Protein 3GNL (pdb70)

Sequence (460 aa):
EEQLSKRLEKVASYITKNERIADIGSDHAYLPCFAVKNQTASFAIAGEVVDGPFQSSAQKQVRSSGLTEEQIDVRKGNGLAVIEKKDAIDTIVIAGGGTLIRTILEEGAAKLAGVTKLILQPNNIAAWQLREWSEQNNWLITSEAILREDNKVYEIVLAPSEKPVTWTKQEIFFGPCLLKEQSAIFKSKKWRRHEANTWQNIIQTISNNQQPVSTENQAKIRELEHKIALVEDVLKEGQLSKRLEKVASYITKNERIADIGSDHAYLPCFAVKNQTASFAIAGEVVDGPFQSSAQKQVRSSSGLTEQIDVRKGNGLAVIEKKDAIDTIVIAGGGTTLIRTILEEGAAKLAGVTKLILQPNIAAWQLREWSEQNNWLITSEAILREDNKVYEIVLAPSEKPVTTWTKQEIFFGPCLLKEQSAIFKSSKWRRHEANNTWQNIIQTISNNQQPVSTTENQAKIRELEHKKIALVEDVLK

Foldseek 3Di:
DDDDDPVLVVLLVPQACQFEEEEAQDDLCPSVLVCCVVRSHQAYEYEHADDPSLVSNVVSCVVSVNCVRYHYDHDDQCPSADPVSLGAEYEYADALVSNLVSCVVNVVRCVNHFKYKYKHLYQQLSVVVVCQVQQWDDDDKDWDADPNGIIIMMTGHDPDHDDDDVLCSVQNPHCLVVVDPRSLVVLVVVLVVLVVVLVVQVVPPPHDPVRVVVNVVSVVSNVSSCVSVVHD/DDDPVLVVLLVPQACLFEEEEAQDDLCPSVLVCCVVSSHQAYEYEHADPPSQVSSVVSCVVSVNVVRYHYYHHDQCPSADVVSLGAEYEYEDALVSNLVSCVVCVVRCVNHFKYKYKHQYPQLSVVVVCQVQQWDDDDKDWDADPRGIIIMMTGHDPDHDDDDPLCSVQNPHCLVVVDPVSLVVLVVVLVVLVVVLVVQVVDPDRDPVVVVVNVVSVVSNVSSVVSVD

Structure (mmCIF, N/CA/C/O backbone):
data_3GNL
#
_entry.id   3GNL
#
_cell.length_a   65.273
_cell.length_b   84.802
_cell.length_c   91.168
_cell.angle_alpha   90.000
_cell.angle_beta   90.000
_cell.angle_gamma   90.000
#
_symmetry.space_group_name_H-M   'P 21 21 21'
#
loop_
_entity.id
_entity.type
_entity.pdbx_description
1 polymer 'uncharacterized protein, DUF633, LMOf2365_1472'
2 water water
#
loop_
_atom_site.group_PDB
_atom_site.id
_atom_site.type_symbol
_atom_site.label_atom_id
_atom_site.label_alt_id
_atom_site.label_comp_id
_atom_site.label_asym_id
_atom_site.label_entity_id
_atom_site.label_seq_id
_atom_site.pdbx_PDB_ins_code
_atom_site.Cartn_x
_atom_site.Cartn_y
_atom_site.Cartn_z
_atom_site.occupancy
_atom_site.B_iso_or_equiv
_atom_site.auth_seq_id
_atom_site.auth_comp_id
_atom_site.auth_asym_id
_atom_site.auth_atom_id
_atom_site.pdbx_PDB_model_num
ATOM 1 N N . GLU A 1 5 ? 26.045 53.212 -11.327 1.00 53.45 9 GLU A N 1
ATOM 2 C CA . GLU A 1 5 ? 26.728 53.526 -10.033 1.00 53.27 9 GLU A CA 1
ATOM 3 C C . GLU A 1 5 ? 26.934 52.246 -9.224 1.00 51.21 9 GLU A C 1
ATOM 4 O O . GLU A 1 5 ? 26.042 51.396 -9.158 1.00 52.21 9 GLU A O 1
ATOM 10 N N . GLU A 1 6 ? 28.108 52.110 -8.611 1.00 47.55 10 GLU A N 1
ATOM 11 C CA . GLU A 1 6 ? 28.374 50.983 -7.718 1.00 43.79 10 GLU A CA 1
ATOM 12 C C . GLU A 1 6 ? 27.767 51.234 -6.325 1.00 40.89 10 GLU A C 1
ATOM 13 O O . GLU A 1 6 ? 27.669 52.383 -5.858 1.00 39.77 10 GLU A O 1
ATOM 19 N N . GLN A 1 7 ? 27.373 50.156 -5.666 1.00 36.26 11 GLN A N 1
ATOM 20 C CA . GLN A 1 7 ? 26.910 50.204 -4.285 1.00 34.14 11 GLN A CA 1
ATOM 21 C C . GLN A 1 7 ? 28.101 50.525 -3.336 1.00 30.35 11 GLN A C 1
ATOM 22 O O . GLN A 1 7 ? 29.220 50.069 -3.563 1.00 28.69 11 GLN A O 1
ATOM 28 N N . LEU A 1 8 ? 27.867 51.322 -2.291 1.00 29.52 12 LEU A N 1
ATOM 29 C CA . LEU A 1 8 ? 28.943 51.595 -1.327 1.00 27.08 12 LEU A CA 1
ATOM 30 C C . LEU A 1 8 ? 29.273 50.351 -0.518 1.00 26.38 12 LEU A C 1
ATOM 31 O O . LEU A 1 8 ? 28.408 49.481 -0.308 1.00 26.16 12 LEU A O 1
ATOM 36 N N . SER A 1 9 ? 30.508 50.275 -0.006 1.00 23.64 13 SER A N 1
ATOM 37 C CA . SER A 1 9 ? 30.824 49.292 1.018 1.00 23.56 13 SER A CA 1
ATOM 38 C C . SER A 1 9 ? 29.929 49.514 2.254 1.00 23.13 13 SER A C 1
ATOM 39 O O . SER A 1 9 ? 29.411 50.624 2.451 1.00 24.03 13 SER A O 1
ATOM 42 N N . LYS A 1 10 ? 29.773 48.482 3.082 1.00 24.40 14 LYS A N 1
ATOM 43 C CA . LYS A 1 10 ? 28.967 48.620 4.300 1.00 25.59 14 LYS A CA 1
ATOM 44 C C . LYS A 1 10 ? 29.569 49.687 5.202 1.00 23.28 14 LYS A C 1
ATOM 45 O O . LYS A 1 10 ? 28.860 50.425 5.881 1.00 24.67 14 LYS A O 1
ATOM 51 N N . ARG A 1 11 ? 30.892 49.753 5.218 1.00 22.71 15 ARG A N 1
ATOM 52 C CA . ARG A 1 11 ? 31.606 50.774 6.001 1.00 20.71 15 ARG A CA 1
ATOM 53 C C . ARG A 1 11 ? 31.225 52.181 5.530 1.00 20.54 15 ARG A C 1
ATOM 54 O O . ARG A 1 11 ? 30.869 53.064 6.349 1.00 20.04 15 ARG A O 1
ATOM 62 N N . LEU A 1 12 ? 31.348 52.424 4.229 1.00 20.77 16 LEU A N 1
ATOM 63 C CA . LEU A 1 12 ? 31.037 53.759 3.722 1.00 19.72 16 LEU A CA 1
ATOM 64 C C . LEU A 1 12 ? 29.562 54.061 3.734 1.00 19.95 16 LEU A C 1
ATOM 65 O O . LEU A 1 12 ? 29.204 55.216 3.916 1.00 21.01 16 LEU A O 1
ATOM 70 N N . GLU A 1 13 ? 28.718 53.040 3.607 1.00 21.89 17 GLU A N 1
ATOM 71 C CA . GLU A 1 13 ? 27.282 53.206 3.696 1.00 23.27 17 GLU A CA 1
ATOM 72 C C . GLU A 1 13 ? 26.932 53.663 5.120 1.00 22.99 17 GLU A C 1
ATOM 73 O O . GLU A 1 13 ? 26.110 54.593 5.309 1.00 23.11 17 GLU A O 1
ATOM 79 N N . LYS A 1 14 ? 27.597 53.073 6.107 1.00 20.62 18 LYS A N 1
ATOM 80 C CA . LYS A 1 14 ? 27.313 53.468 7.488 1.00 21.84 18 LYS A CA 1
ATOM 81 C C . LYS A 1 14 ? 27.740 54.891 7.728 1.00 20.59 18 LYS A C 1
ATOM 82 O O . LYS A 1 14 ? 27.027 55.659 8.353 1.00 20.55 18 LYS A O 1
ATOM 88 N N . VAL A 1 15 ? 28.933 55.264 7.223 1.00 19.99 19 VAL A N 1
ATOM 89 C CA . VAL A 1 15 ? 29.413 56.614 7.358 1.00 18.70 19 VAL A CA 1
ATOM 90 C C . VAL A 1 15 ? 28.394 57.614 6.731 1.00 18.09 19 VAL A C 1
ATOM 91 O O . VAL A 1 15 ? 28.040 58.622 7.364 1.00 21.18 19 VAL A O 1
ATOM 95 N N . ALA A 1 16 ? 27.973 57.313 5.497 1.00 19.86 20 ALA A N 1
ATOM 96 C CA . ALA A 1 16 ? 27.015 58.136 4.729 1.00 21.29 20 ALA A CA 1
ATOM 97 C C . ALA A 1 16 ? 25.676 58.247 5.434 1.00 23.37 20 ALA A C 1
ATOM 98 O O . ALA A 1 16 ? 24.989 59.261 5.266 1.00 22.21 20 ALA A O 1
ATOM 100 N N . SER A 1 17 ? 25.339 57.232 6.235 1.00 22.31 21 SER A N 1
ATOM 101 C CA . SER A 1 17 ? 24.001 57.207 6.868 1.00 22.96 21 SER A CA 1
ATOM 102 C C . SER A 1 17 ? 23.842 58.348 7.879 1.00 23.85 21 SER A C 1
ATOM 103 O O . SER A 1 17 ? 22.722 58.641 8.301 1.00 25.00 21 SER A O 1
ATOM 106 N N . TYR A 1 18 ? 24.946 58.965 8.290 1.00 21.86 22 TYR A N 1
ATOM 107 C CA . TYR A 1 18 ? 24.945 60.078 9.226 1.00 22.88 22 TYR A CA 1
ATOM 108 C C . TYR A 1 18 ? 24.862 61.428 8.549 1.00 22.56 22 TYR A C 1
ATOM 109 O O . TYR A 1 18 ? 24.861 62.447 9.218 1.00 25.72 22 TYR A O 1
ATOM 118 N N . ILE A 1 19 ? 24.755 61.421 7.218 1.00 22.48 23 ILE A N 1
ATOM 119 C CA . ILE A 1 19 ? 24.576 62.684 6.455 1.00 23.48 23 ILE A CA 1
ATOM 120 C C . ILE A 1 19 ? 23.101 62.681 6.100 1.00 23.33 23 ILE A C 1
ATOM 121 O O . ILE A 1 19 ? 22.657 61.816 5.399 1.00 24.21 23 ILE A O 1
ATOM 126 N N . THR A 1 20 ? 22.325 63.637 6.629 1.00 26.46 24 THR A N 1
ATOM 127 C CA . THR A 1 20 ? 20.869 63.491 6.593 1.00 29.45 24 THR A CA 1
ATOM 128 C C . THR A 1 20 ? 20.087 64.739 6.199 1.00 30.25 24 THR A C 1
ATOM 129 O O . THR A 1 20 ? 18.902 64.646 5.884 1.00 33.48 24 THR A O 1
ATOM 133 N N . LYS A 1 21 ? 20.722 65.886 6.259 1.00 28.10 25 LYS A N 1
ATOM 134 C CA . LYS A 1 21 ? 19.964 67.149 6.260 1.00 30.77 25 LYS A CA 1
ATOM 135 C C . LYS A 1 21 ? 20.231 68.007 5.027 1.00 30.57 25 LYS A C 1
ATOM 136 O O . LYS A 1 21 ? 20.274 69.250 5.119 1.00 32.48 25 LYS A O 1
ATOM 142 N N . ASN A 1 22 ? 20.442 67.355 3.883 1.00 29.31 26 ASN A N 1
ATOM 143 C CA . ASN A 1 22 ? 20.780 68.097 2.652 1.00 30.52 26 ASN A CA 1
ATOM 144 C C . ASN A 1 22 ? 21.939 69.097 2.943 1.00 30.82 26 ASN A C 1
ATOM 145 O O . ASN A 1 22 ? 21.860 70.289 2.671 1.00 32.41 26 ASN A O 1
ATOM 150 N N . GLU A 1 23 ? 23.031 68.554 3.491 1.00 29.89 27 GLU A N 1
ATOM 151 C CA . GLU A 1 23 ? 24.187 69.298 4.029 1.00 28.07 27 GLU A CA 1
ATOM 152 C C . GLU A 1 23 ? 25.273 69.643 2.995 1.00 26.17 27 GLU A C 1
ATOM 153 O O . GLU A 1 23 ? 25.362 68.989 1.958 1.00 26.58 27 GLU A O 1
ATOM 159 N N . ARG A 1 24 ? 26.080 70.660 3.283 1.00 24.74 28 ARG A N 1
ATOM 160 C CA . ARG A 1 24 ? 27.315 70.932 2.542 1.00 23.42 28 ARG A CA 1
ATOM 161 C C . ARG A 1 24 ? 28.446 70.164 3.246 1.00 24.15 28 ARG A C 1
ATOM 162 O O . ARG A 1 24 ? 28.757 70.418 4.436 1.00 24.08 28 ARG A O 1
ATOM 170 N N . ILE A 1 25 ? 28.993 69.187 2.543 1.00 21.40 29 ILE A N 1
ATOM 171 C CA . ILE A 1 25 ? 29.974 68.271 3.197 1.00 22.83 29 ILE A CA 1
ATOM 172 C C . ILE A 1 25 ? 31.375 68.393 2.628 1.00 24.18 29 ILE A C 1
ATOM 173 O O . ILE A 1 25 ? 31.573 68.817 1.488 1.00 23.23 29 ILE A O 1
ATOM 178 N N . ALA A 1 26 ? 32.371 68.019 3.419 1.00 22.16 30 ALA A N 1
ATOM 179 C CA . ALA A 1 26 ? 33.720 67.814 2.910 1.00 22.62 30 ALA A CA 1
ATOM 180 C C . ALA A 1 26 ? 34.227 66.446 3.330 1.00 22.34 30 ALA A C 1
ATOM 181 O 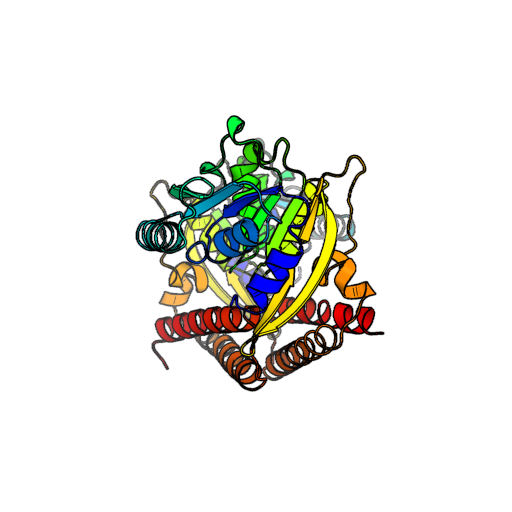O . ALA A 1 26 ? 34.255 66.145 4.527 1.00 22.58 30 ALA A O 1
ATOM 183 N N . ASP A 1 27 ? 34.607 65.638 2.340 1.00 20.14 31 ASP A N 1
ATOM 184 C CA . ASP A 1 27 ? 35.125 64.302 2.543 1.00 19.87 31 ASP A CA 1
ATOM 185 C C . ASP A 1 27 ? 36.643 64.318 2.337 1.00 20.08 31 ASP A C 1
ATOM 186 O O . ASP A 1 27 ? 37.127 64.359 1.197 1.00 20.69 31 ASP A O 1
ATOM 191 N N . ILE A 1 28 ? 37.363 64.219 3.444 1.00 18.38 32 ILE A N 1
ATOM 192 C CA . ILE A 1 28 ? 38.813 64.355 3.451 1.00 18.97 32 ILE A CA 1
ATOM 193 C C . ILE A 1 28 ? 39.485 63.033 3.158 1.00 19.06 32 ILE A C 1
ATOM 194 O O . ILE A 1 28 ? 39.251 62.050 3.883 1.00 20.34 32 ILE A O 1
ATOM 199 N N . GLY A 1 29 ? 40.352 62.979 2.158 1.00 20.43 33 GLY A N 1
ATOM 200 C CA . GLY A 1 29 ? 40.885 61.682 1.742 1.00 20.54 33 GLY A CA 1
ATOM 201 C C . GLY A 1 29 ? 39.804 60.778 1.204 1.00 18.75 33 GLY A C 1
ATOM 202 O O . GLY A 1 29 ? 39.742 59.557 1.501 1.00 20.35 33 GLY A O 1
ATOM 203 N N . SER A 1 30 ? 38.940 61.347 0.375 1.00 18.68 34 SER A N 1
ATOM 204 C CA . SER A 1 30 ? 37.762 60.618 -0.111 1.00 20.10 34 SER A CA 1
ATOM 205 C C . SER A 1 30 ? 38.144 59.374 -0.896 1.00 22.61 34 SER A C 1
ATOM 206 O O . SER A 1 30 ? 39.065 59.403 -1.740 1.00 23.26 34 SER A O 1
ATOM 209 N N . ASP A 1 31 ? 37.440 58.280 -0.648 1.00 19.70 35 ASP A N 1
ATOM 210 C CA . ASP A 1 31 ? 37.659 57.056 -1.379 1.00 19.13 35 ASP A CA 1
ATOM 211 C C . ASP A 1 31 ? 36.972 57.160 -2.740 1.00 22.45 35 ASP A C 1
ATOM 212 O O . ASP A 1 31 ? 35.774 56.873 -2.822 1.00 20.81 35 ASP A O 1
ATOM 217 N N . HIS A 1 32 ? 37.697 57.562 -3.798 1.00 21.56 36 HIS A N 1
ATOM 218 C CA . HIS A 1 32 ? 37.122 57.742 -5.143 1.00 23.50 36 HIS A CA 1
ATOM 219 C C . HIS A 1 32 ? 35.912 58.687 -5.248 1.00 21.97 36 HIS A C 1
ATOM 220 O O . HIS A 1 32 ? 35.237 58.701 -6.282 1.00 23.20 36 HIS A O 1
ATOM 227 N N . ALA A 1 33 ? 35.687 59.524 -4.226 1.00 18.54 37 ALA A N 1
ATOM 228 C CA . ALA A 1 33 ? 34.497 60.366 -4.162 1.00 20.22 37 ALA A CA 1
ATOM 229 C C . ALA A 1 33 ? 33.224 59.510 -4.191 1.00 20.63 37 ALA A C 1
ATOM 230 O O . ALA A 1 33 ? 32.166 60.071 -4.525 1.00 17.94 37 ALA A O 1
ATOM 232 N N . TYR A 1 34 ? 33.301 58.217 -3.872 1.00 19.84 38 TYR A N 1
ATOM 233 C CA . TYR A 1 34 ? 32.096 57.375 -3.892 1.00 19.54 38 TYR A CA 1
ATOM 234 C C . TYR A 1 34 ? 31.054 57.937 -2.930 1.00 19.37 38 TYR A C 1
ATOM 235 O O . TYR A 1 34 ? 29.848 58.059 -3.295 1.00 19.18 38 TYR A O 1
ATOM 244 N N . LEU A 1 35 ? 31.487 58.247 -1.710 1.00 19.30 39 LEU A N 1
ATOM 245 C CA . LEU A 1 35 ? 30.552 58.754 -0.703 1.00 19.52 39 LEU A CA 1
ATOM 246 C C . LEU A 1 35 ? 29.920 60.102 -1.083 1.00 19.15 39 LEU A C 1
ATOM 247 O O . LEU A 1 35 ? 28.689 60.226 -1.024 1.00 18.29 39 LEU A O 1
ATOM 252 N N . PRO A 1 36 ? 30.706 61.092 -1.530 1.00 18.66 40 PRO A N 1
ATOM 253 C CA . PRO A 1 36 ? 30.125 62.357 -2.009 1.00 19.42 40 PRO A CA 1
ATOM 254 C C . PRO A 1 36 ? 29.156 62.137 -3.129 1.00 19.75 40 PRO A C 1
ATOM 255 O O . PRO A 1 36 ? 28.080 62.758 -3.143 1.00 20.21 40 PRO A O 1
ATOM 259 N N . CYS A 1 37 ? 29.465 61.250 -4.067 1.00 18.84 41 CYS A N 1
ATOM 260 C CA . CYS A 1 37 ? 28.531 61.024 -5.184 1.00 20.96 41 CYS A CA 1
ATOM 261 C C . CYS A 1 37 ? 27.245 60.417 -4.660 1.00 21.56 41 CYS A C 1
ATOM 262 O O . CYS A 1 37 ? 26.170 60.845 -5.069 1.00 21.74 41 CYS A O 1
ATOM 265 N N . PHE A 1 38 ? 27.363 59.436 -3.776 1.00 21.66 42 PHE A N 1
ATOM 266 C CA . PHE A 1 38 ? 26.180 58.744 -3.221 1.00 21.12 42 PHE A CA 1
ATOM 267 C C . PHE A 1 38 ? 25.300 59.751 -2.464 1.00 23.57 42 PHE A C 1
ATOM 268 O O . PHE A 1 38 ? 24.070 59.718 -2.623 1.00 25.43 42 PHE A O 1
ATOM 276 N N . ALA A 1 39 ? 25.908 60.656 -1.710 1.00 21.44 43 ALA A N 1
ATOM 277 C CA . ALA A 1 39 ? 25.164 61.551 -0.849 1.00 21.44 43 ALA A CA 1
ATOM 278 C C . ALA A 1 39 ? 24.540 62.689 -1.650 1.00 24.03 43 ALA A C 1
ATOM 279 O O . ALA A 1 39 ? 23.434 63.176 -1.330 1.00 23.64 43 ALA A O 1
ATOM 281 N N . VAL A 1 40 ? 25.219 63.136 -2.698 1.00 22.69 44 VAL A N 1
ATOM 282 C CA . VAL A 1 40 ? 24.619 64.175 -3.547 1.00 23.19 44 VAL A CA 1
ATOM 283 C C . VAL A 1 40 ? 23.450 63.563 -4.331 1.00 25.86 44 VAL A C 1
ATOM 284 O O . VAL A 1 40 ? 22.358 64.159 -4.410 1.00 26.00 44 VAL A O 1
ATOM 288 N N . LYS A 1 41 ? 23.655 62.369 -4.862 1.00 25.77 45 LYS A N 1
ATOM 289 C CA . LYS A 1 41 ? 22.681 61.712 -5.726 1.00 30.11 45 LYS A CA 1
ATOM 290 C C . LYS A 1 41 ? 21.395 61.451 -4.978 1.00 30.23 45 LYS A C 1
ATOM 291 O O . LYS A 1 41 ? 20.293 61.692 -5.499 1.00 30.64 45 LYS A O 1
ATOM 297 N N . ASN A 1 42 ? 21.537 60.974 -3.757 1.00 28.77 46 ASN A N 1
ATOM 298 C CA . ASN A 1 42 ? 20.359 60.598 -3.019 1.00 29.83 46 ASN A CA 1
ATOM 299 C C . ASN A 1 42 ? 19.758 61.769 -2.240 1.00 30.58 46 ASN A C 1
ATOM 300 O O . ASN A 1 42 ? 18.754 61.580 -1.542 1.00 31.80 46 ASN A O 1
ATOM 305 N N . GLN A 1 43 ? 20.345 62.960 -2.428 1.00 29.88 47 GLN A N 1
ATOM 306 C CA . GLN A 1 43 ? 19.935 64.267 -1.915 1.00 31.40 47 GLN A CA 1
ATOM 307 C C . GLN A 1 43 ? 20.203 64.563 -0.466 1.00 30.02 47 GLN A C 1
ATOM 308 O O . GLN A 1 43 ? 19.875 65.625 0.050 1.00 31.86 47 GLN A O 1
ATOM 314 N N . THR A 1 44 ? 20.865 63.639 0.192 1.00 30.12 48 THR A N 1
ATOM 315 C CA . THR A 1 44 ? 21.195 63.873 1.561 1.00 29.47 48 THR A CA 1
ATOM 316 C C . THR A 1 44 ? 22.296 64.926 1.671 1.00 27.36 48 THR A C 1
ATOM 317 O O . THR A 1 44 ? 22.432 65.516 2.707 1.00 28.67 48 THR A O 1
ATOM 321 N N . ALA A 1 45 ? 23.097 65.167 0.612 1.00 26.52 49 ALA A N 1
ATOM 322 C CA . ALA A 1 45 ? 24.021 66.320 0.587 1.00 25.39 49 ALA A CA 1
ATOM 323 C C . ALA A 1 45 ? 23.737 67.227 -0.630 1.00 26.55 49 ALA A C 1
ATOM 324 O O . ALA A 1 45 ? 23.396 66.728 -1.685 1.00 27.66 49 ALA A O 1
ATOM 326 N N . SER A 1 46 ? 23.902 68.528 -0.457 1.00 26.75 50 SER A N 1
ATOM 327 C CA . SER A 1 46 ? 23.628 69.488 -1.543 1.00 26.88 50 SER A CA 1
ATOM 328 C C . SER A 1 46 ? 24.884 69.918 -2.282 1.00 27.99 50 SER A C 1
ATOM 329 O O . SER A 1 46 ? 24.801 70.437 -3.407 1.00 27.77 50 SER A O 1
ATOM 332 N N . PHE A 1 47 ? 26.051 69.693 -1.665 1.00 25.95 51 PHE A N 1
ATOM 333 C CA . PHE A 1 47 ? 27.329 70.113 -2.189 1.00 24.26 51 PHE A CA 1
ATOM 334 C C . PHE A 1 47 ? 28.365 69.269 -1.450 1.00 24.62 51 PHE A C 1
ATOM 335 O O . PHE A 1 47 ? 28.156 68.967 -0.268 1.00 24.69 51 PHE A O 1
ATOM 343 N N . ALA A 1 48 ? 29.444 68.880 -2.134 1.00 22.77 52 ALA A N 1
ATOM 344 C CA . ALA A 1 48 ? 30.576 68.220 -1.483 1.00 21.89 52 ALA A CA 1
ATOM 345 C C . ALA A 1 48 ? 31.905 68.714 -2.004 1.00 23.02 52 ALA A C 1
ATOM 346 O O . ALA A 1 48 ? 32.053 68.963 -3.203 1.00 23.50 52 ALA A O 1
ATOM 348 N N . ILE A 1 49 ? 32.884 68.801 -1.117 1.00 21.93 53 ILE A N 1
ATOM 349 C CA . ILE A 1 49 ? 34.311 68.848 -1.471 1.00 22.81 53 ILE A CA 1
ATOM 350 C C . ILE A 1 49 ? 34.850 67.430 -1.287 1.00 21.77 53 ILE A C 1
ATOM 351 O O . ILE A 1 49 ? 34.623 66.820 -0.228 1.00 22.52 53 ILE A O 1
ATOM 356 N N . ALA A 1 50 ? 35.510 66.898 -2.303 1.00 21.45 54 ALA A N 1
ATOM 357 C CA . ALA A 1 50 ? 36.263 65.659 -2.145 1.00 20.41 54 ALA A CA 1
ATOM 358 C C . ALA A 1 50 ? 37.745 65.998 -2.111 1.00 23.09 54 ALA A C 1
ATOM 359 O O . ALA A 1 50 ? 38.322 66.392 -3.134 1.00 22.97 54 ALA A O 1
ATOM 361 N N . GLY A 1 51 ? 38.369 65.860 -0.937 1.00 21.49 55 GLY A N 1
ATOM 362 C CA . GLY A 1 51 ? 39.799 66.201 -0.787 1.00 21.96 55 GLY A CA 1
ATOM 363 C C . GLY A 1 51 ? 40.717 65.028 -1.051 1.00 22.71 55 GLY A C 1
ATOM 364 O O . GLY A 1 51 ? 40.405 63.902 -0.720 1.00 22.33 55 GLY A O 1
ATOM 365 N N . GLU A 1 52 ? 41.869 65.250 -1.686 1.00 21.06 56 GLU A N 1
ATOM 366 C CA . GLU A 1 52 ? 42.850 64.208 -1.899 1.00 22.78 56 GLU A CA 1
ATOM 367 C C . GLU A 1 52 ? 44.210 64.837 -1.744 1.00 25.44 56 GLU A C 1
ATOM 368 O O . GLU A 1 52 ? 44.361 66.012 -2.040 1.00 26.47 56 GLU A O 1
ATOM 374 N N . VAL A 1 53 ? 45.199 64.068 -1.267 1.00 25.04 57 VAL A N 1
ATOM 375 C CA . VAL A 1 53 ? 46.531 64.641 -1.073 1.00 27.51 57 VAL A CA 1
ATOM 376 C C . VAL A 1 53 ? 47.521 64.332 -2.203 1.00 26.02 57 VAL A C 1
ATOM 377 O O . VAL A 1 53 ? 48.425 65.127 -2.445 1.00 31.72 57 VAL A O 1
ATOM 381 N N . VAL A 1 54 ? 47.350 63.245 -2.937 1.00 26.27 58 VAL A N 1
ATOM 382 C CA . VAL A 1 54 ? 48.286 62.862 -4.005 1.00 28.02 58 VAL A CA 1
ATOM 383 C C . VAL A 1 54 ? 47.602 62.466 -5.340 1.00 29.91 58 VAL A C 1
ATOM 384 O O . VAL A 1 54 ? 46.379 62.258 -5.377 1.00 28.22 58 VAL A O 1
ATOM 388 N N . ASP A 1 55 ? 48.379 62.306 -6.412 1.00 29.93 59 ASP A N 1
ATOM 389 C CA . ASP A 1 55 ? 47.828 62.146 -7.785 1.00 32.18 59 ASP A CA 1
ATOM 390 C C . ASP A 1 55 ? 46.852 61.052 -8.150 1.00 32.49 59 ASP A C 1
ATOM 391 O O . ASP A 1 55 ? 45.813 61.357 -8.790 1.00 33.95 59 ASP A O 1
ATOM 396 N N . GLY A 1 56 ? 47.190 59.812 -7.828 1.00 30.52 60 GLY A N 1
ATOM 397 C CA . GLY A 1 56 ? 46.383 58.652 -8.160 1.00 28.31 60 GLY A CA 1
ATOM 398 C C . GLY A 1 56 ? 44.976 58.898 -7.642 1.00 27.01 60 GLY A C 1
ATOM 399 O O . GLY A 1 56 ? 44.048 59.013 -8.429 1.00 27.25 60 GLY A O 1
ATOM 400 N N . PRO A 1 57 ? 44.834 59.062 -6.318 1.00 24.95 61 PRO A N 1
ATOM 401 C CA . PRO A 1 57 ? 43.473 59.304 -5.781 1.00 25.37 61 PRO A CA 1
ATOM 402 C C . PRO A 1 57 ? 42.812 60.624 -6.213 1.00 25.94 61 PRO A C 1
ATOM 403 O O . PRO A 1 57 ? 41.578 60.720 -6.324 1.00 22.97 61 PRO A O 1
ATOM 407 N N . PHE A 1 58 ? 43.554 61.675 -6.463 1.00 24.86 62 PHE A N 1
ATOM 408 C CA . PHE A 1 58 ? 42.953 62.912 -6.922 1.00 24.58 62 PHE A CA 1
ATOM 409 C C . PHE A 1 58 ? 42.323 62.621 -8.302 1.00 26.27 62 PHE A C 1
ATOM 410 O O . PHE A 1 58 ? 41.140 62.935 -8.527 1.00 23.40 62 PHE A O 1
ATOM 418 N N . GLN A 1 59 ? 43.073 61.992 -9.208 1.00 25.62 63 GLN A N 1
ATOM 419 C CA . GLN A 1 59 ? 42.523 61.652 -10.533 1.00 26.41 63 GLN A CA 1
ATOM 420 C C . GLN A 1 59 ? 41.365 60.689 -10.552 1.00 26.02 63 GLN A C 1
ATOM 421 O O . GLN A 1 59 ? 40.401 60.889 -11.303 1.00 23.84 63 GLN A O 1
ATOM 427 N N . SER A 1 60 ? 41.425 59.664 -9.712 1.00 24.60 64 SER A N 1
ATOM 428 C CA A SER A 1 60 ? 40.365 58.676 -9.580 0.70 26.34 64 SER A CA 1
ATOM 429 C CA B SER A 1 60 ? 40.334 58.714 -9.681 0.30 23.99 64 SER A CA 1
ATOM 430 C C . SER A 1 60 ? 39.086 59.373 -9.107 1.00 24.50 64 SER A C 1
ATOM 431 O O . SER A 1 60 ? 37.978 59.065 -9.574 1.00 24.64 64 SER A O 1
ATOM 436 N N . ALA A 1 61 ? 39.228 60.311 -8.152 1.00 23.12 65 ALA A N 1
ATOM 437 C CA . ALA A 1 61 ? 38.038 61.010 -7.632 1.00 22.19 65 ALA A CA 1
ATOM 438 C C . ALA A 1 61 ? 37.454 61.962 -8.667 1.00 23.62 65 ALA A C 1
ATOM 439 O O . ALA A 1 61 ? 36.220 62.011 -8.830 1.00 21.97 65 ALA A O 1
ATOM 441 N N . GLN A 1 62 ? 38.316 62.691 -9.391 1.00 24.99 66 GLN A N 1
ATOM 442 C CA . GLN A 1 62 ? 37.853 63.557 -10.486 1.00 26.66 66 GLN A CA 1
ATOM 443 C C . GLN A 1 62 ? 37.062 62.759 -11.510 1.00 26.88 66 GLN A C 1
ATOM 444 O O . GLN A 1 62 ? 35.984 63.226 -11.954 1.00 26.19 66 GLN A O 1
ATOM 450 N N . LYS A 1 63 ? 37.557 61.571 -11.849 1.00 26.29 67 LYS A N 1
ATOM 451 C CA . LYS A 1 63 ? 36.913 60.745 -12.888 1.00 27.81 67 LYS A CA 1
ATOM 452 C C . LYS A 1 63 ? 35.594 60.186 -12.420 1.00 27.71 67 LYS A C 1
ATOM 453 O O . LYS A 1 63 ? 34.658 60.141 -13.190 1.00 28.40 67 LYS A O 1
ATOM 459 N N . GLN A 1 64 ? 35.491 59.817 -11.148 1.00 26.26 68 GLN A N 1
ATOM 460 C CA . GLN A 1 64 ? 34.221 59.312 -10.634 1.00 26.36 68 GLN A CA 1
ATOM 461 C C . GLN A 1 64 ? 33.163 60.419 -10.646 1.00 24.67 68 GLN A C 1
ATOM 462 O O . GLN A 1 64 ? 31.989 60.156 -11.009 1.00 25.05 68 GLN A O 1
ATOM 468 N N . VAL A 1 65 ? 33.546 61.637 -10.277 1.00 24.70 69 VAL A N 1
ATOM 469 C CA . VAL A 1 65 ? 32.627 62.780 -10.198 1.00 23.62 69 VAL A CA 1
ATOM 470 C C . VAL A 1 65 ? 32.121 63.074 -11.629 1.00 25.57 69 VAL A C 1
ATOM 471 O O . VAL A 1 65 ? 30.913 63.271 -11.822 1.00 25.31 69 VAL A O 1
ATOM 475 N N . ARG A 1 66 ? 33.031 63.064 -12.609 1.00 26.08 70 ARG A N 1
ATOM 476 C CA . ARG A 1 66 ? 32.636 63.292 -14.002 1.00 28.58 70 ARG A CA 1
ATOM 477 C C . ARG A 1 66 ? 31.706 62.196 -14.510 1.00 29.92 70 ARG A C 1
ATOM 478 O O . ARG A 1 66 ? 30.647 62.485 -15.099 1.00 30.65 70 ARG A O 1
ATOM 481 N N . SER A 1 67 ? 32.057 60.952 -14.240 1.00 31.63 71 SER A N 1
ATOM 482 C CA . SER A 1 67 ? 31.265 59.786 -14.604 1.00 34.54 71 SER A CA 1
ATOM 483 C C . SER A 1 67 ? 29.853 59.801 -13.996 1.00 34.42 71 SER A C 1
ATOM 484 O O . SER A 1 67 ? 28.939 59.191 -14.538 1.00 34.60 71 SER A O 1
ATOM 487 N N . SER A 1 68 ? 29.702 60.464 -12.855 1.00 32.42 72 SER A N 1
ATOM 488 C CA . SER A 1 68 ? 28.421 60.549 -12.158 1.00 32.78 72 SER A CA 1
ATOM 489 C C . SER A 1 68 ? 27.602 61.734 -12.641 1.00 31.93 72 SER A C 1
ATOM 490 O O . SER A 1 68 ? 26.441 61.876 -12.260 1.00 33.95 72 SER A O 1
ATOM 493 N N . GLY A 1 69 ? 28.200 62.606 -13.448 1.00 31.04 73 GLY A N 1
ATOM 494 C CA . GLY A 1 69 ? 27.530 63.827 -13.883 1.00 29.07 73 GLY A CA 1
ATOM 495 C C . GLY A 1 69 ? 27.320 64.815 -12.756 1.00 29.20 73 GLY A C 1
ATOM 496 O O . GLY A 1 69 ? 26.380 65.621 -12.765 1.00 30.11 73 GLY A O 1
ATOM 497 N N . LEU A 1 70 ? 28.230 64.777 -11.780 1.00 28.82 74 LEU A N 1
ATOM 498 C CA . LEU A 1 70 ? 28.092 65.592 -10.594 1.00 28.45 74 LEU A CA 1
ATOM 499 C C . LEU A 1 70 ? 29.107 66.717 -10.470 1.00 29.66 74 LEU A C 1
ATOM 500 O O . LEU A 1 70 ? 29.293 67.287 -9.386 1.00 29.23 74 LEU A O 1
ATOM 505 N N . THR A 1 71 ? 29.755 67.081 -11.578 1.00 30.82 75 THR A N 1
ATOM 506 C CA . THR A 1 71 ? 30.752 68.140 -11.488 1.00 32.62 75 THR A CA 1
ATOM 507 C C . THR A 1 71 ? 30.212 69.481 -10.974 1.00 33.25 75 THR A C 1
ATOM 508 O O . THR A 1 71 ? 30.994 70.265 -10.415 1.00 34.23 75 THR A O 1
ATOM 512 N N . GLU A 1 72 ? 28.906 69.754 -11.142 1.00 34.29 76 GLU A N 1
ATOM 513 C CA A GLU A 1 72 ? 28.321 71.015 -10.669 0.50 34.07 76 GLU A CA 1
ATOM 514 C CA B GLU A 1 72 ? 28.316 71.009 -10.668 0.50 33.74 76 GLU A CA 1
ATOM 515 C C . GLU A 1 72 ? 28.083 71.036 -9.157 1.00 33.45 76 GLU A C 1
ATOM 516 O O . GLU A 1 72 ? 27.988 72.111 -8.558 1.00 33.50 76 GLU A O 1
ATOM 527 N N . GLN A 1 73 ? 28.009 69.848 -8.543 1.00 30.81 77 GLN A N 1
ATOM 528 C CA . GLN A 1 73 ? 27.729 69.758 -7.094 1.00 29.06 77 GLN A CA 1
ATOM 529 C C . GLN A 1 73 ? 28.911 69.311 -6.231 1.00 26.94 77 GLN A C 1
ATOM 530 O O . GLN A 1 73 ? 28.829 69.397 -5.008 1.00 27.97 77 GLN A O 1
ATOM 536 N N . ILE A 1 74 ? 29.987 68.848 -6.870 1.00 24.53 78 ILE A N 1
ATOM 537 C CA . ILE A 1 74 ? 31.144 68.295 -6.159 1.00 22.78 78 ILE A CA 1
ATOM 538 C C . ILE A 1 74 ? 32.440 68.825 -6.718 1.00 23.99 78 ILE A C 1
ATOM 539 O O . ILE A 1 74 ? 32.726 68.684 -7.930 1.00 25.30 78 ILE A O 1
ATOM 544 N N . ASP A 1 75 ? 33.199 69.457 -5.838 1.00 24.89 79 ASP A N 1
ATOM 545 C CA . ASP A 1 75 ? 34.498 69.985 -6.160 1.00 25.57 79 ASP A CA 1
ATOM 546 C C . ASP A 1 75 ? 35.518 68.972 -5.672 1.00 26.21 79 ASP A C 1
ATOM 547 O O . ASP A 1 75 ? 35.518 68.590 -4.496 1.00 27.57 79 ASP A O 1
ATOM 552 N N . VAL A 1 76 ? 36.367 68.516 -6.567 1.00 26.11 80 VAL A N 1
ATOM 553 C CA . VAL A 1 76 ? 37.490 67.686 -6.172 1.00 24.57 80 VAL A CA 1
ATOM 554 C C . VAL A 1 76 ? 38.700 68.578 -6.052 1.00 28.57 80 VAL A C 1
ATOM 555 O O . VAL A 1 76 ? 39.063 69.295 -6.999 1.00 27.20 80 VAL A O 1
ATOM 559 N N . ARG A 1 77 ? 39.322 68.549 -4.879 1.00 27.59 81 ARG A N 1
ATOM 560 C CA . ARG A 1 77 ? 40.444 69.409 -4.596 1.00 26.61 81 ARG A CA 1
ATOM 561 C C . ARG A 1 77 ? 41.665 68.664 -4.045 1.00 28.71 81 ARG A C 1
ATOM 562 O O . ARG A 1 77 ? 41.530 67.746 -3.219 1.00 28.03 81 ARG A O 1
ATOM 570 N N . LYS A 1 78 ? 42.848 69.051 -4.515 1.00 28.60 82 LYS A N 1
ATOM 571 C CA . LYS A 1 78 ? 44.121 68.531 -4.006 1.00 31.29 82 LYS A CA 1
ATOM 572 C C . LYS A 1 78 ? 44.633 69.383 -2.842 1.00 33.14 82 LYS A C 1
ATOM 573 O O . LYS A 1 78 ? 44.756 70.610 -2.951 1.00 32.88 82 LYS A O 1
ATOM 579 N N . GLY A 1 79 ? 44.926 68.719 -1.723 1.00 32.25 83 GLY A N 1
ATOM 580 C CA . GLY A 1 79 ? 45.412 69.386 -0.539 1.00 31.62 83 GLY A CA 1
ATOM 581 C C . GLY A 1 79 ? 45.644 68.400 0.593 1.00 32.66 83 GLY A C 1
ATOM 582 O O . GLY A 1 79 ? 45.064 67.292 0.616 1.00 32.26 83 GLY A O 1
ATOM 583 N N . ASN A 1 80 ? 46.494 68.815 1.529 1.00 31.96 84 ASN A N 1
ATOM 584 C CA . ASN A 1 80 ? 46.749 68.075 2.750 1.00 32.86 84 ASN A CA 1
ATOM 585 C C . ASN A 1 80 ? 45.668 68.349 3.798 1.00 31.51 84 ASN A C 1
ATOM 586 O O . ASN A 1 80 ? 45.480 69.471 4.248 1.00 30.41 84 ASN A O 1
ATOM 591 N N . GLY A 1 81 ? 44.905 67.328 4.173 1.00 30.46 85 GLY A N 1
ATOM 592 C CA . GLY A 1 81 ? 43.960 67.496 5.270 1.00 29.13 85 GLY A CA 1
ATOM 593 C C . GLY A 1 81 ? 42.873 68.526 4.999 1.00 29.37 85 GLY A C 1
ATOM 594 O O . GLY A 1 81 ? 42.247 68.493 3.948 1.00 29.83 85 GLY A O 1
ATOM 595 N N . LEU A 1 82 ? 42.637 69.417 5.951 1.00 28.78 86 LEU A N 1
ATOM 596 C CA . LEU A 1 82 ? 41.585 70.444 5.807 1.00 29.32 86 LEU A CA 1
ATOM 597 C C . LEU A 1 82 ? 42.002 71.673 4.973 1.00 30.16 86 LEU A C 1
ATOM 598 O O . LEU A 1 82 ? 41.201 72.605 4.899 1.00 32.11 86 LEU A O 1
ATOM 603 N N . ALA A 1 83 ? 43.192 71.628 4.364 1.00 32.08 87 ALA A N 1
ATOM 604 C CA . ALA A 1 83 ? 43.689 72.677 3.417 1.00 32.13 87 ALA A CA 1
ATOM 605 C C . ALA A 1 83 ? 42.741 72.802 2.212 1.00 33.19 87 ALA A C 1
ATOM 606 O O . ALA A 1 83 ? 42.745 73.818 1.501 1.00 33.98 87 ALA A O 1
ATOM 608 N N . VAL A 1 84 ? 41.907 71.793 1.995 1.00 30.75 88 VAL A N 1
ATOM 609 C CA . VAL A 1 84 ? 40.997 71.835 0.859 1.00 30.57 88 VAL A CA 1
ATOM 610 C C . VAL A 1 84 ? 39.718 72.604 1.176 1.00 31.21 88 VAL A C 1
ATOM 611 O O . VAL A 1 84 ? 38.915 72.852 0.280 1.00 33.30 88 VAL A O 1
ATOM 615 N N . ILE A 1 85 ? 39.525 72.994 2.427 1.00 31.43 89 ILE A N 1
ATOM 616 C CA . ILE A 1 85 ? 38.325 73.705 2.857 1.00 31.32 89 ILE A CA 1
ATOM 617 C C . ILE A 1 85 ? 38.622 75.193 2.966 1.00 33.15 89 ILE A C 1
ATOM 618 O O . ILE A 1 85 ? 39.693 75.592 3.412 1.00 33.70 89 ILE A O 1
ATOM 623 N N . GLU A 1 86 ? 37.657 76.007 2.559 1.00 35.73 90 GLU A N 1
ATOM 624 C CA . GLU A 1 86 ? 37.787 77.447 2.731 1.00 38.10 90 GLU A CA 1
ATOM 625 C C . GLU A 1 86 ? 36.550 77.971 3.457 1.00 37.25 90 GLU A C 1
ATOM 626 O O . GLU A 1 86 ? 35.464 77.373 3.372 1.00 35.63 90 GLU A O 1
ATOM 632 N N . LYS A 1 87 ? 36.714 79.076 4.196 1.00 38.65 91 LYS A N 1
ATOM 633 C CA . LYS A 1 87 ? 35.596 79.686 4.940 1.00 38.78 91 LYS A CA 1
ATOM 634 C C . LYS A 1 87 ? 34.357 79.902 4.072 1.00 39.58 91 LYS A C 1
ATOM 635 O O . LYS A 1 87 ? 33.240 79.591 4.500 1.00 39.86 91 LYS A O 1
ATOM 637 N N . LYS A 1 88 ? 34.558 80.399 2.841 1.00 40.96 92 LYS A N 1
ATOM 638 C CA . LYS A 1 88 ? 33.437 80.694 1.933 1.00 41.15 92 LYS A CA 1
ATOM 639 C C . LYS A 1 88 ? 32.684 79.450 1.452 1.00 39.53 92 LYS A C 1
ATOM 640 O O . LYS A 1 88 ? 31.555 79.554 0.961 1.00 40.12 92 LYS A O 1
ATOM 646 N N . ASP A 1 89 ? 33.275 78.270 1.646 1.00 37.39 93 ASP A N 1
ATOM 647 C CA . ASP A 1 89 ? 32.585 77.025 1.306 1.00 33.95 93 ASP A CA 1
ATOM 648 C C . ASP A 1 89 ? 31.399 76.716 2.210 1.00 30.33 93 ASP A C 1
ATOM 649 O O . ASP A 1 89 ? 30.540 75.959 1.822 1.00 29.71 93 ASP A O 1
ATOM 654 N N . ALA A 1 90 ? 31.340 77.327 3.401 1.00 30.87 94 ALA A N 1
ATOM 655 C CA . ALA A 1 90 ? 30.212 77.124 4.304 1.00 30.21 94 ALA A CA 1
ATOM 656 C C . ALA A 1 90 ? 29.890 75.631 4.511 1.00 28.23 94 ALA A C 1
ATOM 657 O O . ALA A 1 90 ? 28.762 75.178 4.333 1.00 29.18 94 ALA A O 1
ATOM 659 N N . ILE A 1 91 ? 30.911 74.867 4.888 1.00 28.44 95 ILE A N 1
ATOM 660 C CA . ILE A 1 91 ? 30.748 73.424 5.110 1.00 27.26 95 ILE A CA 1
ATOM 661 C C . ILE A 1 91 ? 30.051 73.123 6.445 1.00 23.40 95 ILE A C 1
ATOM 662 O O . ILE A 1 91 ? 30.413 73.718 7.468 1.00 27.74 95 ILE A O 1
ATOM 667 N N . ASP A 1 92 ? 29.046 72.251 6.417 1.00 24.96 96 ASP A N 1
ATOM 668 C CA . ASP A 1 92 ? 28.258 71.873 7.590 1.00 23.83 96 ASP A CA 1
ATOM 669 C C . ASP A 1 92 ? 28.833 70.622 8.268 1.00 26.39 96 ASP A C 1
ATOM 670 O O . ASP A 1 92 ? 28.850 70.530 9.516 1.00 25.59 96 ASP A O 1
ATOM 675 N N . THR A 1 93 ? 29.299 69.693 7.438 1.00 24.41 97 THR A N 1
ATOM 676 C CA . THR A 1 93 ? 29.712 68.362 7.892 1.00 23.07 97 THR A CA 1
ATOM 677 C C . THR A 1 93 ? 31.069 68.000 7.301 1.00 23.75 97 THR A C 1
ATOM 678 O O . THR A 1 93 ? 31.262 68.136 6.103 1.00 22.62 97 THR A O 1
ATOM 682 N N . ILE A 1 94 ? 31.998 67.469 8.111 1.00 22.32 98 ILE A N 1
ATOM 683 C CA . ILE A 1 94 ? 33.253 66.953 7.575 1.00 21.60 98 ILE A CA 1
ATOM 684 C C . ILE A 1 94 ? 33.334 65.461 7.868 1.00 21.61 98 ILE A C 1
ATOM 685 O O . ILE A 1 94 ? 33.024 65.050 9.013 1.00 21.31 98 ILE A O 1
ATOM 690 N N . VAL A 1 95 ? 33.655 64.686 6.814 1.00 19.17 99 VAL A N 1
ATOM 691 C CA . VAL A 1 95 ? 33.873 63.231 6.911 1.00 19.74 99 VAL A CA 1
ATOM 692 C C . VAL A 1 95 ? 35.348 62.965 6.806 1.00 19.12 99 VAL A C 1
ATOM 693 O O . VAL A 1 95 ? 35.993 63.481 5.917 1.00 19.92 99 VAL A O 1
ATOM 697 N N . ILE A 1 96 ? 35.908 62.194 7.751 1.00 19.32 100 ILE A N 1
ATOM 698 C CA . ILE A 1 96 ? 37.321 61.741 7.629 1.00 19.64 100 ILE A CA 1
ATOM 699 C C . ILE A 1 96 ? 37.291 60.246 7.962 1.00 18.22 100 ILE A C 1
ATOM 700 O O . ILE A 1 96 ? 37.073 59.876 9.139 1.00 20.63 100 ILE A O 1
ATOM 705 N N . ALA A 1 97 ? 37.485 59.420 6.937 1.00 18.1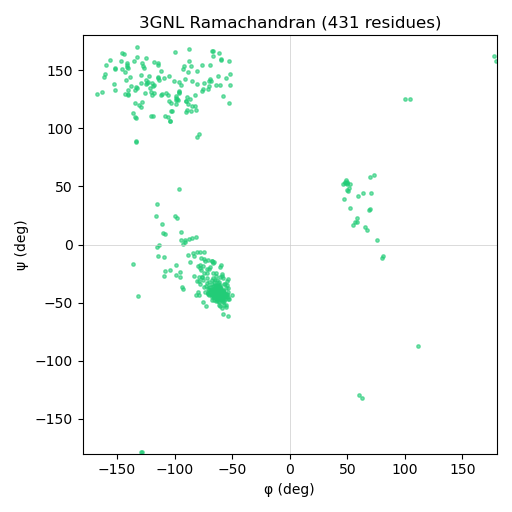0 101 ALA A N 1
ATOM 706 C CA . ALA A 1 97 ? 37.374 57.955 7.049 1.00 18.41 101 ALA A CA 1
ATOM 707 C C . ALA A 1 97 ? 38.618 57.280 6.477 1.00 19.67 101 ALA A C 1
ATOM 708 O O . ALA A 1 97 ? 39.327 57.872 5.679 1.00 20.42 101 ALA A O 1
ATOM 710 N N . GLY A 1 98 ? 38.878 56.051 6.936 1.00 20.15 102 GLY A N 1
ATOM 711 C CA . GLY A 1 98 ? 39.890 55.188 6.321 1.00 20.83 102 GLY A CA 1
ATOM 712 C C . GLY A 1 98 ? 41.314 55.604 6.600 1.00 23.36 102 GLY A C 1
ATOM 713 O O . GLY A 1 98 ? 42.184 55.395 5.775 1.00 24.22 102 GLY A O 1
ATOM 722 N N . GLY A 1 100 ? 44.301 56.289 10.080 1.00 23.24 104 GLY A N 1
ATOM 723 C CA . GLY A 1 100 ? 44.510 56.051 11.504 1.00 22.35 104 GLY A CA 1
ATOM 724 C C . GLY A 1 100 ? 44.030 57.205 12.364 1.00 21.19 104 GLY A C 1
ATOM 725 O O . GLY A 1 100 ? 44.082 58.372 11.931 1.00 22.07 104 GLY A O 1
ATOM 726 N N . GLY A 1 101 ? 43.625 56.872 13.583 1.00 22.18 105 GLY A N 1
ATOM 727 C CA . GLY A 1 101 ? 43.156 57.869 14.576 1.00 22.31 105 GLY A CA 1
ATOM 728 C C . GLY A 1 101 ? 44.122 58.992 14.834 1.00 23.69 105 GLY A C 1
ATOM 729 O O . GLY A 1 101 ? 43.678 60.117 15.010 1.00 23.61 105 GLY A O 1
ATOM 730 N N . THR A 1 102 ? 45.432 58.704 14.920 1.00 24.30 106 THR A N 1
ATOM 731 C CA . THR A 1 102 ? 46.438 59.737 15.164 1.00 27.45 106 THR A CA 1
ATOM 732 C C . THR A 1 102 ? 46.474 60.731 13.989 1.00 26.71 106 THR A C 1
ATOM 733 O O . THR A 1 102 ? 46.515 61.942 14.208 1.00 26.76 106 THR A O 1
ATOM 737 N N . LEU A 1 103 ? 46.423 60.206 12.762 1.00 27.00 107 LEU A N 1
ATOM 738 C CA . LEU A 1 103 ? 46.462 61.027 11.537 1.00 26.67 107 LEU A CA 1
ATOM 739 C C . LEU A 1 103 ? 45.237 61.930 11.474 1.00 24.48 107 LEU A C 1
ATOM 740 O O . LEU A 1 103 ? 45.353 63.110 11.121 1.00 24.30 107 LEU A O 1
ATOM 745 N N . ILE A 1 104 ? 44.076 61.355 11.786 1.00 22.88 108 ILE A N 1
ATOM 746 C CA . ILE A 1 104 ? 42.832 62.121 11.820 1.00 20.95 108 ILE A CA 1
ATOM 747 C C . ILE A 1 104 ? 42.896 63.208 12.864 1.00 22.93 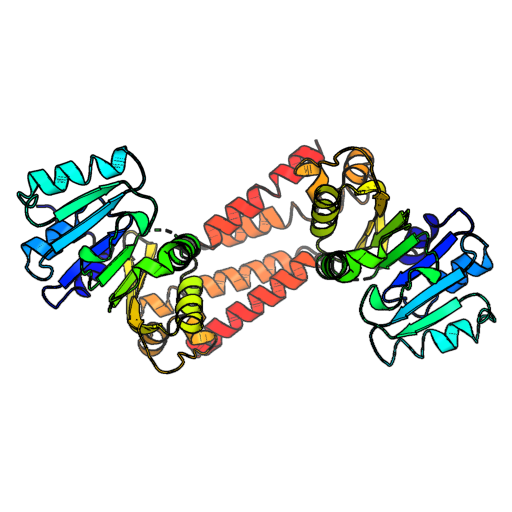108 ILE A C 1
ATOM 748 O O . ILE A 1 104 ? 42.498 64.338 12.611 1.00 23.66 108 ILE A O 1
ATOM 753 N N . ARG A 1 105 ? 43.418 62.869 14.037 1.00 23.04 109 ARG A N 1
ATOM 754 C CA . ARG A 1 105 ? 43.556 63.839 15.103 1.00 24.58 109 ARG A CA 1
ATOM 755 C C . ARG A 1 105 ? 44.429 64.992 14.609 1.00 24.92 109 ARG A C 1
ATOM 756 O O . ARG A 1 105 ? 44.076 66.169 14.826 1.00 25.96 109 ARG A O 1
ATOM 764 N N . THR A 1 106 ? 45.562 64.651 13.984 1.00 24.90 110 THR A N 1
ATOM 765 C CA . THR A 1 106 ? 46.536 65.649 13.452 1.00 27.25 110 THR A CA 1
ATOM 766 C C . THR A 1 106 ? 45.836 66.560 12.438 1.00 27.46 110 THR A C 1
ATOM 767 O O . THR A 1 106 ? 45.973 67.790 12.507 1.00 29.07 110 THR A O 1
ATOM 771 N N . ILE A 1 107 ? 45.028 65.953 11.568 1.00 24.55 111 ILE A N 1
ATOM 772 C CA . ILE A 1 107 ? 44.268 66.699 10.565 1.00 24.15 111 ILE A CA 1
ATOM 773 C C . ILE A 1 107 ? 43.339 67.703 11.243 1.00 23.47 111 ILE A C 1
ATOM 774 O O . ILE A 1 107 ? 43.241 68.866 10.802 1.00 26.50 111 ILE A O 1
ATOM 779 N N . LEU A 1 108 ? 42.632 67.268 12.277 1.00 23.15 112 LEU A N 1
ATOM 780 C CA . LEU A 1 108 ? 41.725 68.135 13.042 1.00 21.86 112 LEU A CA 1
ATOM 781 C C . LEU A 1 108 ? 42.427 69.264 13.801 1.00 26.40 112 LEU A C 1
ATOM 782 O O . LEU A 1 108 ? 41.905 70.393 13.851 1.00 26.98 112 LEU A O 1
ATOM 787 N N . GLU A 1 109 ? 43.585 68.960 14.382 1.00 28.40 113 GLU A N 1
ATOM 788 C CA . GLU A 1 109 ? 44.369 69.960 15.117 1.00 30.68 113 GLU A CA 1
ATOM 789 C C . GLU A 1 109 ? 45.050 70.961 14.183 1.00 31.64 113 GLU A C 1
ATOM 790 O O . GLU A 1 109 ? 44.867 72.170 14.353 1.00 34.75 113 GLU A O 1
ATOM 796 N N . GLU A 1 110 ? 45.800 70.495 13.188 1.00 31.66 114 GLU A N 1
ATOM 797 C CA . GLU A 1 110 ? 46.427 71.416 12.221 1.00 32.04 114 GLU A CA 1
ATOM 798 C C . GLU A 1 110 ? 45.381 72.216 11.455 1.00 33.05 114 GLU A C 1
ATOM 799 O O . GLU A 1 110 ? 45.622 73.369 11.100 1.00 33.27 114 GLU A O 1
ATOM 805 N N . GLY A 1 111 ? 44.220 71.621 11.212 1.00 31.47 115 GLY A N 1
ATOM 806 C CA . GLY A 1 111 ? 43.175 72.285 10.438 1.00 31.70 115 GLY A CA 1
ATOM 807 C C . GLY A 1 111 ? 42.122 72.930 11.301 1.00 30.17 115 GLY A C 1
ATOM 808 O O . GLY A 1 111 ? 40.993 73.148 10.867 1.00 32.61 115 GLY A O 1
ATOM 809 N N . ALA A 1 112 ? 42.471 73.242 12.549 1.00 31.20 116 ALA A N 1
ATOM 810 C CA . ALA A 1 112 ? 41.499 73.739 13.519 1.00 29.93 116 ALA A CA 1
ATOM 811 C C . ALA A 1 112 ? 40.671 74.962 13.060 1.00 30.60 116 ALA A C 1
ATOM 812 O O . ALA A 1 112 ? 39.468 75.070 13.352 1.00 30.17 116 ALA A O 1
ATOM 814 N N . ALA A 1 113 ? 41.328 75.856 12.325 1.00 31.99 117 ALA A N 1
ATOM 815 C CA . ALA A 1 113 ? 40.680 77.069 11.803 1.00 33.00 117 ALA A CA 1
ATOM 816 C C . ALA A 1 113 ? 39.518 76.708 10.885 1.00 33.51 117 ALA A C 1
ATOM 817 O O . ALA A 1 113 ? 38.469 77.386 10.855 1.00 33.19 117 ALA A O 1
ATOM 819 N N . LYS A 1 114 ? 39.699 75.617 10.153 1.00 32.23 118 LYS A N 1
ATOM 820 C CA . LYS A 1 114 ? 38.734 75.205 9.161 1.00 31.81 118 LYS A CA 1
ATOM 821 C C . LYS A 1 114 ? 37.485 74.598 9.771 1.00 30.13 118 LYS A C 1
ATOM 822 O O . LYS A 1 114 ? 36.529 74.309 9.069 1.00 32.28 118 LYS A O 1
ATOM 828 N N . LEU A 1 115 ? 37.488 74.407 11.091 1.00 30.27 119 LEU A N 1
ATOM 829 C CA . LEU A 1 115 ? 36.314 73.921 11.796 1.00 29.74 119 LEU A CA 1
ATOM 830 C C . LEU A 1 115 ? 35.276 75.021 12.085 1.00 30.79 119 LEU A C 1
ATOM 831 O O . LEU A 1 115 ? 34.192 74.733 12.543 1.00 31.66 119 LEU A O 1
ATOM 836 N N . ALA A 1 116 ? 35.631 76.271 11.793 1.00 32.83 120 ALA A N 1
ATOM 837 C CA . ALA A 1 116 ? 34.707 77.412 11.921 1.00 32.78 120 ALA A CA 1
ATOM 838 C C . ALA A 1 116 ? 33.388 77.153 11.176 1.00 32.60 120 ALA A C 1
ATOM 839 O O . ALA A 1 116 ? 33.384 76.872 9.975 1.00 32.11 120 ALA A O 1
ATOM 841 N N . GLY A 1 117 ? 32.285 77.203 11.902 1.00 31.37 121 GLY A N 1
ATOM 842 C CA . GLY A 1 117 ? 30.984 76.993 11.325 1.00 32.13 121 GLY A CA 1
ATOM 843 C C . GLY A 1 117 ? 30.531 75.566 11.064 1.00 30.73 121 GLY A C 1
ATOM 844 O O . GLY A 1 117 ? 29.348 75.331 10.825 1.00 30.77 121 GLY A O 1
ATOM 845 N N . VAL A 1 118 ? 31.468 74.604 11.164 1.00 29.98 122 VAL A N 1
ATOM 846 C CA . VAL A 1 118 ? 31.137 73.175 10.990 1.00 29.21 122 VAL A CA 1
ATOM 847 C C . VAL A 1 118 ? 30.327 72.652 12.185 1.00 27.78 122 VAL A C 1
ATOM 848 O O . VAL A 1 118 ? 30.693 72.931 13.347 1.00 29.55 122 VAL A O 1
ATOM 852 N N . THR A 1 119 ? 29.254 71.913 11.921 1.00 26.27 123 THR A N 1
ATOM 853 C CA . THR A 1 119 ? 28.364 71.438 12.997 1.00 27.51 123 THR A CA 1
ATOM 854 C C . THR A 1 119 ? 28.320 69.897 13.180 1.00 26.30 123 THR A C 1
ATOM 855 O O . THR A 1 119 ? 27.605 69.357 14.051 1.00 26.27 123 THR A O 1
ATOM 859 N N . LYS A 1 120 ? 29.045 69.182 12.320 1.00 24.13 124 LYS A N 1
ATOM 860 C CA . LYS A 1 120 ? 29.031 67.722 12.405 1.00 23.28 124 LYS A CA 1
ATOM 861 C C . LYS A 1 120 ? 30.336 67.176 11.878 1.00 23.80 124 LYS A C 1
ATOM 862 O O . LYS A 1 120 ? 30.826 67.608 10.826 1.00 23.03 124 LYS A O 1
ATOM 868 N N . LEU A 1 121 ? 30.947 66.244 12.626 1.00 22.24 125 LEU A N 1
ATOM 869 C CA . LEU A 1 121 ? 32.097 65.479 12.113 1.00 21.99 125 LEU A CA 1
ATOM 870 C C . LEU A 1 121 ? 31.663 64.034 12.119 1.00 20.56 125 LEU A C 1
ATOM 871 O O . LEU A 1 121 ? 31.047 63.553 13.074 1.00 21.42 125 LEU A O 1
ATOM 876 N N . ILE A 1 122 ? 31.987 63.335 11.035 1.00 18.86 126 ILE A N 1
ATOM 877 C CA . ILE A 1 122 ? 31.762 61.886 10.970 1.00 19.64 126 ILE A CA 1
ATOM 878 C C . ILE A 1 122 ? 33.135 61.237 10.738 1.00 19.40 126 ILE A C 1
ATOM 879 O O . ILE A 1 122 ? 33.786 61.453 9.670 1.00 19.82 126 ILE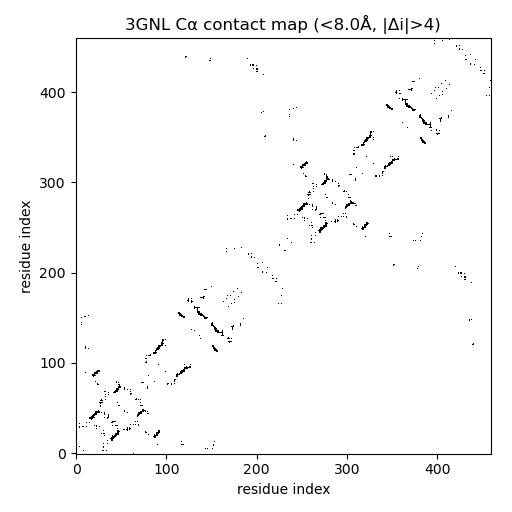 A O 1
ATOM 884 N N . LEU A 1 123 ? 33.646 60.536 11.761 1.00 19.22 127 LEU A N 1
ATOM 885 C CA . LEU A 1 123 ? 35.059 60.096 11.686 1.00 18.64 127 LEU A CA 1
ATOM 886 C C . LEU A 1 123 ? 35.072 58.575 11.749 1.00 18.99 127 LEU A C 1
ATOM 887 O O . LEU A 1 123 ? 34.312 57.957 12.511 1.00 18.99 127 LEU A O 1
ATOM 892 N N . GLN A 1 124 ? 35.933 57.970 10.925 1.00 18.30 128 GLN A N 1
ATOM 893 C CA . GLN A 1 124 ? 36.019 56.516 10.908 1.00 19.78 128 GLN A CA 1
ATOM 894 C C . GLN A 1 124 ? 37.503 56.165 10.953 1.00 18.01 128 GLN A C 1
ATOM 895 O O . GLN A 1 124 ? 38.123 56.016 9.924 1.00 18.60 128 GLN A O 1
ATOM 901 N N . PRO A 1 125 ? 38.051 56.021 12.168 1.00 19.28 129 PRO A N 1
ATOM 902 C CA . PRO A 1 125 ? 39.482 55.676 12.303 1.00 19.06 129 PRO A CA 1
ATOM 903 C C . PRO A 1 125 ? 39.722 54.168 12.212 1.00 20.96 129 PRO A C 1
ATOM 904 O O . PRO A 1 125 ? 38.927 53.379 12.725 1.00 25.08 129 PRO A O 1
ATOM 908 N N . ASN A 1 126 ? 40.805 53.808 11.549 1.00 20.43 130 ASN A N 1
ATOM 909 C CA A ASN A 1 126 ? 41.172 52.403 11.325 0.70 22.40 130 ASN A CA 1
ATOM 910 C CA B ASN A 1 126 ? 41.097 52.384 11.385 0.30 22.02 130 ASN A CA 1
ATOM 911 C C . ASN A 1 126 ? 42.005 51.849 12.487 1.00 23.79 130 ASN A C 1
ATOM 912 O O . ASN A 1 126 ? 42.265 50.659 12.531 1.00 25.52 130 ASN A O 1
ATOM 921 N N . ILE A 1 127 ? 42.466 52.727 13.374 1.00 21.91 131 ILE A N 1
ATOM 922 C CA . ILE A 1 127 ? 43.311 52.359 14.537 1.00 22.78 131 ILE A CA 1
ATOM 923 C C . ILE A 1 127 ? 43.177 53.489 15.528 1.00 23.40 131 ILE A C 1
ATOM 924 O O . ILE A 1 127 ? 42.903 54.641 15.127 1.00 22.70 131 ILE A O 1
ATOM 929 N N . ALA A 1 128 ? 43.390 53.187 16.805 1.00 21.86 132 ALA A N 1
ATOM 930 C CA . ALA A 1 128 ? 43.473 54.218 17.845 1.00 22.46 132 ALA A CA 1
ATOM 931 C C . ALA A 1 128 ? 42.272 55.212 17.842 1.00 19.91 132 ALA A C 1
ATOM 932 O O . ALA A 1 128 ? 42.487 56.448 17.898 1.00 20.39 132 ALA A O 1
ATOM 934 N N . ALA A 1 129 ? 41.078 54.647 17.802 1.00 20.72 133 ALA A N 1
ATOM 935 C CA . ALA A 1 129 ? 39.845 55.447 17.881 1.00 20.59 133 ALA A CA 1
ATOM 936 C C . ALA A 1 129 ? 39.878 56.311 19.155 1.00 22.00 133 ALA A C 1
ATOM 937 O O . ALA A 1 129 ? 39.426 57.465 19.154 1.00 20.55 133 ALA A O 1
ATOM 939 N N 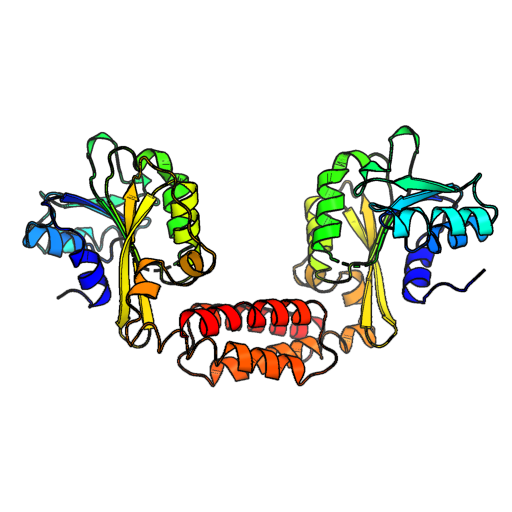. TRP A 1 130 ? 40.413 55.775 20.251 1.00 18.94 134 TRP A N 1
ATOM 940 C CA . TRP A 1 130 ? 40.454 56.503 21.505 1.00 21.37 134 TRP A CA 1
ATOM 941 C C . TRP A 1 130 ? 41.111 57.882 21.357 1.00 20.56 134 TRP A C 1
ATOM 942 O O . TRP A 1 130 ? 40.755 58.804 22.114 1.00 21.60 134 TRP A O 1
ATOM 953 N N . GLN A 1 131 ? 42.045 58.051 20.423 1.00 19.48 135 GLN A N 1
ATOM 954 C CA . GLN A 1 131 ? 42.730 59.327 20.202 1.00 22.00 135 GLN A CA 1
ATOM 955 C C . GLN A 1 131 ? 41.707 60.398 19.835 1.00 21.04 135 GLN A C 1
ATOM 956 O O . GLN A 1 131 ? 41.837 61.552 20.244 1.00 21.48 135 GLN A O 1
ATOM 962 N N . LEU A 1 132 ? 40.706 60.016 19.068 1.00 20.58 136 LEU A N 1
ATOM 963 C CA . LEU A 1 132 ? 39.690 60.977 18.652 1.00 19.72 136 LEU A CA 1
ATOM 964 C C . LEU A 1 132 ? 38.678 61.251 19.763 1.00 19.07 136 LEU A C 1
ATOM 965 O O . LEU A 1 132 ? 38.096 62.347 19.857 1.00 18.40 136 LEU A O 1
ATOM 970 N N . ARG A 1 133 ? 38.449 60.287 20.655 1.00 18.59 137 ARG A N 1
ATOM 971 C CA . ARG A 1 133 ? 37.581 60.536 21.796 1.00 18.67 137 ARG A CA 1
ATOM 972 C C . ARG A 1 133 ? 38.272 61.453 22.781 1.00 20.57 137 ARG A C 1
ATOM 973 O O . ARG A 1 133 ? 37.598 62.300 23.377 1.00 20.76 137 ARG A O 1
ATOM 981 N N . GLU A 1 134 ? 39.608 61.354 22.896 1.00 19.62 138 GLU A N 1
ATOM 982 C CA . GLU A 1 134 ? 40.374 62.300 23.707 1.00 22.19 138 GLU A CA 1
ATOM 983 C C . GLU A 1 134 ? 40.295 63.669 23.093 1.00 22.22 138 GLU A C 1
ATOM 984 O O . GLU A 1 134 ? 40.066 64.635 23.833 1.00 21.95 138 GLU A O 1
ATOM 990 N N . TRP A 1 135 ? 40.471 63.754 21.772 1.00 20.02 139 TRP A N 1
ATOM 991 C CA . TRP A 1 135 ? 40.350 65.029 21.082 1.00 20.28 139 TRP A CA 1
ATOM 992 C C . TRP A 1 135 ? 38.983 65.629 21.369 1.00 19.04 139 TRP A C 1
ATOM 993 O O . TRP A 1 135 ? 38.869 66.842 21.590 1.00 19.97 139 TRP A O 1
ATOM 1004 N N . SER A 1 136 ? 37.934 64.823 21.337 1.00 19.72 140 SER A N 1
ATOM 1005 C CA . SER A 1 136 ? 36.578 65.317 21.574 1.00 19.68 140 SER A CA 1
ATOM 1006 C C . SER A 1 136 ? 36.469 65.974 22.951 1.00 21.35 140 SER A C 1
ATOM 1007 O O . SER A 1 136 ? 35.890 67.056 23.089 1.00 21.48 140 SER A O 1
ATOM 1010 N N . GLU A 1 137 ? 37.057 65.352 23.963 1.00 20.13 141 GLU A N 1
ATOM 1011 C CA . GLU A 1 137 ? 37.078 65.923 25.289 1.00 20.35 141 GLU A CA 1
ATOM 1012 C C . GLU A 1 137 ? 37.913 67.208 25.331 1.00 19.76 141 GLU A C 1
ATOM 1013 O O . GLU A 1 137 ? 37.418 68.197 25.903 1.00 21.84 141 GLU A O 1
ATOM 1019 N N . GLN A 1 138 ? 39.126 67.220 24.773 1.00 22.49 142 GLN A N 1
ATOM 1020 C CA . GLN A 1 138 ? 40.012 68.417 24.797 1.00 23.69 142 GLN A CA 1
ATOM 1021 C C . GLN A 1 138 ? 39.417 69.595 24.059 1.00 25.21 142 GLN A C 1
ATOM 1022 O O . GLN A 1 138 ? 39.678 70.742 24.417 1.00 27.02 142 GLN A O 1
ATOM 1028 N N . ASN A 1 139 ? 38.614 69.316 23.037 1.00 23.40 143 ASN A N 1
ATOM 1029 C CA . ASN A 1 139 ? 38.073 70.421 22.241 1.00 22.86 143 ASN A CA 1
ATOM 1030 C C . ASN A 1 139 ? 36.570 70.654 22.406 1.00 24.16 143 ASN A C 1
ATOM 1031 O O . ASN A 1 139 ? 35.976 71.437 21.666 1.00 25.51 143 ASN A O 1
ATOM 1036 N N . ASN A 1 140 ? 35.945 69.997 23.382 1.00 23.35 144 ASN A N 1
ATOM 1037 C CA . ASN A 1 140 ? 34.506 70.124 23.613 1.00 22.43 144 ASN A CA 1
ATOM 1038 C C . ASN A 1 140 ? 33.629 69.886 22.388 1.00 26.17 144 ASN A C 1
ATOM 1039 O O . ASN A 1 140 ? 32.746 70.686 22.063 1.00 25.42 144 ASN A O 1
ATOM 1044 N N . TRP A 1 141 ? 33.867 68.749 21.734 1.00 23.14 145 TRP A N 1
ATOM 1045 C CA . TRP A 1 141 ? 32.909 68.181 20.802 1.00 23.63 145 TRP A CA 1
ATOM 1046 C C . TRP A 1 141 ? 32.208 66.982 21.427 1.00 22.34 145 TRP A C 1
ATOM 1047 O O . TRP A 1 141 ? 32.883 66.012 21.863 1.00 24.11 145 TRP A O 1
ATOM 1058 N N . LEU A 1 142 ? 30.891 66.996 21.504 1.00 21.31 146 LEU A N 1
ATOM 1059 C CA . LEU A 1 142 ? 30.147 65.864 21.986 1.00 23.88 146 LEU A CA 1
ATOM 1060 C C . LEU A 1 142 ? 30.098 64.729 20.960 1.00 24.18 146 LEU A C 1
ATOM 1061 O O . LEU A 1 142 ? 29.908 64.964 19.764 1.00 23.25 146 LEU A O 1
ATOM 1066 N N . ILE A 1 143 ? 30.250 63.485 21.411 1.00 21.73 147 ILE A N 1
ATOM 1067 C CA . ILE A 1 143 ? 29.914 62.341 20.585 1.00 21.28 147 ILE A CA 1
ATOM 1068 C C . ILE A 1 143 ? 28.403 62.070 20.667 1.00 23.98 147 ILE A C 1
ATOM 1069 O O . ILE A 1 143 ? 27.828 61.847 21.755 1.00 24.92 147 ILE A O 1
ATOM 1074 N N . THR A 1 144 ? 27.723 62.154 19.513 1.00 23.15 148 THR A N 1
ATOM 1075 C CA . THR A 1 144 ? 26.286 61.991 19.470 1.00 23.65 148 THR A CA 1
ATOM 1076 C C . THR A 1 144 ? 25.789 60.680 18.936 1.00 22.61 148 THR A C 1
ATOM 1077 O O . THR A 1 144 ? 24.695 60.267 19.256 1.00 23.30 148 THR A O 1
ATOM 1081 N N . SER A 1 145 ? 26.622 59.984 18.154 1.00 20.47 149 SER A N 1
ATOM 1082 C CA . SER A 1 145 ? 26.280 58.670 17.645 1.00 21.52 149 SER A CA 1
ATOM 1083 C C . SER A 1 145 ? 27.598 57.936 17.451 1.00 17.63 149 SER A C 1
ATOM 1084 O O . SER A 1 145 ? 28.623 58.562 17.235 1.00 19.71 149 SER A O 1
ATOM 1087 N N . GLU A 1 146 ? 27.498 56.598 17.565 1.00 19.34 150 GLU A N 1
ATOM 1088 C CA . GLU A 1 146 ? 28.612 55.711 17.138 1.00 17.71 150 GLU A CA 1
ATOM 1089 C C . GLU A 1 146 ? 28.060 54.432 16.601 1.00 18.70 150 GLU A C 1
ATOM 1090 O O . GLU A 1 146 ? 26.926 54.007 16.903 1.00 21.25 150 GLU A O 1
ATOM 1096 N N . ALA A 1 147 ? 28.897 53.790 15.795 1.00 18.66 151 ALA A N 1
ATOM 1097 C CA . ALA A 1 147 ? 28.576 52.490 15.258 1.00 18.85 151 ALA A CA 1
ATOM 1098 C C . ALA A 1 147 ? 29.831 51.640 15.250 1.00 18.56 151 ALA A C 1
ATOM 1099 O O . ALA A 1 147 ? 30.942 52.157 15.157 1.00 20.43 151 ALA A O 1
ATOM 1101 N N . ILE A 1 148 ? 29.611 50.340 15.298 1.00 20.04 152 ILE A N 1
ATOM 1102 C CA . ILE A 1 148 ? 30.699 49.357 15.163 1.00 19.92 152 ILE A CA 1
ATOM 1103 C C . ILE A 1 148 ? 30.195 48.308 14.210 1.00 22.05 152 ILE A C 1
ATOM 1104 O O . ILE A 1 148 ? 29.047 47.863 14.325 1.00 23.91 152 ILE A O 1
ATOM 1109 N N . LEU A 1 149 ? 31.026 47.947 13.230 1.00 21.54 153 LEU A N 1
ATOM 1110 C CA . LEU A 1 149 ? 30.585 46.956 12.262 1.00 24.09 153 LEU A CA 1
ATOM 1111 C C . LEU A 1 149 ? 31.758 46.086 11.871 1.00 23.21 153 LEU A C 1
ATOM 1112 O O . LEU A 1 149 ? 32.933 46.427 12.133 1.00 22.56 153 LEU A O 1
ATOM 1117 N N . ARG A 1 150 ? 31.453 44.951 11.261 1.00 25.96 154 ARG A N 1
ATOM 1118 C CA . ARG A 1 150 ? 32.507 44.078 10.748 1.00 27.62 154 ARG A CA 1
ATOM 1119 C C . ARG A 1 150 ? 32.297 43.937 9.235 1.00 28.17 154 ARG A C 1
ATOM 1120 O O . ARG A 1 150 ? 31.194 43.673 8.777 1.00 29.70 154 ARG A O 1
ATOM 1128 N N . GLU A 1 151 ? 33.338 44.176 8.458 1.00 28.62 155 GLU A N 1
ATOM 1129 C CA . GLU A 1 151 ? 33.276 43.968 7.014 1.00 29.60 155 GLU A CA 1
ATOM 1130 C C . GLU A 1 151 ? 34.606 43.356 6.573 1.00 31.53 155 GLU A C 1
ATOM 1131 O O . GLU A 1 151 ? 35.675 43.833 6.962 1.00 31.17 155 GLU A O 1
ATOM 1137 N N . ASP A 1 152 ? 34.532 42.305 5.755 1.00 34.04 156 ASP A N 1
ATOM 1138 C CA . ASP A 1 152 ? 35.736 41.537 5.314 1.00 36.44 156 ASP A CA 1
ATOM 1139 C C . ASP A 1 152 ? 36.629 41.105 6.503 1.00 36.22 156 ASP A C 1
ATOM 1140 O O . ASP A 1 152 ? 37.860 41.269 6.477 1.00 36.76 156 ASP A O 1
ATOM 1145 N N . ASN A 1 153 ? 35.999 40.573 7.548 1.00 37.44 157 ASN A N 1
ATOM 1146 C CA . ASN A 1 153 ? 36.678 40.192 8.800 1.00 37.83 157 ASN A CA 1
ATOM 1147 C C . ASN A 1 153 ? 37.552 41.283 9.451 1.00 36.67 157 ASN A C 1
ATOM 1148 O O . ASN A 1 153 ? 38.572 40.995 10.080 1.00 36.70 157 ASN A O 1
ATOM 1153 N N . LYS A 1 154 ? 37.167 42.551 9.287 1.00 33.47 158 LYS A N 1
ATOM 1154 C CA . LYS A 1 154 ? 37.837 43.634 10.007 1.00 31.67 158 LYS A CA 1
ATOM 1155 C C . LYS A 1 154 ? 36.756 44.387 10.761 1.00 28.32 158 LYS A C 1
ATOM 1156 O O . LYS A 1 154 ? 35.654 44.552 10.237 1.00 27.09 158 LYS A O 1
ATOM 1162 N N . VAL A 1 155 ? 37.058 44.820 11.981 1.00 26.16 159 VAL A N 1
ATOM 1163 C CA . VAL A 1 155 ? 36.063 45.600 12.764 1.00 25.27 159 VAL A CA 1
ATOM 1164 C C . VAL A 1 155 ? 36.342 47.101 12.594 1.00 25.66 159 VAL A C 1
ATOM 1165 O O . VAL A 1 155 ? 37.469 47.534 12.782 1.00 26.23 159 VAL A O 1
ATOM 1169 N N . TYR A 1 156 ? 35.305 47.896 12.289 1.00 22.85 160 TYR A N 1
ATOM 1170 C CA . TYR A 1 156 ? 35.459 49.324 12.090 1.00 22.20 160 TYR A CA 1
ATOM 1171 C C . TYR A 1 156 ? 34.533 50.060 13.037 1.00 20.80 160 TYR A C 1
ATOM 1172 O O . TYR A 1 156 ? 33.356 49.718 13.180 1.00 21.76 160 TYR A O 1
ATOM 1181 N N . GLU A 1 157 ? 35.042 51.133 13.604 1.00 20.97 161 GLU A N 1
ATOM 1182 C CA . GLU A 1 157 ? 34.256 52.038 14.451 1.00 20.93 161 GLU A CA 1
ATOM 1183 C C . GLU A 1 157 ? 34.038 53.359 13.729 1.00 20.91 161 GLU A C 1
ATOM 1184 O O . GLU A 1 157 ? 34.934 53.847 13.010 1.00 19.65 161 GLU A O 1
ATOM 1190 N N . ILE A 1 158 ? 32.843 53.918 13.941 1.00 19.65 162 ILE A N 1
ATOM 1191 C CA . ILE A 1 158 ? 32.453 55.237 13.357 1.00 19.10 162 ILE A CA 1
ATOM 1192 C C . ILE A 1 158 ? 31.952 56.080 14.520 1.00 19.84 162 ILE A C 1
ATOM 1193 O O . ILE A 1 158 ? 31.303 55.576 15.439 1.00 20.20 162 ILE A O 1
ATOM 1206 N N . VAL A 1 160 ? 30.238 60.091 15.479 1.00 19.95 164 VAL A N 1
ATOM 1207 C CA . VAL A 1 160 ? 29.683 61.335 14.942 1.00 21.79 164 VAL A CA 1
ATOM 1208 C C . VAL A 1 160 ? 29.738 62.336 16.051 1.00 22.23 164 VAL A C 1
ATOM 1209 O O . VAL A 1 160 ? 29.377 61.992 17.193 1.00 22.29 164 VAL A O 1
ATOM 1213 N N . LEU A 1 161 ? 30.251 63.525 15.757 1.00 20.49 165 LEU A N 1
ATOM 1214 C CA . LEU A 1 161 ? 30.457 64.544 16.795 1.00 22.77 165 LEU A CA 1
ATOM 1215 C C . LEU A 1 161 ? 29.770 65.838 16.443 1.00 23.62 165 LEU A C 1
ATOM 1216 O O . LEU A 1 161 ? 29.558 66.127 15.265 1.00 26.51 165 LEU A O 1
ATOM 1221 N N . ALA A 1 162 ? 29.548 66.686 17.445 1.00 25.51 166 ALA A N 1
ATOM 1222 C CA . ALA A 1 162 ? 28.978 68.028 17.215 1.00 26.44 166 ALA A CA 1
ATOM 1223 C C . ALA A 1 162 ? 29.628 68.970 18.238 1.00 27.68 166 ALA A C 1
ATOM 1224 O O . ALA A 1 162 ? 29.972 68.525 19.344 1.00 27.60 166 ALA A O 1
ATOM 1226 N N . PRO A 1 163 ? 29.772 70.275 17.921 1.00 27.56 167 PRO A N 1
ATOM 1227 C CA . PRO A 1 163 ? 30.309 71.205 18.917 1.00 27.97 167 PRO A CA 1
ATOM 1228 C C . PRO A 1 163 ? 29.417 71.295 20.155 1.00 26.69 167 PRO A C 1
ATOM 1229 O O . PRO A 1 163 ? 28.192 71.171 20.073 1.00 28.40 167 PRO A O 1
ATOM 1233 N N . SER A 1 164 ? 30.050 71.467 21.304 1.00 26.74 168 SER A N 1
ATOM 1234 C CA . SER A 1 164 ? 29.364 71.641 22.562 1.00 27.14 168 SER A CA 1
ATOM 1235 C C . SER A 1 164 ? 29.870 72.932 23.227 1.00 27.99 168 SER A C 1
ATOM 1236 O O . SER A 1 164 ? 31.073 73.164 23.328 1.00 28.37 168 SER A O 1
ATOM 1239 N N . GLU A 1 165 ? 28.952 73.800 23.662 1.00 28.73 169 GLU A N 1
ATOM 1240 C CA . GLU A 1 165 ? 29.422 74.952 24.444 1.00 29.56 169 GLU A CA 1
ATOM 1241 C C . GLU A 1 165 ? 29.749 74.607 25.896 1.00 30.76 169 GLU A C 1
ATOM 1242 O O . GLU A 1 165 ? 30.503 75.322 26.549 1.00 33.04 169 GLU A O 1
ATOM 1248 N N . LYS A 1 166 ? 29.205 73.490 26.367 1.00 29.33 170 LYS A N 1
ATOM 1249 C CA . LYS A 1 166 ? 29.419 72.960 27.712 1.00 29.89 170 LYS A CA 1
ATOM 1250 C C . LYS A 1 166 ? 30.661 72.051 27.683 1.00 28.96 170 LYS A C 1
ATOM 1251 O O . LYS A 1 166 ? 30.927 71.435 26.636 1.00 26.77 170 LYS A O 1
ATOM 1257 N N . PRO A 1 167 ? 31.420 71.975 28.796 1.00 27.18 171 PRO A N 1
ATOM 1258 C CA . PRO A 1 167 ? 32.535 71.026 28.841 1.00 25.61 171 PRO A CA 1
ATOM 1259 C C . PRO A 1 167 ? 32.040 69.630 28.442 1.00 23.01 171 PRO A C 1
ATOM 1260 O O . PRO A 1 167 ? 30.975 69.178 28.846 1.00 23.46 171 PRO A O 1
ATOM 1264 N N . VAL A 1 168 ? 32.862 68.967 27.623 1.00 20.76 172 VAL A N 1
ATOM 1265 C CA . VAL A 1 168 ? 32.730 67.535 27.390 1.00 20.77 172 VAL A CA 1
ATOM 1266 C C . VAL A 1 168 ? 33.725 66.843 28.298 1.00 17.91 172 VAL A C 1
ATOM 1267 O O . VAL A 1 168 ? 34.919 67.166 28.296 1.00 21.82 172 VAL A O 1
ATOM 1271 N N . THR A 1 169 ? 33.183 65.923 29.084 1.00 17.06 173 THR A N 1
ATOM 1272 C CA . THR A 1 169 ? 34.013 65.171 30.074 1.00 17.79 173 THR A CA 1
ATOM 1273 C C . THR A 1 169 ? 33.653 63.697 30.029 1.00 17.43 173 THR A C 1
ATOM 1274 O O . THR A 1 169 ? 32.537 63.312 30.399 1.00 18.47 173 THR A O 1
ATOM 1278 N N . TRP A 1 170 ? 34.596 62.862 29.569 1.00 17.78 174 TRP A N 1
ATOM 1279 C CA . TRP A 1 170 ? 34.298 61.439 29.446 1.00 17.79 174 TRP A CA 1
ATOM 1280 C C . TRP A 1 170 ? 34.859 60.666 30.628 1.00 18.17 174 TRP A C 1
ATOM 1281 O O . TRP A 1 170 ? 35.646 61.188 31.366 1.00 19.93 174 TRP A O 1
ATOM 1292 N N . THR A 1 171 ? 34.414 59.427 30.796 1.00 15.97 175 THR A N 1
ATOM 1293 C CA . THR A 1 171 ? 35.168 58.523 31.668 1.00 17.15 175 THR A CA 1
ATOM 1294 C C . THR A 1 171 ? 36.253 57.839 30.809 1.00 18.65 175 THR A C 1
ATOM 1295 O O . THR A 1 171 ? 36.186 57.830 29.574 1.00 17.23 175 THR A O 1
ATOM 1299 N N . LYS A 1 172 ? 37.196 57.169 31.445 1.00 18.56 176 LYS A N 1
ATOM 1300 C CA . LYS A 1 172 ? 38.233 56.493 30.673 1.00 19.32 176 LYS A CA 1
ATOM 1301 C C . LYS A 1 172 ? 37.613 55.350 29.851 1.00 19.26 176 LYS A C 1
ATOM 1302 O O . LYS A 1 172 ? 38.085 55.075 28.746 1.00 19.44 176 LYS A O 1
ATOM 1308 N N . GLN A 1 173 ? 36.563 54.724 30.372 1.00 17.43 177 GLN A N 1
ATOM 1309 C CA . GLN A 1 173 ? 35.865 53.679 29.618 1.00 19.28 177 GLN A CA 1
ATOM 1310 C C . GLN A 1 173 ? 35.214 54.276 28.375 1.00 18.50 177 GLN A C 1
ATOM 1311 O O . GLN A 1 173 ? 35.281 53.705 27.278 1.00 17.81 177 GLN A O 1
ATOM 1317 N N . GLU A 1 174 ? 34.585 55.442 28.517 1.00 17.58 178 GLU A N 1
ATOM 1318 C CA . GLU A 1 174 ? 33.969 56.081 27.348 1.00 17.13 178 GLU A CA 1
ATOM 1319 C C . GLU A 1 174 ? 35.023 56.428 26.304 1.00 18.11 178 GLU A C 1
ATOM 1320 O O . GLU A 1 174 ? 34.784 56.295 25.094 1.00 18.49 178 GLU A O 1
ATOM 1326 N N . ILE A 1 175 ? 36.189 56.928 26.708 1.00 16.30 179 ILE A N 1
ATOM 1327 C CA . ILE A 1 175 ? 37.265 57.200 25.737 1.00 17.92 179 ILE A CA 1
ATOM 1328 C C . ILE A 1 175 ? 37.751 55.909 25.030 1.00 17.62 179 ILE A C 1
ATOM 1329 O O . ILE A 1 175 ? 37.994 55.901 23.816 1.00 18.14 179 ILE A O 1
ATOM 1334 N N . PHE A 1 176 ? 37.954 54.838 25.792 1.00 18.19 180 PHE A N 1
ATOM 1335 C CA . PHE A 1 176 ? 38.554 53.619 25.227 1.00 18.50 180 PHE A CA 1
ATOM 1336 C C . PHE A 1 176 ? 37.569 52.868 24.370 1.00 17.55 180 PHE A C 1
ATOM 1337 O O . PHE A 1 176 ? 37.998 52.293 23.358 1.00 18.63 180 PHE A O 1
ATOM 1345 N N . PHE A 1 177 ? 36.294 52.841 24.741 1.00 16.67 181 PHE A N 1
ATOM 1346 C CA . PHE A 1 177 ? 35.276 51.992 24.140 1.00 16.19 181 PHE A CA 1
ATOM 1347 C C . PHE A 1 177 ? 34.222 52.708 23.290 1.00 17.82 181 PHE A C 1
ATOM 1348 O O . PHE A 1 177 ? 33.583 52.092 22.406 1.00 18.99 181 PHE A O 1
ATOM 1356 N N . GLY A 1 178 ? 34.004 53.970 23.639 1.00 18.69 182 GLY A N 1
ATOM 1357 C CA . GLY A 1 178 ? 32.963 54.763 22.974 1.00 18.85 182 GLY A CA 1
ATOM 1358 C C . GLY A 1 178 ? 31.769 54.892 23.888 1.00 19.25 182 GLY A C 1
ATOM 1359 O O . GLY A 1 178 ? 31.155 53.899 24.294 1.00 18.87 182 GLY A O 1
ATOM 1360 N N . PRO A 1 179 ? 31.332 56.137 24.157 1.00 19.98 183 PRO A N 1
ATOM 1361 C CA . PRO A 1 179 ? 30.181 56.282 25.047 1.00 19.81 183 PRO A CA 1
ATOM 1362 C C . PRO A 1 179 ? 28.870 55.689 24.529 1.00 21.54 183 PRO A C 1
ATOM 1363 O O . PRO A 1 179 ? 28.087 55.192 25.315 1.00 23.74 183 PRO A O 1
ATOM 1367 N N . CYS A 1 180 ? 28.638 55.743 23.220 1.00 20.69 184 CYS A N 1
ATOM 1368 C CA . CYS A 1 180 ? 27.444 55.152 22.644 1.00 21.55 184 CYS A CA 1
ATOM 1369 C C . CYS A 1 180 ? 27.611 53.659 22.501 1.00 20.94 184 CYS A C 1
ATOM 1370 O O . CYS A 1 180 ? 26.682 52.898 22.772 1.00 23.37 184 CYS A O 1
ATOM 1373 N N . LEU A 1 181 ? 28.806 53.232 22.083 1.00 21.20 185 LEU A N 1
ATOM 1374 C CA . LEU A 1 181 ? 29.045 51.820 21.870 1.00 19.89 185 LEU A CA 1
ATOM 1375 C C . LEU A 1 181 ? 28.947 51.036 23.170 1.00 21.22 185 LEU A C 1
ATOM 1376 O O . LEU A 1 181 ? 28.452 49.897 23.202 1.00 21.39 185 LEU A O 1
ATOM 1381 N N . LEU A 1 182 ? 29.401 51.650 24.248 1.00 21.50 186 LEU A N 1
ATOM 1382 C CA . LEU A 1 182 ? 29.337 50.857 25.484 1.00 25.21 186 LEU A CA 1
ATOM 1383 C C . LEU A 1 182 ? 27.932 50.775 26.104 1.00 28.79 186 LEU A C 1
ATOM 1384 O O . LEU A 1 182 ? 27.673 49.863 26.866 1.00 28.47 186 LEU A O 1
ATOM 1389 N N . LYS A 1 183 ? 27.051 51.716 25.776 1.00 28.47 187 LYS A N 1
ATOM 1390 C CA . LYS A 1 183 ? 25.626 51.595 26.128 1.00 30.79 187 LYS A CA 1
ATOM 1391 C C . LYS A 1 183 ? 24.914 50.504 25.307 1.00 30.01 187 LYS A C 1
ATOM 1392 O O . LYS A 1 183 ? 24.128 49.715 25.829 1.00 32.04 187 LYS A O 1
ATOM 1398 N N . GLU A 1 184 ? 25.220 50.467 24.019 1.00 27.71 188 GLU A N 1
ATOM 1399 C CA . GLU A 1 184 ? 24.622 49.549 23.075 1.00 28.13 188 GLU A CA 1
ATOM 1400 C C . GLU A 1 184 ? 25.032 48.093 23.337 1.00 26.52 188 GLU A C 1
ATOM 1401 O O . GLU A 1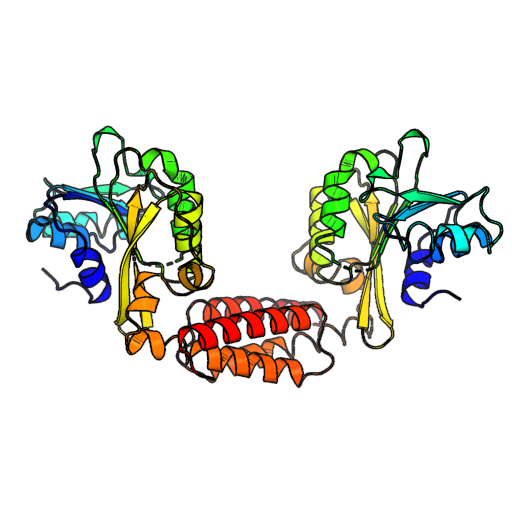 184 ? 24.197 47.191 23.250 1.00 28.16 188 GLU A O 1
ATOM 1407 N N . GLN A 1 185 ? 26.326 47.878 23.638 1.00 25.11 189 GLN A N 1
ATOM 1408 C CA . GLN A 1 185 ? 26.852 46.528 23.853 1.00 27.29 189 GLN A CA 1
ATOM 1409 C C . GLN A 1 185 ? 26.410 45.551 22.741 1.00 24.38 189 GLN A C 1
ATOM 1410 O O . GLN A 1 185 ? 25.884 44.461 23.031 1.00 25.88 189 GLN A O 1
ATOM 1416 N N . SER A 1 186 ? 26.626 45.888 21.468 1.00 21.46 190 SER A N 1
ATOM 1417 C CA . SER A 1 186 ? 26.261 44.968 20.397 1.00 21.58 190 SER A CA 1
ATOM 1418 C C . SER A 1 186 ? 27.102 43.688 20.405 1.00 22.37 190 SER A C 1
ATOM 1419 O O . SER A 1 186 ? 28.132 43.622 21.094 1.00 21.46 190 SER A O 1
ATOM 1422 N N . ALA A 1 187 ? 26.682 42.671 19.664 1.00 22.70 191 ALA A N 1
ATOM 1423 C CA . ALA A 1 187 ? 27.406 41.412 19.653 1.00 23.27 191 ALA A CA 1
ATOM 1424 C C . ALA A 1 187 ? 28.807 41.629 19.075 1.00 21.77 191 ALA A C 1
ATOM 1425 O O . ALA A 1 187 ? 29.736 40.964 19.512 1.00 22.85 191 ALA A O 1
ATOM 1427 N N . ILE A 1 188 ? 28.944 42.530 18.093 1.00 21.90 192 ILE A N 1
ATOM 1428 C CA . ILE A 1 188 ? 30.263 42.816 17.522 1.00 18.77 192 ILE A CA 1
ATOM 1429 C C . ILE A 1 188 ? 31.160 43.521 18.548 1.00 18.12 192 ILE A C 1
ATOM 1430 O O . ILE A 1 188 ? 32.344 43.197 18.685 1.00 18.92 192 ILE A O 1
ATOM 1435 N N . PHE A 1 189 ? 30.599 44.477 19.260 1.00 18.69 193 PHE A N 1
ATOM 1436 C CA . PHE A 1 189 ? 31.323 45.132 20.337 1.00 18.25 193 PHE A CA 1
ATOM 1437 C C . PHE A 1 189 ? 31.841 44.114 21.352 1.00 17.83 193 PHE A C 1
ATOM 1438 O O . PHE A 1 189 ? 33.034 44.140 21.699 1.00 17.89 193 PHE A O 1
ATOM 1446 N N . LYS A 1 190 ? 30.972 43.246 21.855 1.00 19.34 194 LYS A N 1
ATOM 1447 C CA . LYS A 1 190 ? 31.365 42.307 22.894 1.00 19.19 194 LYS A CA 1
ATOM 1448 C C . LYS A 1 190 ? 32.407 41.323 22.348 1.00 19.45 194 LYS A C 1
ATOM 1449 O O . LYS A 1 190 ? 33.360 41.011 23.071 1.00 20.28 194 LYS A O 1
ATOM 1455 N N . SER A 1 191 ? 32.227 40.856 21.111 1.00 18.85 195 SER A N 1
ATOM 1456 C CA . SER A 1 191 ? 33.178 39.874 20.574 1.00 20.07 195 SER A CA 1
ATOM 1457 C C . SER A 1 191 ? 34.552 40.513 20.327 1.00 19.74 195 SER A C 1
ATOM 1458 O O . SER A 1 191 ? 35.599 39.895 20.614 1.00 21.23 195 SER A O 1
ATOM 1461 N N A LYS A 1 192 ? 34.562 41.739 19.802 0.50 18.62 196 LYS A N 1
ATOM 1462 N N B LYS A 1 192 ? 34.542 41.737 19.809 0.50 18.26 196 LYS A N 1
ATOM 1463 C CA A LYS A 1 192 ? 35.823 42.458 19.556 0.50 19.20 196 LYS A CA 1
ATOM 1464 C CA B LYS A 1 192 ? 35.764 42.503 19.567 0.50 18.71 196 LYS A CA 1
ATOM 1465 C C A LYS A 1 192 ? 36.622 42.597 20.853 0.50 19.24 196 LYS A C 1
ATOM 1466 C C B LYS A 1 192 ? 36.602 42.612 20.835 0.50 18.94 196 LYS A C 1
ATOM 1467 O O A LYS A 1 192 ? 37.805 42.263 20.910 0.50 18.70 196 LYS A O 1
ATOM 1468 O O B LYS A 1 192 ? 37.789 42.282 20.849 0.50 18.75 196 LYS A O 1
ATOM 1479 N N . TRP A 1 193 ? 35.979 43.084 21.906 1.00 18.05 197 TRP A N 1
ATOM 1480 C CA . TRP A 1 193 ? 36.728 43.374 23.128 1.00 17.70 197 TRP A CA 1
ATOM 1481 C C . TRP A 1 193 ? 37.125 42.120 23.925 1.00 17.95 197 TRP A C 1
ATOM 1482 O O . TRP A 1 193 ? 38.198 42.095 24.531 1.00 17.66 197 TRP A O 1
ATOM 1493 N N A ARG A 1 194 ? 36.298 41.078 23.885 0.50 17.64 198 ARG A N 1
ATOM 1494 N N B ARG A 1 194 ? 36.281 41.089 23.873 0.50 18.24 198 ARG A N 1
ATOM 1495 C CA A ARG A 1 194 ? 36.713 39.818 24.502 0.50 18.70 198 ARG A CA 1
ATOM 1496 C CA B ARG A 1 194 ? 36.645 39.783 24.428 0.50 19.92 198 ARG A CA 1
ATOM 1497 C C A ARG A 1 194 ? 37.915 39.231 23.743 0.50 18.59 198 ARG A C 1
ATOM 1498 C C B ARG A 1 194 ? 37.903 39.256 23.740 0.50 19.27 198 ARG A C 1
ATOM 1499 O O A ARG A 1 194 ? 38.838 38.692 24.357 0.50 20.69 198 ARG A O 1
ATOM 1500 O O B ARG A 1 194 ? 38.838 38.778 24.392 0.50 21.23 198 ARG A O 1
ATOM 1515 N N . HIS A 1 195 ? 37.908 39.369 22.415 1.00 17.96 199 HIS A N 1
ATOM 1516 C CA . HIS A 1 195 ? 39.045 38.917 21.581 1.00 18.03 199 HIS A CA 1
ATOM 1517 C C . HIS A 1 195 ? 40.316 39.625 21.960 1.00 19.65 199 HIS A C 1
ATOM 1518 O O . HIS A 1 195 ? 41.362 38.988 22.167 1.00 18.93 199 HIS A O 1
ATOM 1525 N N . GLU A 1 196 ? 40.252 40.956 22.065 1.00 18.91 200 GLU A N 1
ATOM 1526 C CA . GLU A 1 196 ? 41.467 41.704 22.396 1.00 19.35 200 GLU A CA 1
ATOM 1527 C C . GLU A 1 196 ? 41.968 41.370 23.788 1.00 19.44 200 GLU A C 1
ATOM 1528 O O . GLU A 1 196 ? 43.180 41.261 23.989 1.00 18.88 200 GLU A O 1
ATOM 1534 N N . ALA A 1 197 ? 41.071 41.263 24.766 1.00 18.43 201 ALA A N 1
ATOM 1535 C CA . ALA A 1 197 ? 41.429 40.953 26.147 1.00 18.65 201 ALA A CA 1
ATOM 1536 C C . ALA A 1 197 ? 42.058 39.553 26.238 1.00 18.82 201 ALA A C 1
ATOM 1537 O O . ALA A 1 197 ? 42.989 39.365 27.017 1.00 19.25 201 ALA A O 1
ATOM 1539 N N . ASN A 1 198 ? 41.576 38.621 25.425 1.00 18.74 202 ASN A N 1
ATOM 1540 C CA . ASN A 1 198 ? 42.186 37.285 25.464 1.00 19.27 202 ASN A CA 1
ATOM 1541 C C . ASN A 1 198 ? 43.620 37.394 24.961 1.00 17.21 202 ASN A C 1
ATOM 1542 O O . ASN A 1 198 ? 44.516 36.800 25.560 1.00 19.14 202 ASN A O 1
ATOM 1547 N N . THR A 1 199 ? 43.859 38.160 23.890 1.00 16.34 203 THR A N 1
ATOM 1548 C CA . THR A 1 199 ? 45.230 38.371 23.451 1.00 16.76 203 THR A CA 1
ATOM 1549 C C . THR A 1 199 ? 46.105 39.043 24.518 1.00 16.81 203 THR A C 1
ATOM 1550 O O . THR A 1 199 ? 47.217 38.618 24.758 1.00 16.87 203 THR A O 1
ATOM 1554 N N . TRP A 1 200 ? 45.613 40.090 25.167 1.00 18.04 204 TRP A N 1
ATOM 1555 C CA . TRP A 1 200 ? 46.394 40.745 26.211 1.00 17.68 204 TRP A CA 1
ATOM 1556 C C . TRP A 1 200 ? 46.753 39.786 27.366 1.00 17.42 204 TRP A C 1
ATOM 1557 O O . TRP A 1 200 ? 47.908 39.813 27.804 1.00 17.59 204 TRP A O 1
ATOM 1568 N N . GLN A 1 201 ? 45.820 38.928 27.797 1.00 18.79 205 GLN A N 1
ATOM 1569 C CA . GLN A 1 201 ? 46.089 37.945 28.869 1.00 19.45 205 GLN A CA 1
ATOM 1570 C C . GLN A 1 201 ? 47.128 36.984 28.372 1.00 18.75 205 GLN A C 1
ATOM 1571 O O . GLN A 1 201 ? 48.043 36.626 29.136 1.00 20.09 205 GLN A O 1
ATOM 1577 N N . ASN A 1 202 ? 47.020 36.587 27.105 1.00 17.39 206 ASN A N 1
ATOM 1578 C CA . ASN A 1 202 ? 48.025 35.659 26.582 1.00 18.23 206 ASN A CA 1
ATOM 1579 C C . ASN A 1 202 ? 49.417 36.283 26.556 1.00 17.72 206 ASN A C 1
ATOM 1580 O O . ASN A 1 202 ? 50.425 35.608 26.838 1.00 18.99 206 ASN A O 1
ATOM 1585 N N . ILE A 1 203 ? 49.498 37.578 26.228 1.00 16.50 207 ILE A N 1
ATOM 1586 C CA . ILE A 1 203 ? 50.777 38.250 26.159 1.00 17.40 207 ILE A CA 1
ATOM 1587 C C . ILE A 1 203 ? 51.365 38.290 27.561 1.00 17.91 207 ILE A C 1
ATOM 1588 O O . ILE A 1 203 ? 52.567 38.091 27.719 1.00 17.78 207 ILE A O 1
ATOM 1593 N N . ILE A 1 204 ? 50.560 38.634 28.556 1.00 19.17 208 ILE A N 1
ATOM 1594 C CA . ILE A 1 204 ? 51.101 38.633 29.930 1.00 21.39 208 ILE A CA 1
ATOM 1595 C C . ILE A 1 204 ? 51.730 37.301 30.294 1.00 22.23 208 ILE A C 1
ATOM 1596 O O . ILE A 1 204 ? 52.844 37.289 30.856 1.00 22.35 208 ILE A O 1
ATOM 1601 N N . GLN A 1 205 ? 51.039 36.221 29.976 1.00 21.32 209 GLN A N 1
ATOM 1602 C CA . GLN A 1 205 ? 51.557 34.879 30.309 1.00 22.51 209 GLN A CA 1
ATOM 1603 C C . GLN A 1 205 ? 52.887 34.637 29.578 1.00 21.27 209 GLN A C 1
ATOM 1604 O O . GLN A 1 205 ? 53.878 34.221 30.185 1.00 23.49 209 GLN A O 1
ATOM 1610 N N . THR A 1 206 ? 52.966 35.000 28.298 1.00 19.53 210 THR A N 1
ATOM 1611 C CA . THR A 1 206 ? 54.181 34.812 27.501 1.00 20.06 210 THR A CA 1
ATOM 1612 C C . THR A 1 206 ? 55.353 35.582 28.111 1.00 21.84 210 THR A C 1
ATOM 1613 O O . THR A 1 206 ? 56.465 35.047 28.237 1.00 22.41 210 THR A O 1
ATOM 1617 N N . ILE A 1 207 ? 55.115 36.819 28.536 1.00 20.58 211 ILE A N 1
ATOM 1618 C CA . ILE A 1 207 ? 56.213 37.595 29.087 1.00 21.13 211 ILE A CA 1
ATOM 1619 C C . ILE A 1 207 ? 56.645 37.062 30.455 1.00 22.41 211 ILE A C 1
ATOM 1620 O O . ILE A 1 207 ? 57.855 36.974 30.722 1.00 23.17 211 ILE A O 1
ATOM 1625 N N . SER A 1 208 ? 55.653 36.706 31.269 1.00 23.01 212 SER A N 1
ATOM 1626 C CA . SER A 1 208 ? 55.839 36.335 32.670 1.00 27.25 212 SER A CA 1
ATOM 1627 C C . SER A 1 208 ? 56.612 35.056 32.760 1.00 29.41 212 SER A C 1
ATOM 1628 O O . SER A 1 208 ? 57.350 34.848 33.736 1.00 29.71 212 SER A O 1
ATOM 1631 N N . ASN A 1 209 ? 56.471 34.217 31.742 1.00 28.40 213 ASN A N 1
ATOM 1632 C CA . ASN A 1 209 ? 57.160 32.934 31.742 1.00 30.46 213 ASN A CA 1
ATOM 1633 C C . ASN A 1 209 ? 58.497 32.938 31.015 1.00 30.83 213 ASN A C 1
ATOM 1634 O O . ASN A 1 209 ? 59.081 31.888 30.811 1.00 32.51 213 ASN A O 1
ATOM 1639 N N . ASN A 1 210 ? 59.002 34.112 30.655 1.00 29.83 214 ASN A N 1
ATOM 1640 C CA . ASN A 1 210 ? 60.369 34.248 30.110 1.00 30.91 214 ASN A CA 1
ATOM 1641 C C . ASN A 1 210 ? 61.224 35.053 31.088 1.00 29.90 214 ASN A C 1
ATOM 1642 O O . ASN A 1 210 ? 61.758 36.108 30.732 1.00 28.56 214 ASN A O 1
ATOM 1647 N N A GLN A 1 211 ? 61.338 34.561 32.321 0.70 30.79 215 GLN A N 1
ATOM 1648 N N B GLN A 1 211 ? 61.350 34.539 32.308 0.30 30.02 215 GLN 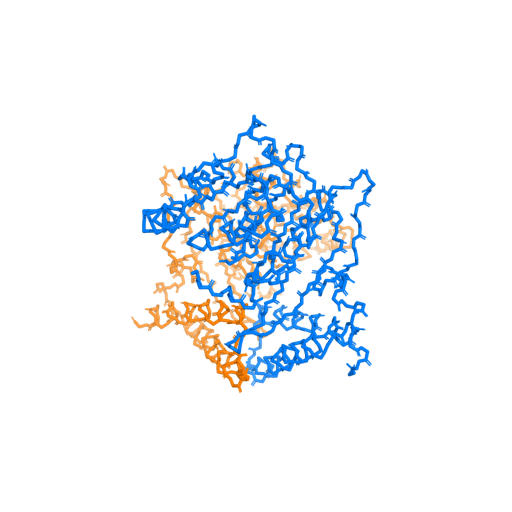A N 1
ATOM 1649 C CA A GLN A 1 211 ? 62.110 35.214 33.371 0.70 32.36 215 GLN A CA 1
ATOM 1650 C CA B GLN A 1 211 ? 62.132 35.169 33.361 0.30 30.57 215 GLN A CA 1
ATOM 1651 C C A GLN A 1 211 ? 63.592 35.250 32.960 0.70 31.84 215 GLN A C 1
ATOM 1652 C C B GLN A 1 211 ? 63.609 35.238 32.953 0.30 31.05 215 GLN A C 1
ATOM 1653 O O A GLN A 1 211 ? 64.095 34.289 32.349 0.70 31.48 215 GLN A O 1
ATOM 1654 O O B GLN A 1 211 ? 64.123 34.296 32.336 0.30 30.96 215 GLN A O 1
ATOM 1665 N N . PRO A 1 212 ? 64.298 36.349 33.288 1.00 32.01 216 PRO A N 1
ATOM 1666 C CA . PRO A 1 212 ? 63.798 37.473 34.075 1.00 31.05 216 PRO A CA 1
ATOM 1667 C C . PRO A 1 212 ? 63.022 38.451 33.209 1.00 30.47 216 PRO A C 1
ATOM 1668 O O . PRO A 1 212 ? 63.294 38.605 32.035 1.00 30.41 216 PRO A O 1
ATOM 1672 N N . VAL A 1 213 ? 62.055 39.100 33.820 1.00 30.81 217 VAL A N 1
ATOM 1673 C CA . VAL A 1 213 ? 61.305 40.126 33.113 1.00 30.32 217 VAL A CA 1
ATOM 1674 C C . VAL A 1 213 ? 61.980 41.495 33.295 1.00 31.35 217 VAL A C 1
ATOM 1675 O O . VAL A 1 213 ? 62.171 41.936 34.429 1.00 32.39 217 VAL A O 1
ATOM 1679 N N . SER A 1 214 ? 62.327 42.155 32.191 1.00 30.01 218 SER A N 1
ATOM 1680 C CA . SER A 1 214 ? 62.909 43.502 32.185 1.00 29.15 218 SER A CA 1
ATOM 1681 C C . SER A 1 214 ? 61.977 44.530 32.835 1.00 31.24 218 SER A C 1
ATOM 1682 O O . SER A 1 214 ? 60.764 44.285 32.962 1.00 31.07 218 SER A O 1
ATOM 1685 N N . THR A 1 215 ? 62.540 45.666 33.262 1.00 31.63 219 THR A N 1
ATOM 1686 C CA . THR A 1 215 ? 61.683 46.732 33.796 1.00 31.96 219 THR A CA 1
ATOM 1687 C C . THR A 1 215 ? 60.705 47.223 32.701 1.00 30.09 219 THR A C 1
ATOM 1688 O O . THR A 1 215 ? 59.542 47.502 33.010 1.00 31.31 219 THR A O 1
ATOM 1692 N N . GLU A 1 216 ? 61.168 47.291 31.449 1.00 30.63 220 GLU A N 1
ATOM 1693 C CA . GLU A 1 216 ? 60.309 47.636 30.279 1.00 29.47 220 GLU A CA 1
ATOM 1694 C C . GLU A 1 216 ? 59.111 46.692 30.160 1.00 29.93 220 GLU A C 1
ATOM 1695 O O . GLU A 1 216 ? 57.975 47.146 29.997 1.00 28.76 220 GLU A O 1
ATOM 1701 N N . ASN A 1 217 ? 59.363 45.391 30.269 1.00 29.02 221 ASN A N 1
ATOM 1702 C CA . ASN A 1 217 ? 58.261 44.417 30.195 1.00 28.99 221 ASN A CA 1
ATOM 1703 C C . ASN A 1 217 ? 57.373 44.338 31.425 1.00 29.04 221 ASN A C 1
ATOM 1704 O O . ASN A 1 217 ? 56.190 43.972 31.326 1.00 26.80 221 ASN A O 1
ATOM 1709 N N . GLN A 1 218 ? 57.898 44.730 32.593 1.00 29.20 222 GLN A N 1
ATOM 1710 C CA . GLN A 1 218 ? 57.033 44.806 33.770 1.00 30.33 222 GLN A CA 1
ATOM 1711 C C . GLN A 1 218 ? 55.985 45.917 33.606 1.00 28.83 222 GLN A C 1
ATOM 1712 O O . GLN A 1 218 ? 54.834 45.737 34.018 1.00 30.65 222 GLN A O 1
ATOM 1718 N N . ALA A 1 219 ? 56.410 47.023 33.007 1.00 29.47 223 ALA A N 1
ATOM 1719 C CA . ALA A 1 219 ? 55.549 48.161 32.744 1.00 29.75 223 ALA A CA 1
ATOM 1720 C C . ALA A 1 219 ? 54.532 47.756 31.674 1.00 28.71 223 ALA A C 1
ATOM 1721 O O . ALA A 1 219 ? 53.353 48.107 31.782 1.00 30.83 223 ALA A O 1
ATOM 1723 N N . LYS A 1 220 ? 54.987 46.989 30.681 1.00 27.64 224 LYS A N 1
ATOM 1724 C CA . LYS A 1 220 ? 54.080 46.497 29.631 1.00 28.40 224 LYS A CA 1
ATOM 1725 C C . LYS A 1 220 ? 52.976 45.626 30.255 1.00 25.70 224 LYS A C 1
ATOM 1726 O O . LYS A 1 220 ? 51.779 45.742 29.895 1.00 24.92 224 LYS A O 1
ATOM 1732 N N . ILE A 1 221 ? 53.344 44.775 31.208 1.00 25.19 225 ILE A N 1
ATOM 1733 C CA . ILE A 1 221 ? 52.401 43.918 31.909 1.00 23.82 225 ILE A CA 1
ATOM 1734 C C . ILE A 1 221 ? 51.372 44.743 32.690 1.00 26.38 225 ILE A C 1
ATOM 1735 O O . ILE A 1 221 ? 50.190 44.480 32.610 1.00 24.88 225 ILE A O 1
ATOM 1740 N N . ARG A 1 222 ? 51.843 45.732 33.455 1.00 28.09 226 ARG A N 1
ATOM 1741 C CA . ARG A 1 222 ? 50.942 46.664 34.120 1.00 29.67 226 ARG A CA 1
ATOM 1742 C C . ARG A 1 222 ? 49.949 47.308 33.144 1.00 26.37 226 ARG A C 1
ATOM 1743 O O . ARG A 1 222 ? 48.753 47.366 33.440 1.00 29.25 226 ARG A O 1
ATOM 1751 N N . GLU A 1 223 ? 50.447 47.781 32.003 1.00 27.80 227 GLU A N 1
ATOM 1752 C CA . GLU A 1 223 ? 49.577 48.362 30.980 1.00 28.44 227 GLU A CA 1
ATOM 1753 C C . GLU A 1 223 ? 48.530 47.345 30.488 1.00 27.06 227 GLU A C 1
ATOM 1754 O O . GLU A 1 223 ? 47.342 47.644 30.416 1.00 26.16 227 GLU A O 1
ATOM 1760 N N . LEU A 1 224 ? 48.972 46.130 30.180 1.00 24.72 228 LEU A N 1
ATOM 1761 C CA . LEU A 1 224 ? 48.047 45.094 29.725 1.00 23.09 228 LEU A CA 1
ATOM 1762 C C . LEU A 1 224 ? 47.021 44.735 30.808 1.00 23.17 228 LEU A C 1
ATOM 1763 O O . LEU A 1 224 ? 45.827 44.512 30.518 1.00 21.84 228 LEU A O 1
ATOM 1768 N N . GLU A 1 225 ? 47.450 44.651 32.077 1.00 23.27 229 GLU A N 1
ATOM 1769 C CA . GLU A 1 225 ? 46.494 44.405 33.172 1.00 24.28 229 GLU A CA 1
ATOM 1770 C C . GLU A 1 225 ? 45.398 45.479 33.235 1.00 24.07 229 GLU A C 1
ATOM 1771 O O . GLU A 1 225 ? 44.239 45.145 33.470 1.00 24.53 229 GLU A O 1
ATOM 1777 N N . HIS A 1 226 ? 45.802 46.723 33.014 1.00 24.14 230 HIS A N 1
ATOM 1778 C CA . HIS A 1 226 ? 44.880 47.878 33.039 1.00 27.03 230 HIS A CA 1
ATOM 1779 C C . HIS A 1 226 ? 43.856 47.749 31.914 1.00 25.68 230 HIS A C 1
ATOM 1780 O O . HIS A 1 226 ? 42.642 47.933 32.127 1.00 24.76 230 HIS A O 1
ATOM 1787 N N . LYS A 1 227 ? 44.345 47.410 30.723 1.00 24.15 231 LYS A N 1
ATOM 1788 C CA . LYS A 1 227 ? 43.441 47.234 29.607 1.00 23.49 231 LYS A CA 1
ATOM 1789 C C . LYS A 1 227 ? 42.470 46.076 29.799 1.00 21.41 231 LYS A C 1
ATOM 1790 O O . LYS A 1 227 ? 41.278 46.193 29.512 1.00 21.30 231 LYS A O 1
ATOM 1796 N N . ILE A 1 228 ? 42.960 44.951 30.311 1.00 22.01 232 ILE A N 1
ATOM 1797 C CA . ILE A 1 228 ? 42.075 43.819 30.582 1.00 21.27 232 ILE A CA 1
ATOM 1798 C C . ILE A 1 228 ? 40.997 44.208 31.630 1.00 21.28 232 ILE A C 1
ATOM 1799 O O . ILE A 1 228 ? 39.837 43.859 31.486 1.00 20.83 232 ILE A O 1
ATOM 1804 N N . ALA A 1 229 ? 41.421 44.911 32.684 1.00 22.08 233 ALA A N 1
ATOM 1805 C CA . ALA A 1 229 ? 40.487 45.355 33.725 1.00 22.44 233 ALA A CA 1
ATOM 1806 C C . ALA A 1 229 ? 39.411 46.289 33.145 1.00 22.81 233 ALA A C 1
ATOM 1807 O O . ALA A 1 229 ? 38.224 46.147 33.475 1.00 22.41 233 ALA A O 1
ATOM 1809 N N . LEU A 1 230 ? 39.813 47.145 32.214 1.00 20.85 234 LEU A N 1
ATOM 1810 C CA . LEU A 1 230 ? 38.801 48.000 31.555 1.00 22.25 234 LEU A CA 1
ATOM 1811 C C . LEU A 1 230 ? 37.766 47.181 30.782 1.00 20.72 234 LEU A C 1
ATOM 1812 O O . LEU A 1 230 ? 36.569 47.480 30.786 1.00 21.69 234 LEU A O 1
ATOM 1817 N N . VAL A 1 231 ? 38.212 46.175 30.035 1.00 20.48 235 VAL A N 1
ATOM 1818 C CA . VAL A 1 231 ? 37.287 45.353 29.317 1.00 20.17 235 VAL A CA 1
ATOM 1819 C C . VAL A 1 231 ? 36.380 44.587 30.267 1.00 21.46 235 VAL A C 1
ATOM 1820 O O . VAL A 1 231 ? 35.171 44.507 30.053 1.00 22.30 235 VAL A O 1
ATOM 1824 N N . GLU A 1 232 ? 36.938 44.058 31.364 1.00 23.35 236 GLU A N 1
ATOM 1825 C CA . GLU A 1 232 ? 36.134 43.285 32.318 1.00 27.28 236 GLU A CA 1
ATOM 1826 C C . GLU A 1 232 ? 35.068 44.170 32.941 1.00 26.39 236 GLU A C 1
ATOM 1827 O O . GLU A 1 232 ? 33.953 43.719 33.158 1.00 29.02 236 GLU A O 1
ATOM 1833 N N . ASP A 1 233 ? 35.431 45.420 33.194 1.00 28.19 237 ASP A N 1
ATOM 1834 C CA . ASP A 1 233 ? 34.500 46.393 33.757 1.00 29.55 237 ASP A CA 1
ATOM 1835 C C . ASP A 1 233 ? 33.362 46.729 32.789 1.00 29.63 237 ASP A C 1
ATOM 1836 O O . ASP A 1 233 ? 32.210 46.871 33.214 1.00 29.27 237 ASP A O 1
ATOM 1841 N N . VAL A 1 234 ? 33.663 46.849 31.499 1.00 26.90 238 VAL A N 1
ATOM 1842 C CA . VAL A 1 234 ? 32.574 47.183 30.575 1.00 26.29 238 VAL A CA 1
ATOM 1843 C C . VAL A 1 234 ? 31.706 45.998 30.170 1.00 28.19 238 VAL A C 1
ATOM 1844 O O . VAL A 1 234 ? 30.505 46.182 29.927 1.00 27.84 238 VAL A O 1
ATOM 1848 N N . LEU A 1 235 ? 32.292 44.801 30.114 1.00 26.52 239 LEU A N 1
ATOM 1849 C CA . LEU A 1 235 ? 31.524 43.615 29.758 1.00 29.92 239 LEU A CA 1
ATOM 1850 C C . LEU A 1 235 ? 30.781 43.039 30.979 1.00 31.20 239 LEU A C 1
ATOM 1851 O O . LEU A 1 235 ? 29.917 42.177 30.825 1.00 34.13 239 LEU A O 1
ATOM 1856 N N . LYS A 1 236 ? 31.106 43.561 32.166 1.00 35.51 240 LYS A N 1
ATOM 1857 C CA . LYS A 1 236 ? 30.701 42.965 33.468 1.00 38.80 240 LYS A CA 1
ATOM 1858 C C . LYS A 1 236 ? 30.935 41.446 33.550 1.00 40.80 240 LYS A C 1
ATOM 1859 O O . LYS A 1 236 ? 30.108 40.696 34.101 1.00 40.41 240 LYS A O 1
ATOM 1865 N N . GLU A 1 237 ? 32.052 40.990 32.987 1.00 42.39 241 GLU A N 1
ATOM 1866 C CA . GLU A 1 237 ? 32.384 39.570 32.976 1.00 45.18 241 GLU A CA 1
ATOM 1867 C C . GLU A 1 237 ? 33.875 39.388 33.218 1.00 45.46 241 GLU A C 1
ATOM 1868 O O . GLU A 1 237 ? 34.704 40.037 32.546 1.00 45.90 241 GLU A O 1
ATOM 1874 N N . GLY A 1 238 ? 34.208 38.529 34.184 1.00 44.85 242 GLY A N 1
ATOM 1875 C CA . GLY A 1 238 ? 35.571 38.020 34.341 1.00 43.95 242 GLY A CA 1
ATOM 1876 C C . GLY A 1 238 ? 36.351 38.599 35.500 1.00 44.00 242 GLY A C 1
ATOM 1877 O O . GLY A 1 238 ? 36.203 39.785 35.814 1.00 42.96 242 GLY A O 1
ATOM 1878 N N . GLN B 1 7 ? 80.492 49.465 52.293 1.00 43.03 11 GLN B N 1
ATOM 1879 C CA . GLN B 1 7 ? 80.734 49.370 50.818 1.00 41.31 11 GLN B CA 1
ATOM 1880 C C . GLN B 1 7 ? 79.542 49.832 49.977 1.00 37.48 11 GLN B C 1
ATOM 1881 O O . GLN B 1 7 ? 78.385 49.597 50.334 1.00 38.81 11 GLN B O 1
ATOM 1887 N N . LEU B 1 8 ? 79.820 50.435 48.827 1.00 33.58 12 LEU B N 1
ATOM 1888 C CA . LEU B 1 8 ? 78.715 50.758 47.907 1.00 28.97 12 LEU B CA 1
ATOM 1889 C C . LEU B 1 8 ? 78.223 49.521 47.176 1.00 27.48 12 LEU B C 1
ATOM 1890 O O . LEU B 1 8 ? 78.999 48.586 46.945 1.00 27.98 12 LEU B O 1
ATOM 1895 N N . SER B 1 9 ? 76.965 49.560 46.748 1.00 23.78 13 SER B N 1
ATOM 1896 C CA . SER B 1 9 ? 76.483 48.594 45.764 1.00 23.77 13 SER B CA 1
ATOM 1897 C C . SER B 1 9 ? 77.357 48.530 44.525 1.00 22.64 13 SER B C 1
ATOM 1898 O O . SER B 1 9 ? 78.079 49.476 44.195 1.00 23.70 13 SER B O 1
ATOM 1901 N N . LYS B 1 10 ? 77.315 47.426 43.786 1.00 23.32 14 LYS B N 1
ATOM 1902 C CA . LYS B 1 10 ? 78.129 47.371 42.594 1.00 23.25 14 LYS B CA 1
ATOM 1903 C C . LYS B 1 10 ? 77.716 48.461 41.575 1.00 21.15 14 LYS B C 1
ATOM 1904 O O . LYS B 1 10 ? 78.538 49.058 40.904 1.00 20.87 14 LYS B O 1
ATOM 1910 N N . ARG B 1 11 ? 76.420 48.705 41.486 1.00 20.26 15 ARG B N 1
ATOM 1911 C CA . ARG B 1 11 ? 75.898 49.740 40.622 1.00 19.59 15 ARG B CA 1
ATOM 1912 C C . ARG B 1 11 ? 76.453 51.134 40.962 1.00 19.41 15 ARG B C 1
ATOM 1913 O O . ARG B 1 11 ? 76.947 51.824 40.049 1.00 18.98 15 ARG B O 1
ATOM 1921 N N . LEU B 1 12 ? 76.292 51.537 42.224 1.00 18.36 16 LEU B N 1
ATOM 1922 C CA . LEU B 1 12 ? 76.790 52.859 42.653 1.00 17.49 16 LEU B CA 1
ATOM 1923 C C . LEU B 1 12 ? 78.307 52.884 42.628 1.00 17.33 16 LEU B C 1
ATOM 1924 O O . LEU B 1 12 ? 78.903 53.933 42.375 1.00 15.85 16 LEU B O 1
ATOM 1929 N N . GLU B 1 13 ? 78.991 51.758 42.859 1.00 18.48 17 GLU B N 1
ATOM 1930 C CA . GLU B 1 13 ? 80.461 51.757 42.751 1.00 18.99 17 GLU B CA 1
ATOM 1931 C C . GLU B 1 13 ? 80.900 52.058 41.303 1.00 17.60 17 GLU B C 1
ATOM 1932 O O . GLU B 1 13 ? 81.859 52.775 41.079 1.00 17.67 17 GLU B O 1
ATOM 1938 N N . LYS B 1 14 ? 80.176 51.508 40.324 1.00 16.13 18 LYS B N 1
ATOM 1939 C CA . LYS B 1 14 ? 80.512 51.723 38.952 1.00 15.00 18 LYS B CA 1
ATOM 1940 C C . LYS B 1 14 ? 80.239 53.172 38.574 1.00 15.24 18 LYS B C 1
ATOM 1941 O O . LYS B 1 14 ? 81.035 53.786 37.883 1.00 15.40 18 LYS B O 1
ATOM 1947 N N . VAL B 1 15 ? 79.090 53.721 39.027 1.00 15.54 19 VAL B N 1
ATOM 1948 C CA . VAL B 1 15 ? 78.822 55.119 38.782 1.00 15.81 19 VAL B CA 1
ATOM 1949 C C . VAL B 1 15 ? 79.974 55.936 39.380 1.00 14.61 19 VAL B C 1
ATOM 1950 O O . VAL B 1 15 ? 80.490 56.859 38.688 1.00 15.01 19 VAL B O 1
ATOM 1954 N N . ALA B 1 16 ? 80.349 55.643 40.637 1.00 14.67 20 ALA B N 1
ATOM 1955 C CA . ALA B 1 16 ? 81.399 56.449 41.276 1.00 14.05 20 ALA B CA 1
ATOM 1956 C C . ALA B 1 16 ? 82.748 56.340 40.604 1.00 14.32 20 ALA B C 1
ATOM 1957 O O . ALA B 1 16 ? 83.566 57.269 40.709 1.00 16.31 20 ALA B O 1
ATOM 1959 N N . SER B 1 17 ? 82.990 55.232 39.896 1.00 14.74 21 SER B N 1
ATOM 1960 C CA . SER B 1 17 ? 84.310 55.000 39.288 1.00 15.90 21 SER B CA 1
ATOM 1961 C C . SER B 1 17 ? 84.627 56.023 38.189 1.00 17.27 21 SER B C 1
ATOM 1962 O O . SER B 1 17 ? 85.772 56.170 37.750 1.00 18.73 21 SER B O 1
ATOM 1965 N N . TYR B 1 18 ? 83.619 56.744 37.713 1.00 13.57 22 TYR B N 1
ATOM 1966 C CA . TYR B 1 18 ? 83.796 57.707 36.668 1.00 14.16 22 TYR B CA 1
ATOM 1967 C C . TYR B 1 18 ? 84.015 59.102 37.223 1.00 12.70 22 TYR B C 1
ATOM 1968 O O . TYR B 1 18 ? 84.211 60.029 36.439 1.00 16.09 22 TYR B O 1
ATOM 1977 N N . ILE B 1 19 ? 84.100 59.241 38.537 1.00 13.92 23 ILE B N 1
ATOM 1978 C CA . ILE B 1 19 ? 84.448 60.532 39.202 1.00 13.09 23 ILE B CA 1
ATOM 1979 C C . ILE B 1 19 ? 85.965 60.354 39.513 1.00 14.28 23 ILE B C 1
ATOM 1980 O O . ILE B 1 19 ? 86.293 59.400 40.249 1.00 17.43 23 ILE B O 1
ATOM 1985 N N . THR B 1 20 ? 86.808 61.245 38.971 1.00 14.93 24 THR B N 1
ATOM 1986 C CA . THR B 1 20 ? 88.290 61.003 39.076 1.00 16.62 24 THR B CA 1
ATOM 1987 C C . THR B 1 20 ? 89.027 62.249 39.564 1.00 17.88 24 THR B C 1
ATOM 1988 O O . THR B 1 20 ? 89.926 62.153 40.392 1.00 22.84 24 THR B O 1
ATOM 1992 N N . LYS B 1 21 ? 88.725 63.404 39.059 1.00 15.00 25 LYS B N 1
ATOM 1993 C CA . LYS B 1 21 ? 89.670 64.551 39.095 1.00 16.09 25 LYS B CA 1
ATOM 1994 C C . LYS B 1 21 ? 89.436 65.519 40.268 1.00 15.16 25 LYS B C 1
ATOM 1995 O O . LYS B 1 21 ? 89.278 66.725 40.069 1.00 20.26 25 LYS B O 1
ATOM 2001 N N . ASN B 1 22 ? 89.289 64.989 41.483 1.00 14.08 26 ASN B N 1
ATOM 2002 C CA . ASN B 1 22 ? 89.002 65.834 42.662 1.00 14.89 26 ASN B CA 1
ATOM 2003 C C . ASN B 1 22 ? 87.893 66.853 42.376 1.00 16.74 26 ASN B C 1
ATOM 2004 O O . ASN B 1 22 ? 87.969 68.029 42.672 1.00 18.28 26 ASN B O 1
ATOM 2009 N N . GLU B 1 23 ? 86.802 66.306 41.868 1.00 15.06 27 GLU B N 1
ATOM 2010 C CA . GLU B 1 23 ? 85.758 67.095 41.220 1.00 14.48 27 GLU B CA 1
ATOM 2011 C C . GLU B 1 23 ? 84.763 67.639 42.220 1.00 13.06 27 GLU B C 1
ATOM 2012 O O . GLU B 1 23 ? 84.551 67.093 43.318 1.00 13.86 27 GLU B O 1
ATOM 2018 N N . ARG B 1 24 ? 84.185 68.736 41.807 1.00 12.35 28 ARG B N 1
ATOM 2019 C CA . ARG B 1 24 ? 83.016 69.254 42.520 1.00 11.99 28 ARG B CA 1
ATOM 2020 C C . ARG B 1 24 ? 81.755 68.617 41.905 1.00 12.52 28 ARG B C 1
ATOM 2021 O O . ARG B 1 24 ? 81.512 68.803 40.706 1.00 13.06 28 ARG B O 1
ATOM 2029 N N . ILE B 1 25 ? 81.034 67.830 42.695 1.00 11.89 29 ILE B N 1
ATOM 2030 C CA . ILE B 1 25 ? 79.950 66.984 42.125 1.00 11.99 29 ILE B CA 1
ATOM 2031 C C . ILE B 1 25 ? 78.621 67.376 42.705 1.00 12.15 29 ILE B C 1
ATOM 2032 O O . ILE B 1 25 ? 78.529 67.968 43.789 1.00 12.40 29 ILE B O 1
ATOM 2037 N N . ALA B 1 26 ? 77.562 67.039 41.934 1.00 11.71 30 ALA B N 1
ATOM 2038 C CA . ALA B 1 26 ? 76.196 67.146 42.452 1.00 11.78 30 ALA B CA 1
ATOM 2039 C C . ALA B 1 26 ? 75.532 65.808 42.134 1.00 10.27 30 ALA B C 1
ATOM 2040 O O . ALA B 1 26 ? 75.452 65.438 40.952 1.00 13.38 30 ALA B O 1
ATOM 2042 N N . ASP B 1 27 ? 75.088 65.117 43.205 1.00 12.07 31 ASP B N 1
ATOM 2043 C CA . ASP B 1 27 ? 74.390 63.820 43.104 1.00 12.28 31 ASP B CA 1
ATOM 2044 C C . ASP B 1 27 ? 72.889 64.067 43.339 1.00 11.64 31 ASP B C 1
ATOM 2045 O O . ASP B 1 27 ? 72.465 64.348 44.444 1.00 12.39 31 ASP B O 1
ATOM 2050 N N . ILE B 1 28 ? 72.169 63.990 42.232 1.00 11.83 32 ILE B N 1
ATOM 2051 C CA . ILE B 1 28 ? 70.733 64.365 42.190 1.00 12.33 32 ILE B CA 1
ATOM 2052 C C . ILE B 1 28 ? 69.893 63.141 42.542 1.00 12.40 32 ILE B C 1
ATOM 2053 O O . ILE B 1 28 ? 69.968 62.124 41.882 1.00 14.16 32 ILE B O 1
ATOM 2058 N N . GLY B 1 29 ? 69.103 63.268 43.606 1.00 12.63 33 GLY B N 1
ATOM 2059 C CA . GLY B 1 29 ? 68.357 62.091 44.126 1.00 13.92 33 GLY B CA 1
ATOM 2060 C C . GLY B 1 29 ? 69.330 61.127 44.757 1.00 12.41 33 GLY B C 1
ATOM 2061 O O . GLY B 1 29 ? 69.239 59.925 44.564 1.00 14.61 33 GLY B O 1
ATOM 2062 N N . SER B 1 30 ? 70.260 61.654 45.541 1.00 13.70 34 SER B N 1
ATOM 2063 C CA . SER B 1 30 ? 71.348 60.831 46.086 1.00 14.26 34 SER B CA 1
ATOM 2064 C C . SER B 1 30 ? 70.775 59.755 47.032 1.00 14.31 34 SER B C 1
ATOM 2065 O O . SER B 1 30 ? 69.850 60.000 47.830 1.00 16.41 34 SER B O 1
ATOM 2068 N N . ASP B 1 31 ? 71.294 58.547 46.921 1.00 14.24 35 ASP B N 1
ATOM 2069 C CA . ASP B 1 31 ? 70.883 57.439 47.810 1.00 15.20 35 ASP B CA 1
ATOM 2070 C C . ASP B 1 31 ? 71.630 57.550 49.159 1.00 15.85 35 ASP B C 1
ATOM 2071 O O . ASP B 1 31 ? 72.816 57.155 49.243 1.00 14.98 35 ASP B O 1
ATOM 2076 N N . HIS B 1 32 ? 71.021 58.222 50.114 1.00 16.33 36 HIS B N 1
ATOM 2077 C CA . HIS B 1 32 ? 71.584 58.471 51.441 1.00 16.41 36 HIS B CA 1
ATOM 2078 C C . HIS B 1 32 ? 72.935 59.176 51.439 1.00 16.41 36 HIS B C 1
ATOM 2079 O O . HIS B 1 32 ? 73.637 59.145 52.425 1.00 16.60 36 HIS B O 1
ATOM 2086 N N . ALA B 1 33 ? 73.300 59.845 50.345 1.00 13.86 37 ALA B N 1
ATOM 2087 C CA . ALA B 1 33 ? 74.630 60.450 50.204 1.00 13.11 37 ALA B CA 1
ATOM 2088 C C . ALA B 1 33 ? 75.749 59.420 50.333 1.00 14.47 37 ALA B C 1
ATOM 2089 O O . ALA B 1 33 ? 76.877 59.808 50.580 1.00 14.31 37 ALA B O 1
ATOM 2091 N N . TYR B 1 34 ? 75.470 58.144 50.091 1.00 15.41 38 TYR B N 1
ATOM 2092 C CA . TYR B 1 34 ? 76.557 57.129 50.144 1.00 14.95 38 TYR B CA 1
ATOM 2093 C C . TYR B 1 34 ? 77.631 57.422 49.106 1.00 14.23 38 TYR B C 1
ATOM 2094 O O . TYR B 1 34 ? 78.858 57.372 49.409 1.00 16.01 38 TYR B O 1
ATOM 2103 N N . LEU B 1 35 ? 77.219 57.651 47.858 1.00 13.35 39 LEU B N 1
ATOM 2104 C CA . LEU B 1 35 ? 78.197 57.901 46.802 1.00 13.44 39 LEU B CA 1
ATOM 2105 C C . LEU B 1 35 ? 79.019 59.199 47.071 1.00 13.77 39 LEU B C 1
ATOM 2106 O O . LEU B 1 35 ? 80.233 59.181 46.986 1.00 14.08 39 LEU B O 1
ATOM 2111 N N . PRO B 1 36 ? 78.404 60.321 47.440 1.00 13.22 40 PRO B N 1
ATOM 2112 C CA . PRO B 1 36 ? 79.166 61.504 47.845 1.00 12.94 40 PRO B CA 1
ATOM 2113 C C . PRO B 1 36 ? 80.144 61.216 48.966 1.00 14.01 40 PRO B C 1
ATOM 2114 O O . PRO B 1 36 ? 81.308 61.671 48.875 1.00 13.91 40 PRO B O 1
ATOM 2118 N N . CYS B 1 37 ? 79.718 60.479 49.977 1.00 14.71 41 CYS B N 1
ATOM 2119 C CA . CYS B 1 37 ? 80.645 60.208 51.095 1.00 14.84 41 CYS B CA 1
ATOM 2120 C C . CYS B 1 37 ? 81.815 59.368 50.590 1.00 14.81 41 CYS B C 1
ATOM 2121 O O . CYS B 1 37 ? 82.969 59.676 50.936 1.00 17.31 41 CYS B O 1
ATOM 2124 N N . PHE B 1 38 ? 81.550 58.369 49.749 1.00 14.85 42 PHE B N 1
ATOM 2125 C CA . PHE B 1 38 ? 82.612 57.506 49.207 1.00 15.13 42 PHE B CA 1
ATOM 2126 C C . PHE B 1 38 ? 83.617 58.322 48.391 1.00 16.43 42 PHE B C 1
ATOM 2127 O O . PHE B 1 38 ? 84.853 58.193 48.534 1.00 16.58 42 PHE B O 1
ATOM 2135 N N . ALA B 1 39 ? 83.141 59.210 47.534 1.00 14.79 43 ALA B N 1
ATOM 2136 C CA . ALA B 1 39 ? 84.019 59.922 46.598 1.00 15.17 43 ALA B CA 1
ATOM 2137 C C . ALA B 1 39 ? 84.737 61.050 47.313 1.00 14.05 43 ALA B C 1
ATOM 2138 O O . ALA B 1 39 ? 85.900 61.384 47.006 1.00 14.85 43 ALA B O 1
ATOM 2140 N N . VAL B 1 40 ? 84.113 61.649 48.331 1.00 15.16 44 VAL B N 1
ATOM 2141 C CA . VAL B 1 40 ? 84.848 62.635 49.150 1.00 15.83 44 VAL B CA 1
ATOM 2142 C C . VAL B 1 40 ? 85.971 61.929 49.954 1.00 16.17 44 VAL B C 1
ATOM 2143 O O . VAL B 1 40 ? 87.110 62.464 50.035 1.00 16.90 44 VAL B O 1
ATOM 2147 N N . LYS B 1 41 ? 85.675 60.762 50.521 1.00 17.42 45 LYS B N 1
ATOM 2148 C CA . LYS B 1 41 ? 86.688 60.104 51.413 1.00 19.96 45 LYS B CA 1
ATOM 2149 C C . LYS B 1 41 ? 87.875 59.669 50.591 1.00 20.72 45 LYS B C 1
ATOM 2150 O O . LYS B 1 41 ? 89.017 59.747 51.070 1.00 23.36 45 LYS B O 1
ATOM 2156 N N . ASN B 1 42 ? 87.664 59.255 49.346 1.00 18.42 46 ASN B N 1
ATOM 2157 C CA . ASN B 1 42 ? 88.811 58.851 48.515 1.00 17.85 46 ASN B CA 1
ATOM 2158 C C . ASN B 1 42 ? 89.440 59.979 47.664 1.00 17.45 46 ASN B C 1
ATOM 2159 O O . ASN B 1 42 ? 90.394 59.751 46.894 1.00 18.65 46 ASN B O 1
ATOM 2164 N N . GLN B 1 43 ? 88.932 61.203 47.833 1.00 15.75 47 GLN B N 1
ATOM 2165 C CA . GLN B 1 43 ? 89.387 62.442 47.176 1.00 15.92 47 GLN B CA 1
ATOM 2166 C C . GLN B 1 43 ? 89.151 62.526 45.661 1.00 12.93 47 GLN B C 1
ATOM 2167 O O . GLN B 1 43 ? 89.560 63.470 44.954 1.00 17.30 47 GLN B O 1
ATOM 2173 N N . THR B 1 44 ? 88.332 61.585 45.151 1.00 15.25 48 THR B N 1
ATOM 2174 C CA . THR B 1 44 ? 87.929 61.709 43.752 1.00 15.74 48 THR B CA 1
ATOM 2175 C C . THR B 1 44 ? 86.953 62.843 43.582 1.00 14.46 48 THR B C 1
ATOM 2176 O O . THR B 1 44 ? 86.909 63.470 42.507 1.00 15.30 48 THR B O 1
ATOM 2180 N N . ALA B 1 45 ? 86.244 63.169 44.684 1.00 13.82 49 ALA B N 1
ATOM 2181 C CA . ALA B 1 45 ? 85.529 64.445 44.785 1.00 13.47 49 ALA B CA 1
ATOM 2182 C C . ALA B 1 45 ? 86.087 65.344 45.847 1.00 14.29 49 ALA B C 1
ATOM 2183 O O . ALA B 1 45 ? 86.402 64.841 46.927 1.00 16.60 49 ALA B O 1
ATOM 2185 N N . SER B 1 46 ? 86.088 66.649 45.595 1.00 13.19 50 SER B N 1
ATOM 2186 C CA . SER B 1 46 ? 86.478 67.669 46.582 1.00 14.59 50 SER B CA 1
ATOM 2187 C C . SER B 1 46 ? 85.329 68.268 47.343 1.00 15.64 50 SER B C 1
ATOM 2188 O O . SER B 1 46 ? 85.496 68.755 48.456 1.00 17.17 50 SER B O 1
ATOM 2191 N N . PHE B 1 47 ? 84.127 68.204 46.745 1.00 14.70 51 PHE B N 1
ATOM 2192 C CA . PHE B 1 47 ? 82.913 68.834 47.281 1.00 14.34 51 PHE B CA 1
ATOM 2193 C C . PHE B 1 47 ? 81.772 68.112 46.598 1.00 12.47 51 PHE B C 1
ATOM 2194 O O . PHE B 1 47 ? 81.876 67.714 45.446 1.00 13.80 51 PHE B O 1
ATOM 2202 N N . ALA B 1 48 ? 80.677 67.968 47.328 1.00 11.89 52 ALA B N 1
ATOM 2203 C CA . ALA B 1 48 ? 79.440 67.391 46.720 1.00 11.28 52 ALA B CA 1
ATOM 2204 C C . ALA B 1 48 ? 78.224 68.095 47.250 1.00 13.31 52 ALA B C 1
ATOM 2205 O O . ALA B 1 48 ? 78.141 68.407 48.424 1.00 13.43 52 ALA B O 1
ATOM 2207 N N . ILE B 1 49 ? 77.259 68.309 46.349 1.00 12.69 53 ILE B N 1
ATOM 2208 C CA . ILE B 1 49 ? 75.856 68.566 46.729 1.00 13.17 53 ILE B CA 1
ATOM 2209 C C . ILE B 1 49 ? 75.170 67.230 46.625 1.00 13.01 53 ILE B C 1
ATOM 2210 O O . ILE B 1 49 ? 75.343 66.531 45.634 1.00 13.23 53 ILE B O 1
ATOM 2215 N N . ALA B 1 50 ? 74.416 66.878 47.658 1.00 12.94 54 ALA B N 1
ATOM 2216 C CA . ALA B 1 50 ? 73.502 65.706 47.576 1.00 12.17 54 ALA B CA 1
ATOM 2217 C C . ALA B 1 50 ? 72.090 66.295 47.516 1.00 12.56 54 ALA B C 1
ATOM 2218 O O . ALA B 1 50 ? 71.621 66.877 48.516 1.00 13.82 54 ALA B O 1
ATOM 2220 N N . GLY B 1 51 ? 71.442 66.156 46.348 1.00 12.98 55 GLY B N 1
ATOM 2221 C CA . GLY B 1 51 ? 70.109 66.779 46.167 1.00 13.43 55 GLY B CA 1
ATOM 2222 C C . GLY B 1 51 ? 69.033 65.752 46.448 1.00 12.21 55 GLY B C 1
ATOM 2223 O O . GLY B 1 51 ? 69.145 64.549 46.105 1.00 13.85 55 GLY B O 1
ATOM 2224 N N . GLU B 1 52 ? 67.988 66.262 47.132 1.00 12.23 56 GLU B N 1
ATOM 2225 C CA . GLU B 1 52 ? 66.827 65.407 47.442 1.00 13.86 56 GLU B CA 1
ATOM 2226 C C . GLU B 1 52 ? 65.584 66.233 47.199 1.00 14.14 56 GLU B C 1
ATOM 2227 O O . GLU B 1 52 ? 65.496 67.345 47.620 1.00 14.91 56 GLU B O 1
ATOM 2233 N N . VAL B 1 53 ? 64.587 65.635 46.555 1.00 15.36 57 VAL B N 1
ATOM 2234 C CA . VAL B 1 53 ? 63.376 66.369 46.196 1.00 15.01 57 VAL B CA 1
ATOM 2235 C C . VAL B 1 53 ? 62.365 66.451 47.381 1.00 13.86 57 VAL B C 1
ATOM 2236 O O . VAL B 1 53 ? 61.605 67.450 47.447 1.00 19.41 57 VAL B O 1
ATOM 2240 N N . VAL B 1 54 ? 62.411 65.480 48.278 1.00 15.13 58 VAL B N 1
ATOM 2241 C CA . VAL B 1 54 ? 61.421 65.472 49.370 1.00 15.58 58 VAL B CA 1
ATOM 2242 C C . VAL B 1 54 ? 62.004 65.177 50.719 1.00 16.18 58 VAL B C 1
ATOM 2243 O O . VAL B 1 54 ? 63.079 64.555 50.841 1.00 16.12 58 VAL B O 1
ATOM 2247 N N . ASP B 1 55 ? 61.281 65.600 51.758 1.00 15.75 59 ASP B N 1
ATOM 2248 C CA . ASP B 1 55 ? 61.494 65.112 53.102 1.00 16.66 59 ASP B CA 1
ATOM 2249 C C . ASP B 1 55 ? 61.483 63.614 53.152 1.00 16.16 59 ASP B C 1
ATOM 2250 O O . ASP B 1 55 ? 60.720 62.964 52.367 1.00 16.12 59 ASP B O 1
ATOM 2255 N N . GLY B 1 56 ? 62.285 63.041 54.049 1.00 16.08 60 GLY B N 1
ATOM 2256 C CA . GLY B 1 56 ? 62.507 61.621 54.097 1.00 16.01 60 GLY B CA 1
ATOM 2257 C C . GLY B 1 56 ? 63.970 61.387 53.676 1.00 15.04 60 GLY B C 1
ATOM 2258 O O . GLY B 1 56 ? 64.870 61.402 54.555 1.00 17.14 60 GLY B O 1
ATOM 2259 N N . PRO B 1 57 ? 64.196 61.255 52.367 1.00 15.57 61 PRO B N 1
ATOM 2260 C CA . PRO B 1 57 ? 65.571 61.100 51.920 1.00 15.89 61 PRO B CA 1
ATOM 2261 C C . PRO B 1 57 ? 66.377 62.351 52.175 1.00 15.74 61 PRO B C 1
ATOM 2262 O O . PRO B 1 57 ? 67.613 62.229 52.313 1.00 14.32 61 PRO B O 1
ATOM 2266 N N . PHE B 1 58 ? 65.778 63.533 52.277 1.00 13.88 62 PHE B N 1
ATOM 2267 C CA . PHE B 1 58 ? 66.551 64.758 52.601 1.00 14.30 62 PHE B CA 1
ATOM 2268 C C . PHE B 1 58 ? 67.279 64.585 53.932 1.00 15.28 62 PHE B C 1
ATOM 2269 O O . PHE B 1 58 ? 68.537 64.702 54.001 1.00 14.77 62 PHE B O 1
ATOM 2277 N N . GLN B 1 59 ? 66.538 64.344 55.007 1.00 13.91 63 GLN B N 1
ATOM 2278 C CA . GLN B 1 59 ? 67.161 64.208 56.307 1.00 15.79 63 GLN B CA 1
ATOM 2279 C C . GLN B 1 59 ? 67.975 62.938 56.459 1.00 15.09 63 GLN B C 1
ATOM 2280 O O . GLN B 1 59 ? 68.994 62.962 57.189 1.00 15.51 63 GLN B O 1
ATOM 2286 N N . SER B 1 60 ? 67.573 61.825 55.802 1.00 14.86 64 SER B N 1
ATOM 2287 C CA A SER B 1 60 ? 68.368 60.612 55.865 0.50 14.66 64 SER B CA 1
ATOM 2288 C CA B SER B 1 60 ? 68.394 60.628 55.952 0.50 14.49 64 SER B CA 1
ATOM 2289 C C . SER B 1 60 ? 69.779 60.824 55.312 1.00 14.18 64 SER B C 1
ATOM 2290 O O . SER B 1 60 ? 70.778 60.318 55.843 1.00 16.13 64 SER B O 1
ATOM 2295 N N . ALA B 1 61 ? 69.846 61.575 54.204 1.00 13.66 65 ALA B N 1
ATOM 2296 C CA . ALA B 1 61 ? 71.165 61.872 53.615 1.00 15.33 65 ALA B CA 1
ATOM 2297 C C . ALA B 1 61 ? 71.946 62.775 54.602 1.00 14.92 65 ALA B C 1
ATOM 2298 O O . ALA B 1 61 ? 73.160 62.582 54.764 1.00 15.48 65 ALA B O 1
ATOM 2300 N N . GLN B 1 62 ? 71.283 63.767 55.195 1.00 13.99 66 GLN B N 1
ATOM 2301 C CA . GLN B 1 62 ? 71.995 64.593 56.185 1.00 14.41 66 GLN B CA 1
ATOM 2302 C C . GLN B 1 62 ? 72.561 63.761 57.333 1.00 15.62 66 GLN B C 1
ATOM 2303 O O . GLN B 1 62 ? 73.680 64.039 57.766 1.00 15.93 66 GLN B O 1
ATOM 2309 N N . LYS B 1 63 ? 71.797 62.771 57.813 1.00 15.30 67 LYS B N 1
ATOM 2310 C CA . LYS B 1 63 ? 72.227 61.934 58.913 1.00 16.22 67 LYS B CA 1
ATOM 2311 C C . LYS B 1 63 ? 73.468 61.165 58.529 1.00 16.82 67 LYS B C 1
ATOM 2312 O O . LYS B 1 63 ? 74.440 61.091 59.316 1.00 18.19 67 LYS B O 1
ATOM 2318 N N . GLN B 1 64 ? 73.507 60.644 57.301 1.00 16.57 68 GLN B N 1
ATOM 2319 C CA . GLN B 1 64 ? 74.669 59.915 56.827 1.00 16.95 68 GLN B CA 1
ATOM 2320 C C . GLN B 1 64 ? 75.886 60.808 56.715 1.00 17.23 68 GLN B C 1
ATOM 2321 O O . GLN B 1 64 ? 77.013 60.391 57.083 1.00 17.49 68 GLN B O 1
ATOM 2327 N N . VAL B 1 65 ? 75.723 62.009 56.171 1.00 15.50 69 VAL B N 1
ATOM 2328 C CA . VAL B 1 65 ? 76.868 62.931 56.077 1.00 15.03 69 VAL B CA 1
ATOM 2329 C C . VAL B 1 65 ? 77.411 63.272 57.468 1.00 16.79 69 VAL B C 1
ATOM 2330 O O . VAL B 1 65 ? 78.656 63.277 57.656 1.00 17.81 69 VAL B O 1
ATOM 2334 N N . ARG B 1 66 ? 76.553 63.483 58.460 1.00 17.83 70 ARG B N 1
ATOM 2335 C CA . ARG B 1 66 ? 77.045 63.769 59.814 1.00 16.56 70 ARG B CA 1
ATOM 2336 C C . ARG B 1 66 ? 77.755 62.553 60.399 1.00 19.89 70 ARG B C 1
ATOM 2337 O O . ARG B 1 66 ? 78.833 62.720 61.024 1.00 21.15 70 ARG B O 1
ATOM 2345 N N A SER B 1 67 ? 77.204 61.368 60.156 0.70 21.08 71 SER B N 1
ATOM 2346 N N B SER B 1 67 ? 77.201 61.362 60.229 0.30 19.61 71 SER B N 1
ATOM 2347 C CA A SER B 1 67 ? 77.734 60.080 60.646 0.70 22.86 71 SER B CA 1
ATOM 2348 C CA B SER B 1 67 ? 77.853 60.161 60.752 0.30 19.57 71 SER B CA 1
ATOM 2349 C C A SER B 1 67 ? 79.116 59.794 60.101 0.70 21.31 71 SER B C 1
ATOM 2350 C C B SER B 1 67 ? 79.256 60.074 60.193 0.30 19.32 71 SER B C 1
ATOM 2351 O O A SER B 1 67 ? 79.937 59.134 60.765 0.70 22.80 71 SER B O 1
ATOM 2352 O O B SER B 1 67 ? 80.221 59.874 60.942 0.30 18.13 71 SER B O 1
ATOM 2357 N N . SER B 1 68 ? 79.374 60.286 58.879 1.00 19.86 72 SER B N 1
ATOM 2358 C CA . SER B 1 68 ? 80.646 60.132 58.176 1.00 19.72 72 SER B CA 1
ATOM 2359 C C . SER B 1 68 ? 81.662 61.245 58.486 1.00 19.32 72 SER B C 1
ATOM 2360 O O . SER B 1 68 ? 82.829 61.155 58.082 1.00 21.86 72 SER B O 1
ATOM 2363 N N . GLY B 1 69 ? 81.217 62.275 59.186 1.00 20.23 73 GLY B N 1
ATOM 2364 C CA . GLY B 1 69 ? 82.058 63.450 59.500 1.00 19.61 73 GLY B CA 1
ATOM 2365 C C . GLY B 1 69 ? 82.415 64.348 58.338 1.00 21.30 73 GLY B C 1
ATOM 2366 O O . GLY B 1 69 ? 83.459 65.021 58.327 1.00 21.88 73 GLY B O 1
ATOM 2367 N N . LEU B 1 70 ? 81.509 64.417 57.355 1.00 19.18 74 LEU B N 1
ATOM 2368 C CA . LEU B 1 70 ? 81.824 65.090 56.097 1.00 19.77 74 LEU B CA 1
ATOM 2369 C C . LEU B 1 70 ? 80.966 66.303 55.833 1.00 18.49 74 LEU B C 1
ATOM 2370 O O . LEU B 1 70 ? 80.829 66.754 54.667 1.00 18.08 74 LEU B O 1
ATOM 2375 N N . THR B 1 71 ? 80.431 66.896 56.890 1.00 19.77 75 THR B N 1
ATOM 2376 C CA . THR B 1 71 ? 79.635 68.100 56.714 1.00 18.65 75 THR B CA 1
ATOM 2377 C C . THR B 1 71 ? 80.344 69.254 56.033 1.00 21.26 75 THR B C 1
ATOM 2378 O O . THR B 1 71 ? 79.686 70.070 55.401 1.00 23.44 75 THR B O 1
ATOM 2382 N N . GLU B 1 72 ? 81.677 69.337 56.177 1.00 21.20 76 GLU B N 1
ATOM 2383 C CA . GLU B 1 72 ? 82.389 70.482 55.596 1.00 23.83 76 GLU B CA 1
ATOM 2384 C C . GLU B 1 72 ? 82.513 70.330 54.093 1.00 22.42 76 GLU B C 1
ATOM 2385 O O . GLU B 1 72 ? 82.756 71.325 53.391 1.00 26.49 76 GLU B O 1
ATOM 2391 N N . GLN B 1 73 ? 82.345 69.113 53.598 1.00 18.60 77 GLN B N 1
ATOM 2392 C CA . GLN B 1 73 ? 82.538 68.861 52.156 1.00 18.13 77 GLN B CA 1
ATOM 2393 C C . GLN B 1 73 ? 81.306 68.456 51.405 1.00 16.65 77 GLN B C 1
ATOM 2394 O O . GLN B 1 73 ? 81.376 68.409 50.155 1.00 16.60 77 GLN B O 1
ATOM 2400 N N . ILE B 1 74 ? 80.218 68.167 52.113 1.00 16.07 78 ILE B N 1
ATOM 2401 C CA . ILE B 1 74 ? 78.998 67.696 51.463 1.00 15.38 78 ILE B CA 1
ATOM 2402 C C . ILE B 1 74 ? 77.805 68.521 51.938 1.00 15.81 78 ILE B C 1
ATOM 2403 O O . ILE B 1 74 ? 77.497 68.512 53.166 1.00 16.85 78 ILE B O 1
ATOM 2408 N N . ASP B 1 75 ? 77.160 69.215 51.000 1.00 15.33 79 ASP B N 1
ATOM 2409 C CA . ASP B 1 75 ? 75.983 70.003 51.305 1.00 15.35 79 ASP B CA 1
ATOM 2410 C C . ASP B 1 75 ? 74.745 69.221 50.839 1.00 15.14 79 ASP B C 1
ATOM 2411 O O . ASP B 1 75 ? 74.580 69.010 49.640 1.00 16.81 79 ASP B O 1
ATOM 2416 N N . VAL B 1 76 ? 73.898 68.819 51.762 1.00 14.37 80 VAL B N 1
ATOM 2417 C CA . VAL B 1 76 ? 72.639 68.151 51.399 1.00 13.27 80 VAL B CA 1
ATOM 2418 C C . VAL B 1 76 ? 71.547 69.199 51.217 1.00 14.26 80 VAL B C 1
ATOM 2419 O O . VAL B 1 76 ? 71.393 70.073 52.090 1.00 16.07 80 VAL B O 1
ATOM 2423 N N . ARG B 1 77 ? 70.905 69.235 50.047 1.00 13.56 81 ARG B N 1
ATOM 2424 C CA . ARG B 1 77 ? 69.930 70.291 49.738 1.00 14.48 81 ARG B CA 1
ATOM 2425 C C . ARG B 1 77 ? 68.628 69.721 49.234 1.00 14.81 81 ARG B C 1
ATOM 2426 O O . ARG B 1 77 ? 68.649 68.707 48.554 1.00 14.12 81 ARG B O 1
ATOM 2434 N N . LYS B 1 78 ? 67.507 70.377 49.576 1.00 15.86 82 LYS B N 1
ATOM 2435 C CA . LYS B 1 78 ? 66.191 69.953 49.111 1.00 15.73 82 LYS B CA 1
ATOM 2436 C C . LYS B 1 78 ? 65.804 70.804 47.937 1.00 13.90 82 LYS B C 1
ATOM 2437 O O . LYS B 1 78 ? 65.832 72.027 48.005 1.00 18.24 82 LYS B O 1
ATOM 2443 N N . GLY B 1 79 ? 65.458 70.147 46.841 1.00 13.21 83 GLY B N 1
ATOM 2444 C CA . GLY B 1 79 ? 65.018 70.860 45.624 1.00 14.74 83 GLY B CA 1
ATOM 2445 C C . GLY B 1 79 ? 64.749 69.884 44.518 1.00 14.95 83 GLY B C 1
ATOM 2446 O O . GLY B 1 79 ? 65.135 68.704 44.594 1.00 15.55 83 GLY B O 1
ATOM 2447 N N . ASN B 1 80 ? 64.014 70.368 43.531 1.00 16.55 84 ASN B N 1
ATOM 2448 C CA . ASN B 1 80 ? 63.627 69.536 42.430 1.00 18.21 84 ASN B CA 1
ATOM 2449 C C . ASN B 1 80 ? 64.725 69.477 41.356 1.00 16.55 84 ASN B C 1
ATOM 2450 O O . ASN B 1 80 ? 65.071 70.511 40.792 1.00 16.38 84 ASN B O 1
ATOM 2455 N N . GLY B 1 81 ? 65.251 68.288 41.089 1.00 15.89 85 GLY B N 1
ATOM 2456 C CA . GLY B 1 81 ? 66.203 68.127 39.981 1.00 15.19 85 GLY B CA 1
ATOM 2457 C C . GLY B 1 81 ? 67.417 69.008 40.230 1.00 13.23 85 GLY B C 1
ATOM 2458 O O . GLY B 1 81 ? 68.048 68.980 41.309 1.00 15.15 85 GLY B O 1
ATOM 2459 N N . LEU B 1 82 ? 67.748 69.781 39.202 1.00 12.77 86 LEU B N 1
ATOM 2460 C CA . LEU B 1 82 ? 68.998 70.557 39.280 1.00 12.32 86 LEU B CA 1
ATOM 2461 C C . LEU B 1 82 ? 68.775 71.895 40.007 1.00 14.18 86 LEU B C 1
ATOM 2462 O O . LEU B 1 82 ? 69.718 72.705 40.079 1.00 14.89 86 LEU B O 1
ATOM 2467 N N . ALA B 1 83 ? 67.579 72.157 40.568 1.00 14.09 87 ALA B N 1
ATOM 2468 C CA . ALA B 1 83 ? 67.382 73.383 41.297 1.00 14.52 87 ALA B CA 1
ATOM 2469 C C . ALA B 1 83 ? 68.303 73.543 42.508 1.00 15.69 87 ALA B C 1
ATOM 2470 O O . ALA B 1 83 ? 68.559 74.671 42.939 1.00 18.32 87 ALA B O 1
ATOM 2472 N N . VAL B 1 84 ? 68.872 72.426 42.985 1.00 14.49 88 VAL B N 1
ATOM 2473 C CA . VAL B 1 84 ? 69.785 72.450 44.112 1.00 15.10 88 VAL B CA 1
ATOM 2474 C C . VAL B 1 84 ? 71.161 73.013 43.703 1.00 15.74 88 VAL B C 1
ATOM 2475 O O . VAL B 1 84 ? 71.931 73.294 44.574 1.00 17.58 88 VAL B O 1
ATOM 2479 N N . ILE B 1 85 ? 71.442 73.164 42.431 1.00 14.71 89 ILE B N 1
ATOM 2480 C CA . ILE B 1 85 ? 72.754 73.672 42.001 1.00 14.08 89 ILE B CA 1
ATOM 2481 C C . ILE B 1 85 ? 72.632 75.167 41.815 1.00 15.94 89 ILE B C 1
ATOM 2482 O O . ILE B 1 85 ? 71.694 75.630 41.182 1.00 18.01 89 ILE B O 1
ATOM 2487 N N . GLU B 1 86 ? 73.635 75.918 42.279 1.00 16.91 90 GLU B N 1
ATOM 2488 C CA . GLU B 1 86 ? 73.767 77.338 41.954 1.00 21.17 90 GLU B CA 1
ATOM 2489 C C . GLU B 1 86 ? 75.005 77.547 41.122 1.00 22.55 90 GLU B C 1
ATOM 2490 O O . GLU B 1 86 ? 75.973 76.798 41.248 1.00 19.14 90 GLU B O 1
ATOM 2496 N N . LYS B 1 87 ? 75.010 78.610 40.311 1.00 23.77 91 LYS B N 1
ATOM 2497 C CA . LYS B 1 87 ? 76.160 78.880 39.464 1.00 24.69 91 LYS B CA 1
ATOM 2498 C C . LYS B 1 87 ? 77.421 79.024 40.319 1.00 23.13 91 LYS B C 1
ATOM 2499 O O . LYS B 1 87 ? 78.504 78.514 39.940 1.00 23.18 91 LYS B O 1
ATOM 2505 N N . LYS B 1 88 ? 77.316 79.655 41.483 1.00 22.07 92 LYS B N 1
ATOM 2506 C CA . LYS B 1 88 ? 78.470 79.871 42.354 1.00 24.09 92 LYS B CA 1
ATOM 2507 C C . LYS B 1 88 ? 79.055 78.601 42.974 1.00 22.59 92 LYS B C 1
ATOM 2508 O O . LYS B 1 88 ? 80.155 78.586 43.509 1.00 23.24 92 LYS B O 1
ATOM 2514 N N . ASP B 1 89 ? 78.314 77.482 42.920 1.00 17.65 93 ASP B N 1
ATOM 2515 C CA . ASP B 1 89 ? 78.872 76.235 43.418 1.00 16.60 93 ASP B CA 1
ATOM 2516 C C . ASP B 1 89 ? 79.933 75.632 42.483 1.00 14.98 93 ASP B C 1
ATOM 2517 O O . ASP B 1 89 ? 80.674 74.728 42.880 1.00 16.15 93 ASP B O 1
ATOM 2522 N N . ALA B 1 90 ? 79.990 76.138 41.249 1.00 15.89 94 ALA B N 1
ATOM 2523 C CA . ALA B 1 90 ? 81.006 75.726 40.255 1.00 14.23 94 ALA B CA 1
ATOM 2524 C C . ALA B 1 90 ? 81.140 74.214 40.160 1.00 14.29 94 ALA B C 1
ATOM 2525 O O . ALA B 1 90 ? 82.206 73.595 40.295 1.00 15.23 94 ALA B O 1
ATOM 2527 N N . ILE B 1 91 ? 79.971 73.593 39.924 1.00 12.92 95 ILE B N 1
ATOM 2528 C CA . ILE B 1 91 ? 79.946 72.155 39.778 1.00 13.51 95 ILE B CA 1
ATOM 2529 C C . ILE B 1 91 ? 80.599 71.685 38.486 1.00 12.07 95 ILE B C 1
ATOM 2530 O O . ILE B 1 91 ? 80.363 72.225 37.379 1.00 14.05 95 ILE B O 1
ATOM 2535 N N . ASP B 1 92 ? 81.406 70.626 38.622 1.00 12.78 96 ASP B N 1
ATOM 2536 C CA . ASP B 1 92 ? 82.057 69.994 37.517 1.00 12.37 96 ASP B CA 1
ATOM 2537 C C . ASP B 1 92 ? 81.323 68.806 36.913 1.00 11.44 96 ASP B C 1
ATOM 2538 O O . ASP B 1 92 ? 81.364 68.580 35.694 1.00 11.90 96 ASP B O 1
ATOM 2543 N N . THR B 1 93 ? 80.677 68.047 37.781 1.00 11.80 97 THR B N 1
ATOM 2544 C CA . THR B 1 93 ? 80.141 66.739 37.399 1.00 11.56 97 THR B CA 1
ATOM 2545 C C . THR B 1 93 ? 78.790 66.559 38.062 1.00 11.55 97 THR B C 1
ATOM 2546 O O . THR B 1 93 ? 78.628 66.794 39.242 1.00 11.31 97 THR B O 1
ATOM 2550 N N . ILE B 1 94 ? 77.784 66.175 37.262 1.00 10.88 98 ILE B N 1
ATOM 2551 C CA . ILE B 1 94 ? 76.480 65.811 37.804 1.00 11.06 98 ILE B CA 1
ATOM 2552 C C . ILE B 1 94 ? 76.225 64.337 37.636 1.00 10.35 98 ILE B C 1
ATOM 2553 O O . ILE B 1 94 ? 76.384 63.796 36.560 1.00 11.93 98 ILE B O 1
ATOM 2558 N N . VAL B 1 95 ? 75.828 63.707 38.752 1.00 11.29 99 VAL B N 1
ATOM 2559 C CA . VAL B 1 95 ? 75.440 62.275 38.773 1.00 11.34 99 VAL B CA 1
ATOM 2560 C C . VAL B 1 95 ? 73.925 62.234 38.936 1.00 11.41 99 VAL B C 1
ATOM 2561 O O . VAL B 1 95 ? 73.370 62.900 39.844 1.00 12.19 99 VAL B O 1
ATOM 2565 N N . ILE B 1 96 ? 73.285 61.460 38.069 1.00 11.40 100 ILE B N 1
ATOM 2566 C CA . ILE B 1 96 ? 71.843 61.198 38.194 1.00 11.45 100 ILE B CA 1
ATOM 2567 C C . ILE B 1 96 ? 71.621 59.702 37.999 1.00 11.81 100 ILE B C 1
ATOM 2568 O O . ILE B 1 96 ? 71.731 59.201 36.869 1.00 13.12 100 ILE B O 1
ATOM 2573 N N . ALA B 1 97 ? 71.269 59.035 39.100 1.00 14.06 101 ALA B N 1
ATOM 2574 C CA . ALA B 1 97 ? 71.124 57.574 39.098 1.00 13.25 101 ALA B CA 1
ATOM 2575 C C . ALA B 1 97 ? 69.850 57.140 39.751 1.00 13.57 101 ALA B C 1
ATOM 2576 O O . ALA B 1 97 ? 69.221 57.886 40.483 1.00 15.34 101 ALA B O 1
ATOM 2578 N N . GLY B 1 98 ? 69.496 55.899 39.425 1.00 15.11 102 GLY B N 1
ATOM 2579 C CA . GLY B 1 98 ? 68.350 55.269 40.095 1.00 16.98 102 GLY B CA 1
ATOM 2580 C C . GLY B 1 98 ? 66.995 55.832 39.742 1.00 18.92 102 GLY B C 1
ATOM 2581 O O . GLY B 1 98 ? 66.072 55.838 40.571 1.00 20.24 102 GLY B O 1
ATOM 2590 N N . GLY B 1 100 ? 64.105 56.613 36.163 1.00 18.13 104 GLY B N 1
ATOM 2591 C CA . GLY B 1 100 ? 63.844 56.292 34.772 1.00 17.68 104 GLY B CA 1
ATOM 2592 C C . GLY B 1 100 ? 64.500 57.301 33.830 1.00 16.65 104 GLY B C 1
ATOM 2593 O O . GLY B 1 100 ? 64.627 58.463 34.184 1.00 16.85 104 GLY B O 1
ATOM 2594 N N . GLY B 1 101 ? 64.796 56.859 32.622 1.00 17.25 105 GLY B N 1
ATOM 2595 C CA . GLY B 1 101 ? 65.441 57.692 31.583 1.00 17.36 105 GLY B CA 1
ATOM 2596 C C . GLY B 1 101 ? 64.609 58.916 31.245 1.00 19.13 105 GLY B C 1
ATOM 2597 O O . GLY B 1 101 ? 65.159 59.987 31.076 1.00 17.71 105 GLY B O 1
ATOM 2598 N N . THR B 1 102 ? 63.275 58.814 31.178 1.00 18.12 106 THR B N 1
ATOM 2599 C CA A THR B 1 102 ? 62.412 59.960 30.898 0.50 19.22 106 THR B CA 1
ATOM 2600 C CA B THR B 1 102 ? 62.451 59.987 30.864 0.50 19.31 106 THR B CA 1
ATOM 2601 C C . THR B 1 102 ? 62.539 61.033 31.981 1.00 17.72 106 THR B C 1
ATOM 2602 O O . THR B 1 102 ? 62.577 62.225 31.700 1.00 18.88 106 THR B O 1
ATOM 2609 N N . LEU B 1 103 ? 62.572 60.594 33.236 1.00 17.88 107 LEU B N 1
ATOM 2610 C CA . LEU B 1 103 ? 62.654 61.547 34.358 1.00 17.76 107 LEU B CA 1
ATOM 2611 C C . LEU B 1 103 ? 64.057 62.206 34.384 1.00 16.21 107 LEU B C 1
ATOM 2612 O O . LEU B 1 103 ? 64.127 63.397 34.611 1.00 16.24 107 LEU B O 1
ATOM 2617 N N . ILE B 1 104 ? 65.080 61.413 34.105 1.00 14.74 108 ILE B N 1
ATOM 2618 C CA . ILE B 1 104 ? 66.442 62.015 34.054 1.00 14.38 108 ILE B CA 1
ATOM 2619 C C . ILE B 1 104 ? 66.472 63.067 32.938 1.00 15.64 108 ILE B C 1
ATOM 2620 O O . ILE B 1 104 ? 67.001 64.185 33.131 1.00 13.94 108 ILE B O 1
ATOM 2625 N N . ARG B 1 105 ? 65.928 62.724 31.775 1.00 15.09 109 ARG B N 1
ATOM 2626 C CA . ARG B 1 105 ? 65.855 63.679 30.657 1.00 14.73 109 ARG B CA 1
ATOM 2627 C C . ARG B 1 105 ? 65.103 64.987 31.041 1.00 14.47 109 ARG B C 1
ATOM 2628 O O . ARG B 1 105 ? 65.581 66.083 30.784 1.00 14.86 109 ARG B O 1
ATOM 2636 N N . THR B 1 106 ? 63.954 64.852 31.709 1.00 14.98 110 THR B N 1
ATOM 2637 C CA . THR B 1 106 ? 63.185 65.965 32.201 1.00 17.24 110 THR B CA 1
ATOM 2638 C C . THR B 1 106 ? 64.019 66.853 33.133 1.00 14.70 110 THR B C 1
ATOM 2639 O O . THR B 1 106 ? 64.044 68.093 32.987 1.00 16.43 110 THR B O 1
ATOM 2643 N N . ILE B 1 107 ? 64.791 66.229 34.022 1.00 14.59 111 ILE B N 1
ATOM 2644 C CA . ILE B 1 107 ? 65.637 66.974 34.934 1.00 15.46 111 ILE B CA 1
ATOM 2645 C C . ILE B 1 107 ? 66.697 67.776 34.156 1.00 14.34 111 ILE B C 1
ATOM 2646 O O . ILE B 1 107 ? 66.902 68.950 34.447 1.00 13.99 111 ILE B O 1
ATOM 2651 N N . LEU B 1 108 ? 67.332 67.145 33.166 1.00 13.98 112 LEU B N 1
ATOM 2652 C CA . LEU B 1 108 ? 68.361 67.857 32.362 1.00 14.57 112 LEU B CA 1
ATOM 2653 C C . LEU B 1 108 ? 67.774 68.965 31.536 1.00 15.17 112 LEU B C 1
ATOM 2654 O O . LEU B 1 108 ? 68.410 69.993 31.388 1.00 16.71 112 LEU B O 1
ATOM 2659 N N . GLU B 1 109 ? 66.566 68.766 31.033 1.00 14.94 113 GLU B N 1
ATOM 2660 C CA . GLU B 1 109 ? 65.894 69.791 30.187 1.00 17.55 113 GLU B CA 1
ATOM 2661 C C . GLU B 1 109 ? 65.370 70.941 31.055 1.00 15.10 113 GLU B C 1
ATOM 2662 O O . GLU B 1 109 ? 65.682 72.127 30.748 1.00 17.41 113 GLU B O 1
ATOM 2668 N N . GLU B 1 110 ? 64.639 70.659 32.148 1.00 16.42 114 GLU B N 1
ATOM 2669 C CA . GLU B 1 110 ? 64.142 71.721 33.029 1.00 17.22 114 GLU B CA 1
ATOM 2670 C C . GLU B 1 110 ? 65.285 72.495 33.651 1.00 16.92 114 GLU B C 1
ATOM 2671 O O . GLU B 1 110 ? 65.162 73.706 33.930 1.00 18.83 114 GLU B O 1
ATOM 2677 N N . GLY B 1 111 ? 66.369 71.758 33.930 1.00 16.07 115 GLY B N 1
ATOM 2678 C CA . GLY B 1 111 ? 67.523 72.362 34.599 1.00 16.64 115 GLY B CA 1
ATOM 2679 C C . GLY B 1 111 ? 68.654 72.727 33.651 1.00 15.42 115 GLY B C 1
ATOM 2680 O O . GLY B 1 111 ? 69.813 72.916 34.100 1.00 15.51 115 GLY B O 1
ATOM 2681 N N . ALA B 1 112 ? 68.374 72.964 32.359 1.00 13.95 116 ALA B N 1
ATOM 2682 C CA . ALA B 1 112 ? 69.455 73.228 31.402 1.00 13.78 116 ALA B CA 1
ATOM 2683 C C . ALA B 1 112 ? 70.391 74.368 31.776 1.00 14.37 116 ALA B C 1
ATOM 2684 O O . ALA B 1 112 ? 71.601 74.277 31.500 1.00 16.17 116 ALA B O 1
ATOM 2686 N N . ALA B 1 113 ? 69.877 75.421 32.402 1.00 14.74 117 ALA B N 1
ATOM 2687 C CA . ALA B 1 113 ? 70.727 76.566 32.762 1.00 15.09 117 ALA B CA 1
ATOM 2688 C C . ALA B 1 113 ? 71.778 76.144 33.760 1.00 15.11 117 ALA B C 1
ATOM 2689 O O . ALA B 1 113 ? 72.862 76.736 33.772 1.00 17.21 117 ALA B O 1
ATOM 2691 N N . LYS B 1 114 ? 71.501 75.112 34.555 1.00 14.41 118 LYS B N 1
ATOM 2692 C CA . LYS B 1 114 ? 72.491 74.651 35.539 1.00 15.53 118 LYS B CA 1
ATOM 2693 C C . LYS B 1 114 ? 73.623 73.820 34.952 1.00 15.30 118 LYS B C 1
ATOM 2694 O O . LYS B 1 114 ? 74.554 73.456 35.706 1.00 15.95 118 LYS B O 1
ATOM 2700 N N . LEU B 1 115 ? 73.559 73.487 33.677 1.00 14.08 119 LEU B N 1
ATOM 2701 C CA . LEU B 1 115 ? 74.622 72.758 33.011 1.00 13.99 119 LEU B CA 1
ATOM 2702 C C . LEU B 1 115 ? 75.821 73.653 32.662 1.00 14.66 119 LEU B C 1
ATOM 2703 O O . LEU B 1 115 ? 76.873 73.124 32.237 1.00 15.03 119 LEU B O 1
ATOM 2708 N N . ALA B 1 116 ? 75.671 74.979 32.777 1.00 15.18 120 ALA B N 1
ATOM 2709 C CA . ALA B 1 116 ? 76.803 75.890 32.428 1.00 16.21 120 ALA B CA 1
ATOM 2710 C C . ALA B 1 116 ? 78.022 75.544 33.295 1.00 14.55 120 ALA B C 1
ATOM 2711 O O . ALA B 1 116 ? 77.917 75.463 34.527 1.00 16.94 120 ALA B O 1
ATOM 2713 N N . GLY B 1 117 ? 79.154 75.326 32.656 1.00 14.99 121 GLY B N 1
ATOM 2714 C CA . GLY B 1 117 ? 80.420 75.036 33.336 1.00 15.68 121 GLY B CA 1
ATOM 2715 C C . GLY B 1 117 ? 80.552 73.599 33.757 1.00 15.37 121 GLY B C 1
ATOM 2716 O O . GLY B 1 117 ? 81.624 73.194 34.175 1.00 15.52 121 GLY B O 1
ATOM 2717 N N . VAL B 1 118 ? 79.471 72.824 33.670 1.00 13.45 122 VAL B N 1
ATOM 2718 C CA . VAL B 1 118 ? 79.597 71.396 33.976 1.00 12.83 122 VAL B CA 1
ATOM 2719 C C . VAL B 1 118 ? 80.282 70.658 32.838 1.00 12.42 122 VAL B C 1
ATOM 2720 O O . VAL B 1 118 ? 79.969 70.844 31.655 1.00 14.34 122 VAL B O 1
ATOM 2724 N N . THR B 1 119 ? 81.253 69.801 33.165 1.00 12.18 123 THR B N 1
ATOM 2725 C CA . THR B 1 119 ? 81.984 69.111 32.133 1.00 13.71 123 THR B CA 1
ATOM 2726 C C . THR B 1 119 ? 81.786 67.603 32.053 1.00 13.63 123 THR B C 1
ATOM 2727 O O . THR B 1 119 ? 82.285 66.966 31.153 1.00 15.62 123 THR B O 1
ATOM 2731 N N . LYS B 1 120 ? 80.972 67.058 32.941 1.00 13.17 124 LYS B N 1
ATOM 2732 C CA . LYS B 1 120 ? 80.718 65.614 32.938 1.00 13.10 124 LYS B CA 1
ATOM 2733 C C . LYS B 1 120 ? 79.336 65.341 33.529 1.00 11.94 124 LYS B C 1
ATOM 2734 O O . LYS B 1 120 ? 78.999 65.862 34.570 1.00 11.54 124 LYS B O 1
ATOM 2740 N N . LEU B 1 121 ? 78.621 64.422 32.879 1.00 12.41 125 LEU B N 1
ATOM 2741 C CA . LEU B 1 121 ? 77.380 63.862 33.431 1.00 12.81 125 LEU B CA 1
ATOM 2742 C C . LEU B 1 121 ? 77.610 62.383 33.525 1.00 12.84 125 LEU B C 1
ATOM 2743 O O . LEU B 1 121 ? 78.131 61.748 32.629 1.00 13.23 125 LEU B O 1
ATOM 2748 N N . ILE B 1 122 ? 77.245 61.803 34.647 1.00 11.45 126 ILE B N 1
ATOM 2749 C CA . ILE B 1 122 ? 77.223 60.351 34.836 1.00 12.12 126 ILE B CA 1
ATOM 2750 C C . ILE B 1 122 ? 75.773 59.929 35.144 1.00 12.50 126 ILE B C 1
ATOM 2751 O O . ILE B 1 122 ? 75.226 60.318 36.186 1.00 12.46 126 ILE B O 1
ATOM 2756 N N . LEU B 1 123 ? 75.171 59.230 34.188 1.00 12.77 127 LEU B N 1
ATOM 2757 C CA . LEU B 1 123 ? 73.736 58.976 34.275 1.00 13.19 127 LEU B CA 1
ATOM 2758 C C . LEU B 1 123 ? 73.494 57.480 34.355 1.00 13.01 127 LEU B C 1
ATOM 2759 O O . LEU B 1 123 ? 74.132 56.712 33.624 1.00 13.85 127 LEU B O 1
ATOM 2764 N N . GLN B 1 124 ? 72.579 57.046 35.227 1.00 13.87 128 GLN B N 1
ATOM 2765 C CA . GLN B 1 124 ? 72.277 55.620 35.368 1.00 14.66 128 GLN B CA 1
ATOM 2766 C C . GLN B 1 124 ? 70.753 55.473 35.375 1.00 14.41 128 GLN B C 1
ATOM 2767 O O . GLN B 1 124 ? 70.115 55.541 36.434 1.00 14.95 128 GLN B O 1
ATOM 2773 N N . PRO B 1 125 ? 70.171 55.329 34.166 1.00 15.61 129 PRO B N 1
ATOM 2774 C CA . PRO B 1 125 ? 68.697 55.192 34.019 1.00 16.49 129 PRO B CA 1
ATOM 2775 C C . PRO B 1 125 ? 68.293 53.759 34.310 1.00 19.29 129 PRO B C 1
ATOM 2776 O O . PRO B 1 125 ? 68.992 52.850 33.866 1.00 20.80 129 PRO B O 1
ATOM 2780 N N . ASN B 1 126 ? 67.200 53.593 35.030 1.00 18.01 130 ASN B N 1
ATOM 2781 C CA . ASN B 1 126 ? 66.679 52.241 35.271 1.00 21.38 130 ASN B CA 1
ATOM 2782 C C . ASN B 1 126 ? 65.889 51.662 34.092 1.00 24.04 130 ASN B C 1
ATOM 2783 O O . ASN B 1 126 ? 65.695 50.441 34.033 1.00 27.07 130 ASN B O 1
ATOM 2788 N N . ILE B 1 127 ? 65.448 52.527 33.191 1.00 21.71 131 ILE B N 1
ATOM 2789 C CA . ILE B 1 127 ? 64.637 52.144 32.024 1.00 22.72 131 ILE B CA 1
ATOM 2790 C C 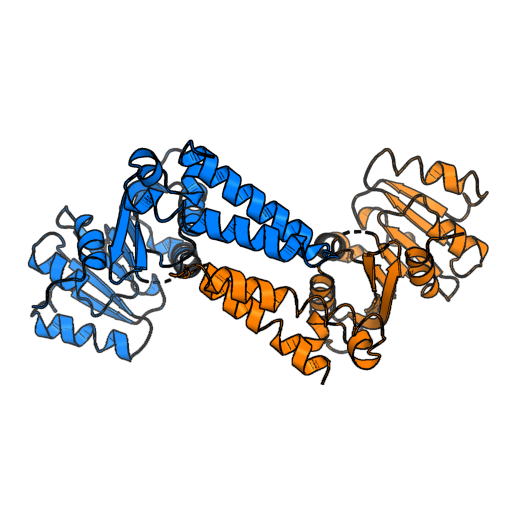. ILE B 1 127 ? 64.879 53.273 30.997 1.00 22.66 131 ILE B C 1
ATOM 2791 O O . ILE B 1 127 ? 65.291 54.394 31.390 1.00 20.62 131 ILE B O 1
ATOM 2796 N N . ALA B 1 128 ? 64.640 53.011 29.699 1.00 21.92 132 ALA B N 1
ATOM 2797 C CA . ALA B 1 128 ? 64.635 54.080 28.693 1.00 21.07 132 ALA B CA 1
ATOM 2798 C C . ALA B 1 128 ? 65.946 54.862 28.570 1.00 19.36 132 ALA B C 1
ATOM 2799 O O . ALA B 1 128 ? 65.934 56.083 28.378 1.00 20.29 132 ALA B O 1
ATOM 2801 N N . ALA B 1 129 ? 67.071 54.154 28.611 1.00 19.07 133 ALA B N 1
ATOM 2802 C CA . ALA B 1 129 ? 68.389 54.766 28.366 1.00 18.02 133 ALA B CA 1
ATOM 2803 C C . ALA B 1 129 ? 68.419 55.459 27.031 1.00 19.29 133 ALA B C 1
ATOM 2804 O O . ALA B 1 129 ? 69.036 56.485 26.881 1.00 18.74 133 ALA B O 1
ATOM 2806 N N . TRP B 1 130 ? 67.709 54.922 26.037 1.00 17.70 134 TRP B N 1
ATOM 2807 C CA . TRP B 1 130 ? 67.646 55.555 24.746 1.00 20.11 134 TRP B CA 1
ATOM 2808 C C . TRP B 1 130 ? 67.192 57.004 24.796 1.00 18.14 134 TRP B C 1
ATOM 2809 O O . TRP B 1 130 ? 67.630 57.811 23.967 1.00 18.96 134 TRP B O 1
ATOM 2820 N N . GLN B 1 131 ? 66.338 57.364 25.751 1.00 18.84 135 GLN B N 1
ATOM 2821 C CA . GLN B 1 131 ? 65.867 58.777 25.888 1.00 18.96 135 GLN B CA 1
ATOM 2822 C C . GLN B 1 131 ? 67.057 59.719 26.158 1.00 17.10 135 GLN B C 1
ATOM 2823 O O . GLN B 1 131 ? 67.098 60.880 25.677 1.00 16.38 135 GLN B O 1
ATOM 2829 N N . LEU B 1 132 ? 68.019 59.241 26.952 1.00 16.93 136 LEU B N 1
ATOM 2830 C CA . LEU B 1 132 ? 69.176 60.051 27.224 1.00 14.94 136 LEU B CA 1
ATOM 2831 C C . LEU B 1 132 ? 70.186 60.114 26.083 1.00 15.87 136 LEU B C 1
ATOM 2832 O O . LEU B 1 132 ? 70.908 61.132 25.910 1.00 14.87 136 LEU B O 1
ATOM 2837 N N . ARG B 1 133 ? 70.230 59.063 25.265 1.00 15.48 137 ARG B N 1
ATOM 2838 C CA . ARG B 1 133 ? 71.057 59.127 24.067 1.00 16.51 137 ARG B CA 1
ATOM 2839 C C . ARG B 1 133 ? 70.435 60.132 23.075 1.00 16.76 137 ARG B C 1
ATOM 2840 O O . ARG B 1 133 ? 71.174 60.917 22.411 1.00 17.60 137 ARG B O 1
ATOM 2848 N N . GLU B 1 134 ? 69.114 60.181 23.002 1.00 17.30 138 GLU B N 1
ATOM 2849 C CA . GLU B 1 134 ? 68.455 61.220 22.153 1.00 18.34 138 GLU B CA 1
ATOM 2850 C C . GLU B 1 134 ? 68.759 62.604 22.699 1.00 17.95 138 GLU B C 1
ATOM 2851 O O . GLU B 1 134 ? 69.109 63.524 21.936 1.00 18.81 138 GLU B O 1
ATOM 2857 N N . TRP B 1 135 ? 68.672 62.789 24.043 1.00 16.42 139 TRP B N 1
ATOM 2858 C CA . TRP B 1 135 ? 69.030 64.079 24.645 1.00 17.16 139 TRP B CA 1
ATOM 2859 C C . TRP B 1 135 ? 70.476 64.462 24.301 1.00 16.77 139 TRP B C 1
ATOM 2860 O O . TRP B 1 135 ? 70.764 65.636 23.961 1.00 16.77 139 TRP B O 1
ATOM 2871 N N . SER B 1 136 ? 71.391 63.485 24.358 1.00 15.55 140 SER B N 1
ATOM 2872 C CA . SER B 1 136 ? 72.819 63.701 24.070 1.00 16.72 140 SER B CA 1
ATOM 2873 C C . SER B 1 136 ? 73.042 64.277 22.660 1.00 18.15 140 SER B C 1
ATOM 2874 O O . SER B 1 136 ? 73.762 65.246 22.508 1.00 18.08 140 SER B O 1
ATOM 2877 N N . GLU B 1 137 ? 72.355 63.715 21.673 1.00 18.62 141 GLU B N 1
ATOM 2878 C CA . GLU B 1 137 ? 72.467 64.234 20.294 1.00 19.74 141 GLU B CA 1
ATOM 2879 C C . GLU B 1 137 ? 71.865 65.616 20.215 1.00 18.31 141 GLU B C 1
ATOM 2880 O O . GLU B 1 137 ? 72.490 66.526 19.620 1.00 20.20 141 GLU B O 1
ATOM 2886 N N . GLN B 1 138 ? 70.661 65.793 20.757 1.00 17.73 142 GLN B N 1
ATOM 2887 C CA . GLN B 1 138 ? 69.982 67.069 20.680 1.00 20.21 142 GLN B CA 1
ATOM 2888 C C . GLN B 1 138 ? 70.791 68.212 21.279 1.00 23.00 142 GLN B C 1
ATOM 2889 O O . GLN B 1 138 ? 70.740 69.353 20.790 1.00 25.13 142 GLN B O 1
ATOM 2895 N N . ASN B 1 139 ? 71.549 67.896 22.334 1.00 19.98 143 ASN B N 1
ATOM 2896 C CA . ASN B 1 139 ? 72.276 68.941 23.081 1.00 19.12 143 ASN B CA 1
ATOM 2897 C C . ASN B 1 139 ? 73.777 68.925 22.876 1.00 18.05 143 ASN B C 1
ATOM 2898 O O . ASN B 1 139 ? 74.500 69.687 23.586 1.00 21.03 143 ASN B O 1
ATOM 2903 N N . ASN B 1 140 ? 74.248 68.126 21.928 1.00 20.09 144 ASN B N 1
ATOM 2904 C CA . ASN B 1 140 ? 75.667 67.969 21.619 1.00 19.80 144 ASN B CA 1
ATOM 2905 C C . ASN B 1 140 ? 76.532 67.708 22.846 1.00 19.96 144 ASN B C 1
ATOM 2906 O O . ASN B 1 140 ? 77.554 68.355 23.069 1.00 20.35 144 ASN B O 1
ATOM 2911 N N . TRP B 1 141 ? 76.116 66.701 23.616 1.00 18.95 145 TRP B N 1
ATOM 2912 C CA . TRP B 1 141 ? 76.995 66.058 24.607 1.00 17.93 145 TRP B CA 1
ATOM 2913 C C . TRP B 1 141 ? 77.483 64.724 24.070 1.00 18.42 145 TRP B C 1
ATOM 2914 O O . TRP B 1 141 ? 76.668 63.856 23.705 1.00 19.72 145 TRP B O 1
ATOM 2925 N N . LEU B 1 142 ? 78.791 64.553 23.967 1.00 16.97 146 LEU B N 1
ATOM 2926 C CA . LEU B 1 142 ? 79.363 63.289 23.572 1.00 17.93 146 LEU B CA 1
ATOM 2927 C C . LEU B 1 142 ? 79.189 62.235 24.656 1.00 17.99 146 LEU B C 1
ATOM 2928 O O . LEU B 1 142 ? 79.305 62.550 25.833 1.00 17.69 146 LEU B O 1
ATOM 2933 N N . ILE B 1 143 ? 78.904 60.998 24.259 1.00 17.61 147 ILE B N 1
ATOM 2934 C CA . ILE B 1 143 ? 78.990 59.871 25.177 1.00 16.66 147 ILE B CA 1
ATOM 2935 C C . ILE B 1 143 ? 80.437 59.411 25.136 1.00 18.42 147 ILE B C 1
ATOM 2936 O O . ILE B 1 143 ? 80.954 58.961 24.081 1.00 20.22 147 ILE B O 1
ATOM 2941 N N . THR B 1 144 ? 81.116 59.551 26.263 1.00 16.52 148 THR B N 1
ATOM 2942 C CA . THR B 1 144 ? 82.547 59.211 26.383 1.00 17.22 148 THR B CA 1
ATOM 2943 C C . THR B 1 144 ? 82.835 57.825 26.925 1.00 17.44 148 THR B C 1
ATOM 2944 O O . THR B 1 144 ? 83.882 57.236 26.595 1.00 19.81 148 THR B O 1
ATOM 2948 N N . SER B 1 145 ? 81.926 57.279 27.750 1.00 16.75 149 SER B N 1
ATOM 2949 C CA . SER B 1 145 ? 82.067 55.938 28.311 1.00 18.45 149 SER B CA 1
ATOM 2950 C C . SER B 1 145 ? 80.687 55.403 28.564 1.00 17.19 149 SER B C 1
ATOM 2951 O O . SER B 1 145 ? 79.743 56.186 28.789 1.00 16.01 149 SER B O 1
ATOM 2954 N N . GLU B 1 146 ? 80.537 54.073 28.494 1.00 16.59 150 GLU B N 1
ATOM 2955 C CA . GLU B 1 146 ? 79.327 53.409 28.988 1.00 17.30 150 GLU B CA 1
ATOM 2956 C C . GLU B 1 146 ? 79.679 52.121 29.666 1.00 16.78 150 GLU B C 1
ATOM 2957 O O . GLU B 1 146 ? 80.728 51.551 29.405 1.00 18.56 150 GLU B O 1
ATOM 2963 N N . ALA B 1 147 ? 78.800 51.670 30.555 1.00 16.38 151 ALA B N 1
ATOM 2964 C CA . ALA B 1 147 ? 78.966 50.360 31.188 1.00 16.58 151 ALA B CA 1
ATOM 2965 C C . ALA B 1 147 ? 77.621 49.708 31.329 1.00 17.43 151 ALA B C 1
ATOM 2966 O O . ALA B 1 147 ? 76.573 50.376 31.407 1.00 17.37 151 ALA B O 1
ATOM 2968 N N . ILE B 1 148 ? 77.622 48.374 31.335 1.00 18.95 152 ILE B N 1
ATOM 2969 C CA . ILE B 1 148 ? 76.387 47.621 31.611 1.00 18.82 152 ILE B CA 1
ATOM 2970 C C . ILE B 1 148 ? 76.752 46.547 32.626 1.00 19.56 152 ILE B C 1
ATOM 2971 O O . ILE B 1 148 ? 77.842 45.967 32.537 1.00 21.71 152 ILE B O 1
ATOM 2976 N N . LEU B 1 149 ? 75.909 46.382 33.631 1.00 18.53 153 LEU B N 1
ATOM 2977 C CA . LEU B 1 149 ? 76.206 45.416 34.703 1.00 21.20 153 LEU B CA 1
ATOM 2978 C C . LEU B 1 149 ? 74.918 44.773 35.205 1.00 22.12 153 LEU B C 1
ATOM 2979 O O . LEU B 1 149 ? 73.807 45.254 34.915 1.00 20.55 153 LEU B O 1
ATOM 2984 N N . ARG B 1 150 ? 75.057 43.669 35.944 1.00 23.89 154 ARG B N 1
ATOM 2985 C CA . ARG B 1 150 ? 73.889 42.994 36.495 1.00 25.84 154 ARG B CA 1
ATOM 2986 C C . ARG B 1 150 ? 74.062 42.986 38.007 1.00 26.13 154 ARG B C 1
ATOM 2987 O O . ARG B 1 150 ? 75.151 42.666 38.487 1.00 28.71 154 ARG B O 1
ATOM 2995 N N . GLU B 1 151 ? 73.042 43.384 38.752 1.00 25.31 155 GLU B N 1
ATOM 2996 C CA . GLU B 1 151 ? 73.121 43.282 40.205 1.00 27.16 155 GLU B CA 1
ATOM 2997 C C . GLU B 1 151 ? 71.747 42.910 40.714 1.00 29.56 155 GLU B C 1
ATOM 2998 O O . GLU B 1 151 ? 70.753 43.533 40.326 1.00 29.39 155 GLU B O 1
ATOM 3004 N N . ASP B 1 152 ? 71.695 41.868 41.562 1.00 31.69 156 ASP B N 1
ATOM 3005 C CA . ASP B 1 152 ? 70.420 41.373 42.120 1.00 33.14 156 ASP B CA 1
ATOM 3006 C C . ASP B 1 152 ? 69.386 41.150 41.030 1.00 31.05 156 ASP B C 1
ATOM 3007 O O . ASP B 1 152 ? 68.242 41.609 41.126 1.00 31.47 156 ASP B O 1
ATOM 3012 N N . ASN B 1 153 ? 69.853 40.479 39.978 1.00 30.35 157 ASN B N 1
ATOM 3013 C CA . ASN B 1 153 ? 69.044 40.025 38.852 1.00 31.21 157 ASN B CA 1
ATOM 3014 C C . ASN B 1 153 ? 68.426 41.114 37.976 1.00 32.29 157 ASN B C 1
ATOM 3015 O O . ASN B 1 153 ? 67.544 40.833 37.159 1.00 32.80 157 ASN B O 1
ATOM 3020 N N . LYS B 1 154 ? 68.923 42.340 38.128 1.00 29.56 158 LYS B N 1
ATOM 3021 C CA . LYS B 1 154 ? 68.523 43.429 37.242 1.00 29.48 158 LYS B CA 1
ATOM 3022 C C . LYS B 1 154 ? 69.729 43.893 36.413 1.00 25.65 158 LYS B C 1
ATOM 3023 O O . LYS B 1 154 ? 70.854 43.917 36.936 1.00 25.78 158 LYS B O 1
ATOM 3029 N N . VAL B 1 155 ? 69.499 44.257 35.147 1.00 24.89 159 VAL B N 1
ATOM 3030 C CA . VAL B 1 155 ? 70.575 44.832 34.277 1.00 24.18 159 VAL B CA 1
ATOM 3031 C C . VAL B 1 155 ? 70.511 46.367 34.291 1.00 23.99 159 VAL B C 1
ATOM 3032 O O . VAL B 1 155 ? 69.431 46.963 34.139 1.00 25.49 159 VAL B O 1
ATOM 3036 N N . TYR B 1 156 ? 71.671 46.989 34.525 1.00 21.64 160 TYR B N 1
ATOM 3037 C CA . TYR B 1 156 ? 71.722 48.471 34.573 1.00 21.52 160 TYR B CA 1
ATOM 3038 C C . TYR B 1 156 ? 72.739 48.985 33.603 1.00 20.37 160 TYR B C 1
ATOM 3039 O O . TYR B 1 156 ? 73.864 48.452 33.499 1.00 20.04 160 TYR B O 1
ATOM 3048 N N . GLU B 1 157 ? 72.354 50.060 32.915 1.00 17.57 161 GLU B N 1
ATOM 3049 C CA . GLU B 1 157 ? 73.267 50.796 32.023 1.00 17.56 161 GLU B CA 1
ATOM 3050 C C . GLU B 1 157 ? 73.707 52.113 32.675 1.00 15.34 161 GLU B C 1
ATOM 3051 O O . GLU B 1 157 ? 72.954 52.739 33.434 1.00 17.68 161 GLU B O 1
ATOM 3057 N N . ILE B 1 158 ? 74.956 52.486 32.414 1.00 14.99 162 ILE B N 1
ATOM 3058 C CA . ILE B 1 158 ? 75.499 53.753 32.904 1.00 15.77 162 ILE B CA 1
ATOM 3059 C C . ILE B 1 158 ? 76.111 54.439 31.692 1.00 15.83 162 ILE B C 1
ATOM 3060 O O . ILE B 1 158 ? 76.759 53.789 30.828 1.00 16.05 162 ILE B O 1
ATOM 3073 N N . VAL B 1 160 ? 78.327 58.064 30.410 1.00 14.52 164 VAL B N 1
ATOM 3074 C CA . VAL B 1 160 ? 79.127 59.213 30.862 1.00 15.36 164 VAL B CA 1
ATOM 3075 C C . VAL B 1 160 ? 79.222 60.150 29.681 1.00 13.93 164 VAL B C 1
ATOM 3076 O O . VAL B 1 160 ? 79.491 59.696 28.553 1.00 14.51 164 VAL B O 1
ATOM 3080 N N . LEU B 1 161 ? 78.913 61.422 29.906 1.00 13.80 165 LEU B N 1
ATOM 3081 C CA . LEU B 1 161 ? 78.838 62.418 28.823 1.00 14.44 165 LEU B CA 1
ATOM 3082 C C . LEU B 1 161 ? 79.693 63.634 29.131 1.00 14.24 165 LEU B C 1
ATOM 3083 O O . LEU B 1 161 ? 79.949 63.967 30.304 1.00 15.72 165 LEU B O 1
ATOM 3088 N N . ALA B 1 162 ? 80.138 64.322 28.064 1.00 14.20 166 ALA B N 1
ATOM 3089 C CA . ALA B 1 162 ? 80.871 65.584 28.197 1.00 15.19 166 ALA B CA 1
ATOM 3090 C C . ALA B 1 162 ? 80.400 66.533 27.100 1.00 16.80 166 ALA B C 1
ATOM 3091 O O . ALA B 1 162 ? 79.960 66.062 26.041 1.00 16.69 166 ALA B O 1
ATOM 3093 N N . PRO B 1 163 ? 80.459 67.842 27.333 1.00 16.83 167 PRO B N 1
ATOM 3094 C CA . PRO B 1 163 ? 79.982 68.772 26.287 1.00 17.77 167 PRO B CA 1
ATOM 3095 C C . PRO B 1 163 ? 80.928 68.720 25.082 1.00 18.32 167 PRO B C 1
ATOM 3096 O O . PRO B 1 163 ? 82.138 68.550 25.208 1.00 22.19 167 PRO B O 1
ATOM 3100 N N . SER B 1 164 ? 80.329 68.782 23.888 1.00 19.02 168 SER B N 1
ATOM 3101 C CA . SER B 1 164 ? 81.077 68.759 22.651 1.00 20.49 168 SER B CA 1
ATOM 3102 C C . SER B 1 164 ? 80.954 70.091 21.897 1.00 23.09 168 SER B C 1
ATOM 3103 O O . SER B 1 164 ? 79.872 70.670 21.854 1.00 23.99 168 SER B O 1
ATOM 3106 N N . GLU B 1 165 ? 82.048 70.526 21.283 1.00 24.81 169 GLU B N 1
ATOM 3107 C CA . GLU B 1 165 ? 82.010 71.686 20.371 1.00 28.66 169 GLU B CA 1
ATOM 3108 C C . GLU B 1 165 ? 81.790 71.306 18.922 1.00 29.82 169 GLU B C 1
ATOM 3109 O O . GLU B 1 165 ? 81.794 72.187 18.044 1.00 32.24 169 GLU B O 1
ATOM 3115 N N . LYS B 1 166 ? 81.648 70.020 18.663 1.00 26.58 170 LYS B N 1
ATOM 3116 C CA . LYS B 1 166 ? 81.310 69.493 17.336 1.00 27.69 170 LYS B CA 1
ATOM 3117 C C . LYS B 1 166 ? 79.886 68.909 17.446 1.00 28.18 170 LYS B C 1
ATOM 3118 O O . LYS B 1 166 ? 79.490 68.440 18.523 1.00 24.42 170 LYS B O 1
ATOM 3124 N N . PRO B 1 167 ? 79.095 68.941 16.352 1.00 26.73 171 PRO B N 1
ATOM 3125 C CA . PRO B 1 167 ? 77.821 68.229 16.412 1.00 25.57 171 PRO B CA 1
ATOM 3126 C C . PRO B 1 167 ? 77.958 66.761 16.791 1.00 23.70 171 PRO B C 1
ATOM 3127 O O . PRO B 1 167 ? 78.931 66.085 16.432 1.00 24.73 171 PRO B O 1
ATOM 3131 N N . VAL B 1 168 ? 76.965 66.295 17.566 1.00 22.30 172 VAL B N 1
ATOM 3132 C CA . VAL B 1 168 ? 76.868 64.924 17.975 1.00 21.92 172 VAL B CA 1
ATOM 3133 C C . VAL B 1 168 ? 75.657 64.320 17.283 1.00 19.22 172 VAL B C 1
ATOM 3134 O O . VAL B 1 168 ? 74.564 64.907 17.345 1.00 22.37 172 VAL B O 1
ATOM 3138 N N . THR B 1 169 ? 75.896 63.185 16.631 1.00 20.63 173 THR B N 1
ATOM 3139 C CA A THR B 1 169 ? 74.796 62.369 16.109 0.50 19.92 173 THR B CA 1
ATOM 3140 C CA B THR B 1 169 ? 74.831 62.366 16.052 0.50 21.07 173 THR B CA 1
ATOM 3141 C C . THR B 1 169 ? 75.050 60.891 16.344 1.00 19.48 173 THR B C 1
ATOM 3142 O O . THR B 1 169 ? 76.190 60.424 16.333 1.00 22.12 173 THR B O 1
ATOM 3149 N N . TRP B 1 170 ? 73.940 60.180 16.569 1.00 19.84 174 TRP B N 1
ATOM 3150 C CA . TRP B 1 170 ? 73.980 58.754 16.802 1.00 20.80 174 TRP B CA 1
ATOM 3151 C C . TRP B 1 170 ? 73.088 58.050 15.782 1.00 21.49 174 TRP B C 1
ATOM 3152 O O . TRP B 1 170 ? 71.987 58.499 15.512 1.00 23.91 174 TRP B O 1
ATOM 3163 N N . THR B 1 171 ? 73.575 56.923 15.298 1.00 23.28 175 THR B N 1
ATOM 3164 C CA . THR B 1 171 ? 72.723 56.045 14.475 1.00 22.95 175 THR B CA 1
ATOM 3165 C C . THR B 1 171 ? 71.585 55.440 15.331 1.00 24.13 175 THR B C 1
ATOM 3166 O O . THR B 1 171 ? 71.624 55.469 16.590 1.00 21.40 175 THR B O 1
ATOM 3170 N N . LYS B 1 172 ? 70.579 54.856 14.688 1.00 23.81 176 LYS B N 1
ATOM 3171 C CA . LYS B 1 172 ? 69.512 54.161 15.417 1.00 23.97 176 LYS B CA 1
ATOM 3172 C C . LYS B 1 172 ? 70.078 53.105 16.348 1.00 23.40 176 LYS B C 1
ATOM 3173 O O . LYS B 1 172 ? 69.600 52.932 17.487 1.00 21.20 176 LYS B O 1
ATOM 3179 N N . GLN B 1 173 ? 71.065 52.355 15.870 1.00 21.82 177 GLN B N 1
ATOM 3180 C CA . GLN B 1 173 ? 71.693 51.333 16.644 1.00 21.20 177 GLN B CA 1
ATOM 3181 C C . GLN B 1 173 ? 72.341 51.933 17.924 1.00 19.91 177 GLN B C 1
ATOM 3182 O O . GLN B 1 173 ? 72.207 51.401 19.011 1.00 20.12 177 GLN B O 1
ATOM 3188 N N . GLU B 1 174 ? 73.059 53.028 17.733 1.00 20.47 178 GLU B N 1
ATOM 3189 C CA . GLU B 1 174 ? 73.764 53.704 18.832 1.00 19.43 178 GLU B CA 1
ATOM 3190 C C . GLU B 1 174 ? 72.789 54.261 19.855 1.00 19.53 178 GLU B C 1
ATOM 3191 O O . GLU B 1 174 ? 73.051 54.137 21.073 1.00 17.94 178 GLU B O 1
ATOM 3197 N N . ILE B 1 175 ? 71.673 54.822 19.410 1.00 18.92 179 ILE B N 1
ATOM 3198 C CA . ILE B 1 175 ? 70.641 55.277 20.338 1.00 17.49 179 ILE B CA 1
ATOM 3199 C C . ILE B 1 175 ? 70.096 54.123 21.170 1.00 18.61 179 ILE B C 1
ATOM 3200 O O . ILE B 1 175 ? 69.893 54.206 22.381 1.00 17.53 179 ILE B O 1
ATOM 3205 N N . PHE B 1 176 ? 69.815 53.025 20.486 1.00 17.44 180 PHE B N 1
ATOM 3206 C CA . PHE B 1 176 ? 69.116 51.904 21.106 1.00 17.01 180 PHE B CA 1
ATOM 3207 C C . PHE B 1 176 ? 70.006 51.129 22.057 1.00 15.38 180 PHE B C 1
ATOM 3208 O O . PHE B 1 176 ? 69.546 50.686 23.120 1.00 17.12 180 PHE B O 1
ATOM 3216 N N . PHE B 1 177 ? 71.264 50.925 21.650 1.00 16.23 181 PHE B N 1
ATOM 3217 C CA . PHE B 1 177 ? 72.162 50.025 22.392 1.00 16.76 181 PHE B CA 1
ATOM 3218 C C . PHE B 1 177 ? 73.276 50.694 23.175 1.00 16.26 181 PHE B C 1
ATOM 3219 O O . PHE B 1 177 ? 73.785 50.111 24.126 1.00 18.46 181 PHE B O 1
ATOM 3227 N N . GLY B 1 178 ? 73.610 51.911 22.737 1.00 17.39 182 GLY B N 1
ATOM 3228 C CA . GLY B 1 178 ? 74.771 52.669 23.307 1.00 17.02 182 GLY B CA 1
ATOM 3229 C C . GLY B 1 178 ? 75.966 52.529 22.387 1.00 19.50 182 GLY B C 1
ATOM 3230 O O . GLY B 1 178 ? 76.411 51.391 22.100 1.00 19.35 182 GLY B O 1
ATOM 3231 N N . PRO B 1 179 ? 76.537 53.661 21.952 1.00 18.16 183 PRO B N 1
ATOM 3232 C CA . PRO B 1 179 ? 77.676 53.608 21.033 1.00 19.83 183 PRO B CA 1
ATOM 3233 C C . PRO B 1 179 ? 78.886 52.917 21.633 1.00 22.49 183 PRO B C 1
ATOM 3234 O O . PRO B 1 179 ? 79.655 52.266 20.892 1.00 23.39 183 PRO B O 1
ATOM 3238 N N . CYS B 1 180 ? 79.096 53.051 22.946 1.00 20.28 184 CYS B N 1
ATOM 3239 C CA . CYS B 1 180 ? 80.228 52.385 23.572 1.00 20.00 184 CYS B CA 1
ATOM 3240 C C . CYS B 1 180 ? 79.902 50.948 23.846 1.00 20.25 184 CYS B C 1
ATOM 3241 O O . CYS B 1 180 ? 80.698 50.051 23.595 1.00 20.77 184 CYS B O 1
ATOM 3244 N N . LEU B 1 181 ? 78.705 50.699 24.353 1.00 18.28 185 LEU B N 1
ATOM 3245 C CA . LEU B 1 181 ? 78.328 49.334 24.672 1.00 18.06 185 LEU B CA 1
ATOM 3246 C C . LEU B 1 181 ? 78.314 48.419 23.439 1.00 18.47 185 LEU B C 1
ATOM 3247 O O . LEU B 1 181 ? 78.656 47.244 23.569 1.00 20.42 185 LEU B O 1
ATOM 3252 N N . LEU B 1 182 ? 77.922 48.945 22.296 1.00 21.32 186 LEU B N 1
ATOM 3253 C CA . LEU B 1 182 ? 77.833 48.039 21.133 1.00 23.59 186 LEU B CA 1
ATOM 3254 C C . LEU B 1 182 ? 79.216 47.755 20.545 1.00 26.36 186 LEU B C 1
ATOM 3255 O O . LEU B 1 182 ? 79.363 46.761 19.839 1.00 26.73 186 LEU B O 1
ATOM 3260 N N . LYS B 1 183 ? 80.219 48.577 20.863 1.00 26.31 187 LYS B N 1
ATOM 3261 C CA . LYS B 1 183 ? 81.613 48.287 20.460 1.00 28.14 187 LYS B CA 1
ATOM 3262 C C . LYS B 1 183 ? 82.215 47.260 21.383 1.00 28.49 187 LYS B C 1
ATOM 3263 O O . LYS B 1 183 ? 82.859 46.334 20.927 1.00 30.20 187 LYS B O 1
ATOM 3269 N N . GLU B 1 184 ? 81.980 47.402 22.682 1.00 26.18 188 GLU B N 1
ATOM 3270 C CA . GLU B 1 184 ? 82.480 46.481 23.682 1.00 26.86 188 GLU B CA 1
ATOM 3271 C C . GLU B 1 184 ? 81.833 45.095 23.583 1.00 27.43 188 GLU B C 1
ATOM 3272 O O . GLU B 1 184 ? 82.516 44.079 23.731 1.00 29.33 188 GLU B O 1
ATOM 3278 N N . GLN B 1 185 ? 80.506 45.034 23.416 1.00 26.67 189 GLN B N 1
ATOM 3279 C CA . GLN B 1 185 ? 79.814 43.739 23.352 1.00 27.96 189 GLN B CA 1
ATOM 3280 C C . GLN B 1 185 ? 80.211 42.789 24.484 1.00 26.45 189 GLN B C 1
ATOM 3281 O O . GLN B 1 185 ? 80.609 41.636 24.228 1.00 27.16 189 GLN B O 1
ATOM 3287 N N . SER B 1 186 ? 80.067 43.225 25.733 1.00 23.33 190 SER B N 1
ATOM 3288 C CA . SER B 1 186 ? 80.297 42.350 26.851 1.00 23.80 190 SER B CA 1
ATOM 3289 C C . SER B 1 186 ? 79.367 41.153 26.882 1.00 23.17 190 SER B C 1
ATOM 3290 O O . SER B 1 186 ? 78.296 41.138 26.244 1.00 23.05 190 SER B O 1
ATOM 3293 N N . ALA B 1 187 ? 79.727 40.175 27.695 1.00 23.14 191 ALA B N 1
ATOM 3294 C CA . ALA B 1 187 ? 78.848 39.023 27.903 1.00 21.60 191 ALA B CA 1
ATOM 3295 C C . ALA B 1 187 ? 77.482 39.405 28.426 1.00 23.55 191 ALA B C 1
ATOM 3296 O O . ALA B 1 187 ? 76.499 38.839 27.973 1.00 24.43 191 ALA B O 1
ATOM 3298 N N . ILE B 1 188 ? 77.405 40.368 29.353 1.00 21.50 192 ILE B N 1
ATOM 3299 C CA . ILE B 1 188 ? 76.103 40.835 29.889 1.00 21.19 192 ILE B CA 1
ATOM 3300 C C . ILE B 1 188 ? 75.310 41.536 28.778 1.00 20.65 192 ILE B C 1
ATOM 3301 O O . ILE B 1 188 ? 74.081 41.316 28.679 1.00 20.65 192 ILE B O 1
ATOM 3306 N N . PHE B 1 189 ? 75.984 42.357 27.983 1.00 19.77 193 PHE B N 1
ATOM 3307 C CA . PHE B 1 189 ? 75.300 43.022 26.826 1.00 19.32 193 PHE B CA 1
ATOM 3308 C C . PHE B 1 189 ? 74.637 41.964 25.911 1.00 20.60 193 PHE B C 1
ATOM 3309 O O . PHE B 1 189 ? 73.458 42.034 25.578 1.00 19.78 193 PHE B O 1
ATOM 3317 N N . LYS B 1 190 ? 75.428 40.984 25.479 1.00 20.70 194 LYS B N 1
ATOM 3318 C CA . LYS B 1 190 ? 74.912 40.022 24.510 1.00 22.19 194 LYS B CA 1
ATOM 3319 C C . LYS B 1 190 ? 73.803 39.203 25.132 1.00 21.38 194 LYS B C 1
ATOM 3320 O O . LYS B 1 190 ? 72.776 38.943 24.471 1.00 22.41 194 LYS B O 1
ATOM 3326 N N . SER B 1 191 ? 73.941 38.814 26.395 1.00 21.78 195 SER B N 1
ATOM 3327 C CA A SER B 1 191 ? 72.944 38.003 27.066 0.70 23.00 195 SER B CA 1
ATOM 3328 C CA B SER B 1 191 ? 72.927 37.991 27.044 0.30 21.80 195 SER B CA 1
ATOM 3329 C C . SER B 1 191 ? 71.627 38.771 27.244 1.00 21.57 195 SER B C 1
ATOM 3330 O O . SER B 1 191 ? 70.544 38.231 27.037 1.00 22.38 195 SER B O 1
ATOM 3335 N N . LYS B 1 192 ? 71.744 40.037 27.630 1.00 21.39 196 LYS B N 1
ATOM 3336 C CA . LYS B 1 192 ? 70.546 40.863 27.866 1.00 19.21 196 LYS B CA 1
ATOM 3337 C C . LYS B 1 192 ? 69.784 40.939 26.547 1.00 19.57 196 LYS B C 1
ATOM 3338 O O . LYS B 1 192 ? 68.539 40.725 26.550 1.00 18.22 196 LYS B O 1
ATOM 3344 N N . TRP B 1 193 ? 70.461 41.311 25.462 1.00 18.76 197 TRP B N 1
ATOM 3345 C CA . TRP B 1 193 ? 69.747 41.609 24.213 1.00 18.23 197 TRP B CA 1
ATOM 3346 C C . TRP B 1 193 ? 69.222 40.336 23.540 1.00 19.99 197 TRP B C 1
ATOM 3347 O O . TRP B 1 193 ? 68.099 40.335 22.986 1.00 20.32 197 TRP B O 1
ATOM 3358 N N . ARG B 1 194 ? 69.981 39.233 23.623 1.00 21.00 198 ARG B N 1
ATOM 3359 C CA A ARG B 1 194 ? 69.468 37.939 23.145 0.50 21.24 198 ARG B CA 1
ATOM 3360 C CA B ARG B 1 194 ? 69.443 37.978 23.089 0.50 21.89 198 ARG B CA 1
ATOM 3361 C C . ARG B 1 194 ? 68.168 37.607 23.856 1.00 20.45 198 ARG B C 1
ATOM 3362 O O . ARG B 1 194 ? 67.198 37.178 23.242 1.00 22.31 198 ARG B O 1
ATOM 3377 N N . HIS B 1 195 ? 68.162 37.762 25.185 1.00 19.35 199 HIS B N 1
ATOM 3378 C CA . HIS B 1 195 ? 67.006 37.430 25.969 1.00 20.33 199 HIS B CA 1
ATOM 3379 C C . HIS B 1 195 ? 65.797 38.293 25.589 1.00 19.69 199 HIS B C 1
ATOM 3380 O O . HIS B 1 195 ? 64.668 37.822 25.465 1.00 20.68 199 HIS B O 1
ATOM 3387 N N . GLU B 1 196 ? 66.027 39.580 25.436 1.00 19.94 200 GLU B N 1
ATOM 3388 C CA . GLU B 1 196 ? 64.929 40.483 25.129 1.00 20.90 200 GLU B CA 1
ATOM 3389 C C . GLU B 1 196 ? 64.357 40.177 23.753 1.00 19.07 200 GLU B C 1
ATOM 3390 O O . GLU B 1 196 ? 63.127 40.191 23.591 1.00 18.46 200 GLU B O 1
ATOM 3396 N N . ALA B 1 197 ? 65.220 39.886 22.790 1.00 18.99 201 ALA B N 1
ATOM 3397 C CA . ALA B 1 197 ? 64.753 39.559 21.431 1.00 19.51 201 ALA B CA 1
ATOM 3398 C C . ALA B 1 197 ? 63.984 38.274 21.440 1.00 19.97 201 ALA B C 1
ATOM 3399 O O . ALA B 1 197 ? 62.997 38.164 20.697 1.00 19.88 201 ALA B O 1
ATOM 3401 N N . ASN B 1 198 ? 64.380 37.308 22.267 1.00 19.31 202 ASN B N 1
ATOM 3402 C CA A ASN B 1 198 ? 63.604 36.080 22.346 0.50 19.84 202 ASN B CA 1
ATOM 3403 C CA B ASN B 1 198 ? 63.609 36.082 22.339 0.50 18.31 202 ASN B CA 1
ATOM 3404 C C . ASN B 1 198 ? 62.193 36.358 22.844 1.00 17.95 202 ASN B C 1
ATOM 3405 O O . ASN B 1 198 ? 61.208 35.838 22.275 1.00 18.66 202 ASN B O 1
ATOM 3414 N N . THR B 1 199 ? 62.057 37.213 23.875 1.00 16.80 203 THR B N 1
ATOM 3415 C CA . THR B 1 199 ? 60.726 37.577 24.378 1.00 16.74 203 THR B CA 1
ATOM 3416 C C . THR B 1 199 ? 59.918 38.332 23.307 1.00 16.07 203 THR B C 1
ATOM 3417 O O . THR B 1 199 ? 58.706 38.074 23.146 1.00 17.17 203 THR B O 1
ATOM 3421 N N . TRP B 1 200 ? 60.549 39.221 22.538 1.00 15.60 204 TRP B N 1
ATOM 3422 C CA . TRP B 1 200 ? 59.829 39.934 21.487 1.00 17.08 204 TRP B CA 1
ATOM 3423 C C . TRP B 1 200 ? 59.247 38.973 20.456 1.00 16.75 204 TRP B C 1
ATOM 3424 O O . TRP B 1 200 ? 58.093 39.127 20.054 1.00 16.68 204 TRP B O 1
ATOM 3435 N N . GLN B 1 201 ? 60.030 37.952 20.088 1.00 15.55 205 GLN B N 1
ATOM 3436 C CA . GLN B 1 201 ? 59.556 37.031 19.053 1.00 15.91 205 GLN B CA 1
ATOM 3437 C C . GLN B 1 201 ? 58.427 36.211 19.655 1.00 15.20 205 GLN B C 1
ATOM 3438 O O . GLN B 1 201 ? 57.425 35.910 18.955 1.00 15.37 205 GLN B O 1
ATOM 3444 N N . ASN B 1 202 ? 58.561 35.845 20.927 1.00 16.31 206 ASN B N 1
ATOM 3445 C CA . ASN B 1 202 ? 57.487 35.135 21.619 1.00 16.09 206 ASN B CA 1
ATOM 3446 C C . ASN B 1 202 ? 56.174 35.936 21.656 1.00 16.82 206 ASN B C 1
ATOM 3447 O O . ASN B 1 202 ? 55.070 35.383 21.552 1.00 17.13 206 ASN B O 1
ATOM 3452 N N . ILE B 1 203 ? 56.288 37.241 21.879 1.00 15.92 207 ILE B N 1
ATOM 3453 C CA . ILE B 1 203 ? 55.086 38.078 21.911 1.00 15.87 207 ILE B CA 1
ATOM 3454 C C . ILE B 1 203 ? 54.449 38.132 20.535 1.00 14.99 207 ILE B C 1
ATOM 3455 O O . ILE B 1 203 ? 53.207 38.026 20.443 1.00 15.75 207 ILE B O 1
ATOM 3460 N N . ILE B 1 204 ? 55.260 38.303 19.486 1.00 16.22 208 ILE B N 1
ATOM 3461 C CA . ILE B 1 204 ? 54.743 38.248 18.101 1.00 14.41 208 ILE B CA 1
ATOM 3462 C C . ILE B 1 204 ? 53.989 36.930 17.903 1.00 16.15 208 ILE B C 1
ATOM 3463 O O . ILE B 1 204 ? 52.849 36.934 17.408 1.00 15.94 208 ILE B O 1
ATOM 3468 N N . GLN B 1 205 ? 54.584 35.801 18.326 1.00 15.40 209 GLN B N 1
ATOM 3469 C CA . GLN B 1 205 ? 53.897 34.537 18.080 1.00 15.75 209 GLN B CA 1
ATOM 3470 C C . GLN B 1 205 ? 52.581 34.495 18.811 1.00 16.40 209 GLN B C 1
ATOM 3471 O O . GLN B 1 205 ? 51.571 34.104 18.213 1.00 16.01 209 GLN B O 1
ATOM 3477 N N . THR B 1 206 ? 52.567 34.899 20.102 1.00 15.12 210 THR B N 1
ATOM 3478 C CA . THR B 1 206 ? 51.332 34.898 20.873 1.00 14.71 210 THR B CA 1
ATOM 3479 C C . THR B 1 206 ? 50.230 35.789 20.235 1.00 16.16 210 THR B C 1
ATOM 3480 O O . THR B 1 206 ? 49.091 35.353 20.123 1.00 16.71 210 THR B O 1
ATOM 3484 N N . ILE B 1 207 ? 50.604 36.992 19.791 1.00 17.59 211 ILE B N 1
ATOM 3485 C CA . ILE B 1 207 ? 49.619 37.870 19.116 1.00 16.94 211 ILE B CA 1
ATOM 3486 C C . ILE B 1 207 ? 49.048 37.148 17.872 1.00 16.61 211 ILE B C 1
ATOM 3487 O O . ILE B 1 207 ? 47.849 37.147 17.608 1.00 17.71 211 ILE B O 1
ATOM 3492 N N . SER B 1 208 ? 49.948 36.551 17.119 1.00 15.72 212 SER B N 1
ATOM 3493 C CA . SER B 1 208 ? 49.618 35.943 15.829 1.00 16.29 212 SER B CA 1
ATOM 3494 C C . SER B 1 208 ? 48.778 34.679 16.028 1.00 15.13 212 SER B C 1
ATOM 3495 O O . SER B 1 208 ? 48.105 34.311 15.070 1.00 16.92 212 SER B O 1
ATOM 3498 N N . ASN B 1 209 ? 48.818 34.072 17.215 1.00 16.48 213 ASN B N 1
ATOM 3499 C CA . ASN B 1 209 ? 48.037 32.862 17.517 1.00 16.86 213 ASN B CA 1
ATOM 3500 C C . ASN B 1 209 ? 46.535 33.099 17.641 1.00 19.71 213 ASN B C 1
ATOM 3501 O O . ASN B 1 209 ? 45.757 32.154 17.665 1.00 21.41 213 ASN B O 1
ATOM 3506 N N . ASN B 1 210 ? 46.111 34.361 17.736 1.00 18.35 214 ASN B N 1
ATOM 3507 C CA . ASN B 1 210 ? 44.695 34.641 17.999 1.00 19.97 214 ASN B CA 1
ATOM 3508 C C . ASN B 1 210 ? 44.161 35.512 16.886 1.00 20.42 214 ASN B C 1
ATOM 3509 O O . ASN B 1 210 ? 43.973 36.731 17.034 1.00 19.41 214 ASN B O 1
ATOM 3514 N N A GLN B 1 211 ? 44.004 34.924 15.701 0.50 20.55 215 GLN B N 1
ATOM 3515 N N B GLN B 1 211 ? 43.897 34.875 15.760 0.50 21.69 215 GLN B N 1
ATOM 3516 C CA A GLN B 1 211 ? 43.515 35.652 14.521 0.50 20.19 215 GLN B CA 1
ATOM 3517 C CA B GLN B 1 211 ? 43.388 35.554 14.589 0.50 21.82 215 GLN B CA 1
ATOM 3518 C C A GLN B 1 211 ? 42.021 35.991 14.650 0.50 21.31 215 GLN B C 1
ATOM 3519 C C B GLN B 1 211 ? 41.940 36.011 14.737 0.50 22.12 215 GLN B C 1
ATOM 3520 O O A GLN B 1 211 ? 41.280 35.223 15.242 0.50 23.27 215 GLN B O 1
ATOM 3521 O O B GLN B 1 211 ? 41.164 35.377 15.455 0.50 23.71 215 GLN B O 1
ATOM 3532 N N . PRO B 1 212 ? 41.583 37.138 14.101 1.00 23.23 216 PRO B N 1
ATOM 3533 C CA . PRO B 1 212 ? 42.350 38.131 13.349 1.00 23.24 216 PRO B CA 1
ATOM 3534 C C . PRO B 1 212 ? 43.171 39.055 14.249 1.00 23.30 216 PRO B C 1
ATOM 3535 O O . PRO B 1 212 ? 42.791 39.325 15.389 1.00 23.87 216 PRO B O 1
ATOM 3539 N N . VAL B 1 213 ? 44.309 39.495 13.749 1.00 23.13 217 VAL B N 1
ATOM 3540 C CA . VAL B 1 213 ? 45.156 40.427 14.478 1.00 21.05 217 VAL B CA 1
ATOM 3541 C C . VAL B 1 213 ? 44.591 41.845 14.249 1.00 21.17 217 VAL B C 1
ATOM 3542 O O . VAL B 1 213 ? 44.343 42.275 13.107 1.00 23.50 217 VAL B O 1
ATOM 3546 N N . SER B 1 214 ? 44.383 42.561 15.337 1.00 21.91 218 SER B N 1
ATOM 3547 C CA . SER B 1 214 ? 43.866 43.944 15.225 1.00 22.31 218 SER B CA 1
ATOM 3548 C C . SER B 1 214 ? 44.874 44.833 14.568 1.00 23.15 218 SER B C 1
ATOM 3549 O O . SER B 1 214 ? 46.086 44.530 14.527 1.00 21.90 218 SER B O 1
ATOM 3552 N N . THR B 1 215 ? 44.435 45.987 14.081 1.00 22.18 219 THR B N 1
ATOM 3553 C CA A THR B 1 215 ? 45.384 46.920 13.500 0.50 22.57 219 THR B CA 1
ATOM 3554 C CA B THR B 1 215 ? 45.408 46.937 13.522 0.50 21.32 219 THR B CA 1
ATOM 3555 C C . THR B 1 215 ? 46.408 47.410 14.549 1.00 21.27 219 THR B C 1
ATOM 3556 O O . THR B 1 215 ? 47.586 47.583 14.224 1.00 22.48 219 THR B O 1
ATOM 3563 N N . GLU B 1 216 ? 45.963 47.607 15.793 1.00 22.18 220 GLU B N 1
ATOM 3564 C CA . GLU B 1 216 ? 46.845 48.068 16.869 1.00 22.39 220 GLU B CA 1
ATOM 3565 C C . GLU B 1 216 ? 47.926 47.019 17.062 1.00 22.89 220 GLU B C 1
ATOM 3566 O O . GLU B 1 216 ? 49.106 47.380 17.202 1.00 24.12 220 GLU B O 1
ATOM 3572 N N . ASN B 1 217 ? 47.523 45.751 17.072 1.00 22.12 221 ASN B N 1
ATOM 3573 C CA . ASN B 1 217 ? 48.544 44.703 17.241 1.00 21.92 221 ASN B CA 1
ATOM 3574 C C . ASN B 1 217 ? 49.383 44.420 16.004 1.00 21.83 221 ASN B C 1
ATOM 3575 O O . ASN B 1 217 ? 50.570 44.027 16.136 1.00 20.88 221 ASN B O 1
ATOM 3580 N N . GLN B 1 218 ? 48.844 44.638 14.797 1.00 21.39 222 GLN B N 1
ATOM 3581 C CA . GLN B 1 218 ? 49.704 44.592 13.618 1.00 22.31 222 GLN B CA 1
ATOM 3582 C C . GLN B 1 218 ? 50.846 45.620 13.748 1.00 22.23 222 GLN B C 1
ATOM 3583 O O . GLN B 1 218 ? 52.000 45.339 13.399 1.00 22.31 222 GLN B O 1
ATOM 3589 N N . ALA B 1 219 ? 50.518 46.821 14.229 1.00 21.88 223 ALA B N 1
ATOM 3590 C CA . ALA B 1 219 ? 51.515 47.884 14.415 1.00 22.86 223 ALA B CA 1
ATOM 3591 C C . ALA B 1 219 ? 52.542 47.483 15.483 1.00 22.03 223 ALA B C 1
ATOM 3592 O O . ALA B 1 219 ? 53.741 47.729 15.316 1.00 23.73 223 ALA B O 1
ATOM 3594 N N . LYS B 1 220 ? 52.055 46.861 16.543 1.00 21.34 224 LYS B N 1
ATOM 3595 C CA . LYS B 1 220 ? 52.913 46.309 17.579 1.00 22.23 224 LYS B CA 1
ATOM 3596 C C . LYS B 1 220 ? 53.839 45.235 17.018 1.00 20.62 224 LYS B C 1
ATOM 3597 O O . LYS B 1 220 ? 55.046 45.245 17.327 1.00 22.34 224 LYS B O 1
ATOM 3603 N N . ILE B 1 221 ? 53.318 44.345 16.185 1.00 21.13 225 ILE B N 1
ATOM 3604 C CA . ILE B 1 221 ? 54.205 43.357 15.550 1.00 20.95 225 ILE B CA 1
ATOM 3605 C C . ILE B 1 221 ? 55.276 44.031 14.721 1.00 22.35 225 ILE B C 1
ATOM 3606 O O . ILE B 1 221 ? 56.422 43.652 14.811 1.00 19.87 225 ILE B O 1
ATOM 3611 N N . ARG B 1 222 ? 54.933 45.069 13.945 1.00 21.04 226 ARG B N 1
ATOM 3612 C CA . ARG B 1 222 ? 55.975 45.709 13.138 1.00 23.32 226 ARG B CA 1
ATOM 3613 C C . ARG B 1 222 ? 57.028 46.326 14.055 1.00 21.71 226 ARG B C 1
ATOM 3614 O O . ARG B 1 222 ? 58.243 46.253 13.736 1.00 21.86 226 ARG B O 1
ATOM 3622 N N . GLU B 1 223 ? 56.598 46.935 15.171 1.00 22.64 227 GLU B N 1
ATOM 3623 C CA . GLU B 1 223 ? 57.577 47.525 16.111 1.00 23.57 227 GLU B CA 1
ATOM 3624 C C . GLU B 1 223 ? 58.492 46.448 16.704 1.00 19.77 227 GLU B C 1
ATOM 3625 O O . GLU B 1 223 ? 59.709 46.643 16.760 1.00 21.75 227 GLU B O 1
ATOM 3631 N N . LEU B 1 224 ? 57.910 45.307 17.081 1.00 19.72 228 LEU B N 1
ATOM 3632 C CA . LEU B 1 224 ? 58.715 44.218 17.655 1.00 18.86 228 LEU B CA 1
ATOM 3633 C C . LEU B 1 224 ? 59.651 43.609 16.616 1.00 18.74 228 LEU B C 1
ATOM 3634 O O . LEU B 1 224 ? 60.798 43.301 16.911 1.00 18.45 228 LEU B O 1
ATOM 3639 N N . GLU B 1 225 ? 59.182 43.447 15.367 1.00 18.92 229 GLU B N 1
ATOM 3640 C CA . GLU B 1 225 ? 60.064 43.063 14.264 1.00 19.62 229 GLU B CA 1
ATOM 3641 C C . GLU B 1 225 ? 61.274 43.977 14.096 1.00 19.19 229 GLU B C 1
ATOM 3642 O O . GLU B 1 225 ? 62.385 43.504 13.874 1.00 19.34 229 GLU B O 1
ATOM 3648 N N . HIS B 1 226 ? 61.023 45.286 14.187 1.00 20.84 230 HIS B N 1
ATOM 3649 C CA . HIS B 1 226 ? 62.107 46.238 14.037 1.00 22.01 230 HIS B CA 1
ATOM 3650 C C . HIS B 1 226 ? 63.139 46.068 15.177 1.00 20.57 230 HIS B C 1
ATOM 3651 O O . HIS B 1 226 ? 64.362 46.083 14.914 1.00 21.87 230 HIS B O 1
ATOM 3658 N N . LYS B 1 227 ? 62.669 45.948 16.416 1.00 19.88 231 LYS B N 1
ATOM 3659 C CA A LYS B 1 227 ? 63.585 45.693 17.560 0.70 19.14 231 LYS B CA 1
ATOM 3660 C CA B LYS B 1 227 ? 63.579 45.707 17.550 0.30 19.51 231 LYS B CA 1
ATOM 3661 C C . LYS B 1 227 ? 64.369 44.393 17.423 1.00 18.80 231 LYS B C 1
ATOM 3662 O O . LYS B 1 227 ? 65.573 44.356 17.675 1.00 19.35 231 LYS B O 1
ATOM 3673 N N . ILE B 1 228 ? 63.700 43.323 16.985 1.00 18.91 232 ILE B N 1
ATOM 3674 C CA . ILE B 1 228 ? 64.423 42.072 16.756 1.00 19.09 232 ILE B CA 1
ATOM 3675 C C . ILE B 1 228 ? 65.497 42.207 15.685 1.00 18.90 232 ILE B C 1
ATOM 3676 O O . ILE B 1 228 ? 66.588 41.697 15.859 1.00 19.47 232 ILE B O 1
ATOM 3681 N N . ALA B 1 229 ? 65.190 42.908 14.588 1.00 20.02 233 ALA B N 1
ATOM 3682 C CA . ALA B 1 229 ? 66.179 43.160 13.529 1.00 20.39 233 ALA B CA 1
ATOM 3683 C C . ALA B 1 229 ? 67.353 43.956 14.013 1.00 21.22 233 ALA B C 1
ATOM 3684 O O . ALA B 1 229 ? 68.497 43.647 13.668 1.00 22.64 233 ALA B O 1
ATOM 3686 N N . LEU B 1 230 ? 67.079 44.941 14.871 1.00 20.92 234 LEU B N 1
ATOM 3687 C CA . LEU B 1 230 ? 68.202 45.685 15.493 1.00 21.59 234 LEU B CA 1
ATOM 3688 C C . LEU B 1 230 ? 69.161 44.801 16.283 1.00 21.42 234 LEU B C 1
ATOM 3689 O O . LEU B 1 230 ? 70.416 44.910 16.130 1.00 21.04 234 LEU B O 1
ATOM 3694 N N . VAL B 1 231 ? 68.612 43.908 17.100 1.00 20.56 235 VAL B N 1
ATOM 3695 C CA . VAL B 1 231 ? 69.403 42.993 17.897 1.00 21.11 235 VAL B CA 1
ATOM 3696 C C . VAL B 1 231 ? 70.159 42.019 17.012 1.00 21.02 235 VAL B C 1
ATOM 3697 O O . VAL B 1 231 ? 71.317 41.851 17.171 1.00 22.74 235 VAL B O 1
ATOM 3701 N N . GLU B 1 232 ? 69.488 41.445 16.011 1.00 22.70 236 GLU B N 1
ATOM 3702 C CA . GLU B 1 232 ? 70.182 40.497 15.154 1.00 26.40 236 GLU B CA 1
ATOM 3703 C C . GLU B 1 232 ? 71.341 41.197 14.441 1.00 26.66 236 GLU B C 1
ATOM 3704 O O . GLU B 1 232 ? 72.435 40.604 14.280 1.00 28.99 236 GLU B O 1
ATOM 3710 N N . ASP B 1 233 ? 71.122 42.442 14.043 1.00 25.60 237 ASP B N 1
ATOM 3711 C CA . ASP B 1 233 ? 72.128 43.191 13.324 1.00 30.65 237 ASP B CA 1
ATOM 3712 C C . ASP B 1 233 ? 73.324 43.546 14.193 1.00 31.28 237 ASP B C 1
ATOM 3713 O O . ASP B 1 233 ? 74.473 43.464 13.749 1.00 33.55 237 ASP B O 1
ATOM 3718 N N . VAL B 1 234 ? 73.071 43.939 15.435 1.00 30.34 238 VAL B N 1
ATOM 3719 C CA . VAL B 1 234 ? 74.157 44.363 16.316 1.00 31.31 238 VAL B CA 1
ATOM 3720 C C . VAL B 1 234 ? 74.953 43.159 16.812 1.00 32.55 238 VAL B C 1
ATOM 3721 O O . VAL B 1 234 ? 76.166 43.265 17.032 1.00 33.56 238 VAL B O 1
ATOM 3725 N N . LEU B 1 235 ? 74.301 42.013 16.953 1.00 32.62 239 LEU B N 1
ATOM 3726 C CA . LEU B 1 235 ? 74.987 40.855 17.489 1.00 36.16 239 LEU B CA 1
ATOM 3727 C C . LEU B 1 235 ? 75.717 40.050 16.428 1.00 39.35 239 LEU B C 1
ATOM 3728 O O . LEU B 1 235 ? 76.523 39.183 16.768 1.00 41.66 239 LEU B O 1
ATOM 3733 N N . LYS B 1 236 ? 75.411 40.297 15.158 1.00 43.12 240 LYS B N 1
ATOM 3734 C CA . LYS B 1 236 ? 76.181 39.694 14.060 1.00 46.51 240 LYS B CA 1
ATOM 3735 C C . LYS B 1 236 ? 76.262 40.628 12.870 1.00 47.67 240 LYS B C 1
ATOM 3736 O O . LYS B 1 236 ? 77.259 41.333 12.720 1.00 49.77 240 LYS B O 1
#

Nearest PDB structures (foldseek):
  3gnl-assembly2_B  TM=1.004E+00  e=9.216E-46  Listeria monocytogenes serotype 4b str. F2365
  3lec-assembly1_A  TM=9.602E-01  e=8.403E-27  Streptococcus agalactiae serogroup V
  3kr9-assembly1_A  TM=9.555E-01  e=3.243E-25  Streptococcus pneumoniae
  6q56-assembly4_D  TM=9.268E-01  e=5.236E-25  Bacillus subtilis subsp. subtilis str. 168
  6qe6-assembly2_B  TM=8.883E-01  e=4.336E-18  Mycoplasma capricolum subsp. capricolum

B-factor: mean 24.72, std 8.0, range [10.27, 59.72]

Secondary structure (DSSP, 8-state):
-PPPPHHHHHHHTT--SSEEEEEET-STTHHHHHHHHTTSEEEEEEEESSHHHHHHHHHHHHHTT-TTTEEEEE-SGGGG--GGG---EEEEE--HHHHHHHHHHTGGGGTT--EEEEE-SS-HHHHHHHHHHHTEEE----EEEETTEEEE--EEE-SSPP---HHHHHH-HHHHHH--HHHHHHHHHHHHHHHHHHHHHHTSSSPPHHHHHHHHHHHHHHHHHHHHHT--/---HHHHHHHTT--SSEEEEEET-STTHHHHHHHHTTSEEEEEEEESSTTHHHHHHHHHHHHT-TTTEEEEE-SGGGG--GGG---EEEEE--HHHHHHHHHHTGGGGTT--EEEEE-SS-HHHHHHHHHHHTEEE----EEEETTEEEE--EEE-SS-----HHHHHH-HHHHHH--HHHHHHHHHHHHHHHHHHHHHHTSSSPPHHHHHHHHHHHHHHHHHHHHH-

CATH classification: 3.40.50.150 (+1 more: 1.10.287.1890)

Solvent-accessible surface area: 22281 Å² total

Radius of gyration: 28.4 Å; Cα contacts (8 Å, |Δi|>4): 822; chains: 2; bounding box: 70×48×75 Å